Protein AF-0000000079300977 (afdb_homodimer)

Nearest PDB structures (foldseek):
  3b02-assembly1_A  TM=9.917E-01  e=8.531E-35  Thermus thermophilus HB8
  2zcw-assembly1_A-2  TM=9.098E-01  e=2.085E-18  Thermus thermophilus
  2oz6-assembly1_A-2  TM=8.602E-01  e=4.598E-15  Pseudomonas aeruginosa
  2xkp-assembly3_F  TM=7.901E-01  e=5.477E-15  Synechococcus elongatus PCC 7942 = FACHB-805
  3i59-assembly1_B  TM=7.762E-01  e=7.146E-12  Mycobacterium tuberculosis

Secondary structure (DSSP, 8-state):
-EEE-TT-EEE-TTSB---EEEEEES-EEEEEE-TTS-EEEEEEEPTT-EE-GGGGTT-B-SSEEEESS-EEEEEE-GGG--HHHHHHHHHHHHHHHHHHHHHHHHHTSS-HHHHHHHHHHHHHTSTTEEEETTEEEEE--HHHHHHHTTS-HHHHHHHHHHHHHTTSEEEETTEEEE--HHHHHHHHTS-----/-EEE-TT-EEE-TTSB---EEEEEES-EEEEEE-TTS-EEEEEEEPTT-EE-GGGGTT-B-SSEEEESS-EEEEEE-GGG--HHHHHHHHHHHHHHHHHHHHHHHHHTSS-HHHHHHHHHHHHTTSTTEEEETTEEEEE--HHHHHHHTTS-HHHHHHHHHHHHHTTSEEEETTEEEE--HHHHHHHHTS-----

Structure (mmCIF, N/CA/C/O backbone):
data_AF-0000000079300977-model_v1
#
loop_
_entity.id
_entity.type
_entity.pdbx_description
1 polymer 'Crp family transcriptional regulator'
#
loop_
_atom_site.group_PDB
_atom_site.id
_atom_site.type_symbol
_atom_site.label_atom_id
_atom_site.label_alt_id
_atom_site.label_comp_id
_atom_site.label_asym_id
_atom_site.label_entity_id
_atom_site.label_seq_id
_atom_site.pdbx_PDB_ins_code
_atom_site.Cartn_x
_atom_site.Cartn_y
_atom_site.Cartn_z
_atom_site.occupancy
_atom_site.B_iso_or_equiv
_atom_site.auth_seq_id
_atom_site.auth_comp_id
_atom_site.auth_asym_id
_atom_site.auth_atom_id
_atom_site.pdbx_PDB_model_num
ATOM 1 N N . MET A 1 1 ? -18.656 -15.984 -16.125 1 90.5 1 MET A N 1
ATOM 2 C CA . MET A 1 1 ? -17.266 -16.312 -15.836 1 90.5 1 MET A CA 1
ATOM 3 C C . MET A 1 1 ? -16.406 -16.203 -17.078 1 90.5 1 MET A C 1
ATOM 5 O O . MET A 1 1 ? -16.828 -16.578 -18.172 1 90.5 1 MET A O 1
ATOM 9 N N . LYS A 1 2 ? -15.273 -15.555 -16.891 1 94 2 LYS A N 1
ATOM 10 C CA . LYS A 1 2 ? -14.344 -15.344 -17.984 1 94 2 LYS A CA 1
ATOM 11 C C . LYS A 1 2 ? -12.969 -15.938 -17.672 1 94 2 LYS A C 1
ATOM 13 O O . LYS A 1 2 ? -12.477 -15.82 -16.562 1 94 2 LYS A O 1
ATOM 18 N N . ARG A 1 3 ? -12.461 -16.609 -18.688 1 97 3 ARG A N 1
ATOM 19 C CA . ARG A 1 3 ? -11.102 -17.141 -18.594 1 97 3 ARG A CA 1
ATOM 20 C C . ARG A 1 3 ? -10.094 -16.156 -19.188 1 97 3 ARG A C 1
ATOM 22 O O . ARG A 1 3 ? -10.344 -15.57 -20.234 1 97 3 ARG A O 1
ATOM 29 N N . ILE A 1 4 ? -9.031 -16.016 -18.484 1 97.5 4 ILE A N 1
ATOM 30 C CA . ILE A 1 4 ? -7.98 -15.086 -18.891 1 97.5 4 ILE A CA 1
ATOM 31 C C . ILE A 1 4 ? -6.633 -15.805 -18.891 1 97.5 4 ILE A C 1
ATOM 33 O O . ILE A 1 4 ? -6.277 -16.469 -17.922 1 97.5 4 ILE A O 1
ATOM 37 N N . GLY A 1 5 ? -5.855 -15.648 -19.984 1 97.31 5 GLY A N 1
ATOM 38 C CA . GLY A 1 5 ? -4.539 -16.266 -20.047 1 97.31 5 GLY A CA 1
ATOM 39 C C . GLY A 1 5 ? -3.473 -15.477 -19.312 1 97.31 5 GLY A C 1
ATOM 40 O O . GLY A 1 5 ? -3.666 -14.297 -19 1 97.31 5 GLY A O 1
ATOM 41 N N . ARG A 1 6 ? -2.402 -16.172 -19.016 1 95.94 6 ARG A N 1
ATOM 42 C CA . ARG A 1 6 ? -1.262 -15.508 -18.406 1 95.94 6 ARG A CA 1
ATOM 43 C C . ARG A 1 6 ? -0.844 -14.281 -19.219 1 95.94 6 ARG A C 1
ATOM 45 O O . ARG A 1 6 ? -0.793 -14.336 -20.453 1 95.94 6 ARG A O 1
ATOM 52 N N . LYS A 1 7 ? -0.657 -13.203 -18.516 1 95.75 7 LYS A N 1
ATOM 53 C CA . LYS A 1 7 ? -0.15 -11.945 -19.062 1 95.75 7 LYS A CA 1
ATOM 54 C C . LYS A 1 7 ? -1.25 -11.172 -19.781 1 95.75 7 LYS A C 1
ATOM 56 O O . LYS A 1 7 ? -1.036 -10.039 -20.234 1 95.75 7 LYS A O 1
ATOM 61 N N . GLN A 1 8 ? -2.381 -11.773 -19.828 1 97.75 8 GLN A N 1
ATOM 62 C CA . GLN A 1 8 ? -3.49 -11.016 -20.391 1 97.75 8 GLN A CA 1
ATOM 63 C C . GLN A 1 8 ? -4.047 -10.023 -19.375 1 97.75 8 GLN A C 1
ATOM 65 O O . GLN A 1 8 ? -4.098 -10.312 -18.188 1 97.75 8 GLN A O 1
ATOM 70 N N . VAL A 1 9 ? -4.539 -8.883 -19.906 1 97.56 9 VAL A N 1
ATOM 71 C CA . VAL A 1 9 ? -5.082 -7.824 -19.062 1 97.56 9 VAL A CA 1
ATOM 72 C C . VAL A 1 9 ? -6.586 -8.031 -18.875 1 97.56 9 VAL A C 1
ATOM 74 O O . VAL A 1 9 ? -7.285 -8.391 -19.828 1 97.56 9 VAL A O 1
ATOM 77 N N . ILE A 1 10 ? -6.988 -7.922 -17.734 1 98 10 ILE A N 1
ATOM 78 C CA . ILE A 1 10 ? -8.414 -7.996 -17.438 1 98 10 ILE A CA 1
ATOM 79 C C . ILE A 1 10 ? -9.062 -6.633 -17.672 1 98 10 ILE A C 1
ATOM 81 O O . ILE A 1 10 ? -10.133 -6.543 -18.266 1 98 10 ILE A O 1
ATOM 85 N N . TYR A 1 11 ? -8.469 -5.586 -17.234 1 97.94 11 TYR A N 1
ATOM 86 C CA . TYR A 1 11 ? -8.82 -4.207 -17.562 1 97.94 11 TYR A CA 1
ATOM 87 C C . TYR A 1 11 ? -7.586 -3.309 -17.5 1 97.94 11 TYR A C 1
ATOM 89 O O . TYR A 1 11 ? -6.578 -3.668 -16.891 1 97.94 11 TYR A O 1
ATOM 97 N N . LEU A 1 12 ? -7.688 -2.148 -18.141 1 97.81 12 LEU A N 1
ATOM 98 C CA . LEU A 1 12 ? -6.598 -1.179 -18.188 1 97.81 12 LEU A CA 1
ATOM 99 C C . LEU A 1 12 ? -6.938 0.061 -17.375 1 97.81 12 LEU A C 1
ATOM 101 O O . LEU A 1 12 ? -8.117 0.358 -17.141 1 97.81 12 LEU A O 1
ATOM 105 N N . ALA A 1 13 ? -5.871 0.675 -16.922 1 97.06 13 ALA A N 1
ATOM 106 C CA . ALA A 1 13 ? -6.082 1.988 -16.312 1 97.06 13 ALA A CA 1
ATOM 107 C C . ALA A 1 13 ? -6.844 2.91 -17.266 1 97.06 13 ALA A C 1
ATOM 109 O O . ALA A 1 13 ? -6.562 2.943 -18.469 1 97.06 13 ALA A O 1
ATOM 110 N N . GLY A 1 14 ? -7.848 3.582 -16.672 1 96.94 14 GLY A N 1
ATOM 111 C CA . GLY A 1 14 ? -8.625 4.512 -17.469 1 96.94 14 GLY A CA 1
ATOM 112 C C . GLY A 1 14 ? -9.906 3.906 -18.016 1 96.94 14 GLY A C 1
ATOM 113 O O . GLY A 1 14 ? -10.836 4.629 -18.391 1 96.94 14 GLY A O 1
ATOM 114 N N . ASP A 1 15 ? -9.992 2.6 -18.109 1 96.69 15 ASP A N 1
ATOM 115 C CA . ASP A 1 15 ? -11.219 1.936 -18.547 1 96.69 15 ASP A CA 1
ATOM 116 C C . ASP A 1 15 ? -12.375 2.236 -17.594 1 96.69 15 ASP A C 1
ATOM 118 O O . ASP A 1 15 ? -12.164 2.469 -16.406 1 96.69 15 ASP A O 1
ATOM 122 N N . PRO A 1 16 ? -13.609 2.24 -18.141 1 95.62 16 PRO A N 1
ATOM 123 C CA . PRO A 1 16 ? -14.75 2.342 -17.234 1 95.62 16 PRO A CA 1
ATOM 124 C C . PRO A 1 16 ? -14.852 1.158 -16.266 1 95.62 16 PRO A C 1
ATOM 126 O O . PRO A 1 16 ? -14.609 0.016 -16.672 1 95.62 16 PRO A O 1
ATOM 129 N N . ALA A 1 17 ? -15.078 1.453 -15.047 1 95.75 17 ALA A N 1
ATOM 130 C CA . ALA A 1 17 ? -15.203 0.413 -14.023 1 95.75 17 ALA A CA 1
ATOM 131 C C . ALA A 1 17 ? -16.656 0.145 -13.68 1 95.75 17 ALA A C 1
ATOM 133 O O . ALA A 1 17 ? -17.172 0.62 -12.656 1 95.75 17 ALA A O 1
ATOM 134 N N . HIS A 1 18 ? -17.328 -0.728 -14.391 1 95.06 18 HIS A N 1
ATOM 135 C CA . HIS A 1 18 ? -18.75 -1.019 -14.164 1 95.06 18 HIS A CA 1
ATOM 136 C C . HIS A 1 18 ? -18.922 -2.367 -13.477 1 95.06 18 HIS A C 1
ATOM 138 O O . HIS A 1 18 ? -20.016 -2.664 -12.969 1 95.06 18 HIS A O 1
ATOM 144 N N . THR A 1 19 ? -17.891 -3.09 -13.539 1 96.38 19 THR A N 1
ATOM 145 C CA . THR A 1 19 ? -17.969 -4.465 -13.062 1 96.38 19 THR A CA 1
ATOM 146 C C . THR A 1 19 ? -17 -4.688 -11.898 1 96.38 19 THR A C 1
ATOM 148 O O . THR A 1 19 ? -15.836 -4.285 -11.969 1 96.38 19 THR A O 1
ATOM 151 N N . LEU A 1 20 ? -17.531 -5.188 -10.797 1 98 20 LEU A N 1
ATOM 152 C CA . LEU A 1 20 ? -16.688 -5.758 -9.75 1 98 20 LEU A CA 1
ATOM 153 C C . LEU A 1 20 ? -16.375 -7.219 -10.039 1 98 20 LEU A C 1
ATOM 155 O O . LEU A 1 20 ? -17.266 -8 -10.359 1 98 20 LEU A O 1
ATOM 159 N N . TYR A 1 21 ? -15.117 -7.586 -9.961 1 98.5 21 TYR A N 1
ATOM 160 C CA . TYR A 1 21 ? -14.719 -8.953 -10.273 1 98.5 21 TYR A CA 1
ATOM 161 C C . TYR A 1 21 ? -14.391 -9.727 -9.008 1 98.5 21 TYR A C 1
ATOM 163 O O . TYR A 1 21 ? -13.984 -9.141 -8 1 98.5 21 TYR A O 1
ATOM 171 N N . ARG A 1 22 ? -14.586 -10.977 -9.008 1 98.69 22 ARG A N 1
ATOM 172 C CA . ARG A 1 22 ? -14.023 -11.914 -8.039 1 98.69 22 ARG A CA 1
ATOM 173 C C . ARG A 1 22 ? -13.109 -12.93 -8.719 1 98.69 22 ARG A C 1
ATOM 175 O O . ARG A 1 22 ? -13.477 -13.5 -9.75 1 98.69 22 ARG A O 1
ATOM 182 N N . LEU A 1 23 ? -11.984 -13.086 -8.211 1 98.81 23 LEU A N 1
ATOM 183 C CA . LEU A 1 23 ? -11.078 -14.094 -8.758 1 98.81 23 LEU A CA 1
ATOM 184 C C . LEU A 1 23 ? -11.484 -15.492 -8.297 1 98.81 23 LEU A C 1
ATOM 186 O O . LEU A 1 23 ? -11.484 -15.781 -7.098 1 98.81 23 LEU A O 1
ATOM 190 N N . GLU A 1 24 ? -11.805 -16.312 -9.227 1 98.62 24 GLU A N 1
ATOM 191 C CA . GLU A 1 24 ? -12.227 -17.672 -8.891 1 98.62 24 GLU A CA 1
ATOM 192 C C . GLU A 1 24 ? -11.031 -18.609 -8.812 1 98.62 24 GLU A C 1
ATOM 194 O O . GLU A 1 24 ? -10.992 -19.5 -7.953 1 98.62 24 GLU A O 1
ATOM 199 N N . SER A 1 25 ? -10.164 -18.516 -9.711 1 98.5 25 SER A N 1
ATOM 200 C CA . SER A 1 25 ? -8.93 -19.281 -9.711 1 98.5 25 SER A CA 1
ATOM 201 C C . SER A 1 25 ? -7.797 -18.531 -10.398 1 98.5 25 SER A C 1
ATOM 203 O O . SER A 1 25 ? -8.047 -17.656 -11.227 1 98.5 25 SER A O 1
ATOM 205 N N . GLY A 1 26 ? -6.547 -18.859 -9.992 1 98.38 26 GLY A N 1
ATOM 206 C CA . GLY A 1 26 ? -5.363 -18.234 -10.539 1 98.38 26 GLY A CA 1
ATOM 207 C C . GLY A 1 26 ? -4.801 -17.141 -9.648 1 98.38 26 GLY A C 1
ATOM 208 O O . GLY A 1 26 ? -5 -17.156 -8.43 1 98.38 26 GLY A O 1
ATOM 209 N N . LEU A 1 27 ? -3.996 -16.344 -10.258 1 98.62 27 LEU A N 1
ATOM 210 C CA . LEU A 1 27 ? -3.348 -15.219 -9.594 1 98.62 27 LEU A CA 1
ATOM 211 C C . LEU A 1 27 ? -3.352 -13.984 -10.484 1 98.62 27 LEU A C 1
ATOM 213 O O . LEU A 1 27 ? -3.014 -14.07 -11.672 1 98.62 27 LEU A O 1
ATOM 217 N N . VAL A 1 28 ? -3.822 -12.906 -9.922 1 98.69 28 VAL A N 1
ATOM 218 C CA . VAL A 1 28 ? -3.879 -11.641 -10.648 1 98.69 28 VAL A CA 1
ATOM 219 C C . VAL A 1 28 ? -3.055 -10.586 -9.914 1 98.69 28 VAL A C 1
ATOM 221 O O . VAL A 1 28 ? -2.93 -10.633 -8.688 1 98.69 28 VAL A O 1
ATOM 224 N N . ARG A 1 29 ? -2.428 -9.734 -10.633 1 98.56 29 ARG A N 1
ATOM 225 C CA . ARG A 1 29 ? -1.759 -8.602 -10.008 1 98.56 29 ARG A CA 1
ATOM 226 C C . ARG A 1 29 ? -2.328 -7.281 -10.516 1 98.56 29 ARG A C 1
ATOM 228 O O . ARG A 1 29 ? -2.695 -7.164 -11.688 1 98.56 29 ARG A O 1
ATOM 235 N N . ILE A 1 30 ? -2.471 -6.34 -9.656 1 98.75 30 ILE A N 1
ATOM 236 C CA . ILE A 1 30 ? -2.77 -4.949 -9.977 1 98.75 30 ILE A CA 1
ATOM 237 C C . ILE A 1 30 ? -1.467 -4.176 -10.18 1 98.75 30 ILE A C 1
ATOM 239 O O . ILE A 1 30 ? -0.572 -4.223 -9.328 1 98.75 30 ILE A O 1
ATOM 243 N N . VAL A 1 31 ? -1.328 -3.469 -11.336 1 98.5 31 VAL A N 1
ATOM 244 C CA . VAL A 1 31 ? -0.031 -2.898 -11.688 1 98.5 31 VAL A CA 1
ATOM 245 C C . VAL A 1 31 ? -0.208 -1.458 -12.156 1 98.5 31 VAL A C 1
ATOM 247 O O . VAL A 1 31 ? -1.305 -1.061 -12.562 1 98.5 31 VAL A O 1
ATOM 250 N N . GLU A 1 32 ? 0.782 -0.754 -12.039 1 97.81 32 GLU A N 1
ATOM 251 C CA . GLU A 1 32 ? 0.875 0.593 -12.594 1 97.81 32 GLU A CA 1
ATOM 252 C C . GLU A 1 32 ? 2.084 0.727 -13.523 1 97.81 32 GLU A C 1
ATOM 254 O O . GLU A 1 32 ? 3.205 0.396 -13.133 1 97.81 32 GLU A O 1
ATOM 259 N N . LEU A 1 33 ? 1.863 1.167 -14.703 1 95.25 33 LEU A N 1
ATOM 260 C CA . LEU A 1 33 ? 2.936 1.505 -15.633 1 95.25 33 LEU A CA 1
ATOM 261 C C . LEU A 1 33 ? 3.42 2.934 -15.414 1 95.25 33 LEU A C 1
ATOM 263 O O . LEU A 1 33 ? 2.637 3.881 -15.508 1 95.25 33 LEU A O 1
ATOM 267 N N . LEU A 1 34 ? 4.664 3.049 -15.133 1 94.06 34 LEU A N 1
ATOM 268 C CA . LEU A 1 34 ? 5.234 4.359 -14.852 1 94.06 34 LEU A CA 1
ATOM 269 C C . LEU A 1 34 ? 5.699 5.043 -16.125 1 94.06 34 LEU A C 1
ATOM 271 O O . LEU A 1 34 ? 5.902 4.379 -17.156 1 94.06 34 LEU A O 1
ATOM 275 N N . PRO A 1 35 ? 5.91 6.363 -16.062 1 90.25 35 PRO A N 1
ATOM 276 C CA . PRO A 1 35 ? 6.344 7.102 -17.25 1 90.25 35 PRO A CA 1
ATOM 277 C C . PRO A 1 35 ? 7.711 6.652 -17.766 1 90.25 35 PRO A C 1
ATOM 279 O O . PRO A 1 35 ? 7.996 6.762 -18.953 1 90.25 35 PRO A O 1
ATOM 282 N N . ASP A 1 36 ? 8.516 6.172 -16.906 1 87.94 36 ASP A N 1
ATOM 283 C CA . ASP A 1 36 ? 9.859 5.762 -17.312 1 87.94 36 ASP A CA 1
ATOM 284 C C . ASP A 1 36 ? 9.852 4.352 -17.906 1 87.94 36 ASP A C 1
ATOM 286 O O . ASP A 1 36 ? 10.906 3.799 -18.219 1 87.94 36 ASP A O 1
ATOM 290 N N . GLY A 1 37 ? 8.68 3.787 -17.984 1 89.94 37 GLY A N 1
ATOM 291 C CA . GLY A 1 37 ? 8.547 2.486 -18.625 1 89.94 37 GLY A CA 1
ATOM 292 C C . GLY A 1 37 ? 8.516 1.338 -17.625 1 89.94 37 GLY A C 1
ATOM 293 O O . GLY A 1 37 ? 8.148 0.216 -17.984 1 89.94 37 GLY A O 1
ATOM 294 N N . ARG A 1 38 ? 8.828 1.582 -16.406 1 91.88 38 ARG A N 1
ATOM 295 C CA . ARG A 1 38 ? 8.781 0.538 -15.391 1 91.88 38 ARG A CA 1
ATOM 296 C C . ARG A 1 38 ? 7.34 0.222 -14.992 1 91.88 38 ARG A C 1
ATOM 298 O O . ARG A 1 38 ? 6.465 1.088 -15.07 1 91.88 38 ARG A O 1
ATOM 305 N N . THR A 1 39 ? 7.195 -1.045 -14.625 1 95.75 39 THR A N 1
ATOM 306 C CA . THR A 1 39 ? 5.926 -1.485 -14.062 1 95.75 39 THR A CA 1
ATOM 307 C C . THR A 1 39 ? 6.078 -1.819 -12.578 1 95.75 39 THR A C 1
ATOM 309 O O . THR A 1 39 ? 7.07 -2.426 -12.172 1 95.75 39 THR A O 1
ATOM 312 N N . LEU A 1 40 ? 5.137 -1.372 -11.82 1 97.94 40 LEU A N 1
ATOM 313 C CA . LEU A 1 40 ? 5.105 -1.7 -10.398 1 97.94 40 LEU A CA 1
ATOM 314 C C . LEU A 1 40 ? 3.957 -2.65 -10.086 1 97.94 40 LEU A C 1
ATOM 316 O O . LEU A 1 40 ? 2.818 -2.41 -10.5 1 97.94 40 LEU A O 1
ATOM 320 N N . THR A 1 41 ? 4.254 -3.766 -9.453 1 98.56 41 THR A N 1
ATOM 321 C CA . THR A 1 41 ? 3.186 -4.539 -8.828 1 98.56 41 THR A CA 1
ATOM 322 C C . THR A 1 41 ? 2.723 -3.881 -7.535 1 98.56 41 THR A C 1
ATOM 324 O O . THR A 1 41 ? 3.523 -3.658 -6.625 1 98.56 41 THR A O 1
ATOM 327 N N . LEU A 1 42 ? 1.423 -3.59 -7.449 1 98.38 42 LEU A N 1
ATOM 328 C CA . LEU A 1 42 ? 0.907 -2.84 -6.309 1 98.38 42 LEU A CA 1
ATOM 329 C C . LEU A 1 42 ? 0.162 -3.758 -5.344 1 98.38 42 LEU A C 1
ATOM 331 O O . LEU A 1 42 ? 0.047 -3.455 -4.156 1 98.38 42 LEU A O 1
ATOM 335 N N . ARG A 1 43 ? -0.385 -4.785 -5.848 1 98 43 ARG A N 1
ATOM 336 C CA . ARG A 1 43 ? -1.174 -5.711 -5.043 1 98 43 ARG A CA 1
ATOM 337 C C . ARG A 1 43 ? -1.394 -7.027 -5.781 1 98 43 ARG A C 1
ATOM 339 O O . ARG A 1 43 ? -1.416 -7.059 -7.012 1 98 43 ARG A O 1
ATOM 346 N N . HIS A 1 44 ? -1.459 -8.156 -5.055 1 98.62 44 HIS A N 1
ATOM 347 C CA . HIS A 1 44 ? -1.859 -9.453 -5.59 1 98.62 44 HIS A CA 1
ATOM 348 C C . HIS A 1 44 ? -3.301 -9.781 -5.219 1 98.62 44 HIS A C 1
ATOM 350 O O . HIS A 1 44 ? -3.73 -9.531 -4.09 1 98.62 44 HIS A O 1
ATOM 356 N N . VAL A 1 45 ? -3.998 -10.227 -6.152 1 98.75 45 VAL A N 1
ATOM 357 C CA . VAL A 1 45 ? -5.367 -10.695 -5.977 1 98.75 45 VAL A CA 1
ATOM 358 C C . VAL A 1 45 ? -5.391 -12.227 -5.977 1 98.75 45 VAL A C 1
ATOM 360 O O . VAL A 1 45 ? -4.984 -12.859 -6.949 1 98.75 45 VAL A O 1
ATOM 363 N N . LEU A 1 46 ? -5.812 -12.781 -4.863 1 98.69 46 LEU A N 1
ATOM 364 C CA . LEU A 1 46 ? -5.824 -14.227 -4.66 1 98.69 46 LEU A CA 1
ATOM 365 C C . LEU A 1 46 ? -7.227 -14.797 -4.871 1 98.69 46 LEU A C 1
ATOM 367 O O . LEU A 1 46 ? -8.203 -14.047 -4.906 1 98.69 46 LEU A O 1
ATOM 371 N N . PRO A 1 47 ? -7.32 -16.141 -5.086 1 98.5 47 PRO A N 1
ATOM 372 C CA . PRO A 1 47 ? -8.648 -16.734 -5.238 1 98.5 47 PRO A CA 1
ATOM 373 C C . PRO A 1 47 ? -9.602 -16.359 -4.102 1 98.5 47 PRO A C 1
ATOM 375 O O . PRO A 1 47 ? -9.227 -16.438 -2.93 1 98.5 47 PRO A O 1
ATOM 378 N N . GLY A 1 48 ? -10.781 -15.875 -4.484 1 98.19 48 GLY A N 1
ATOM 379 C CA . GLY A 1 48 ? -11.75 -15.422 -3.504 1 98.19 48 GLY A CA 1
ATOM 380 C C . GLY A 1 48 ? -11.766 -13.914 -3.322 1 98.19 48 GLY A C 1
ATOM 381 O O . GLY A 1 48 ? -12.734 -13.352 -2.814 1 98.19 48 GLY A O 1
ATOM 382 N N . ASP A 1 49 ? -10.758 -13.266 -3.781 1 98.56 49 ASP A N 1
ATOM 383 C CA . ASP A 1 49 ? -10.641 -11.82 -3.627 1 98.56 49 ASP A CA 1
ATOM 384 C C . ASP A 1 49 ? -11.477 -11.086 -4.672 1 98.56 49 ASP A C 1
ATOM 386 O O . ASP A 1 49 ? -11.539 -11.508 -5.828 1 98.56 49 ASP A O 1
ATOM 390 N N . TYR A 1 50 ? -12.008 -9.992 -4.254 1 98.62 50 TYR A N 1
ATOM 391 C CA . TYR A 1 50 ? -12.656 -9.062 -5.172 1 98.62 50 TYR A CA 1
ATOM 392 C C . TYR A 1 50 ? -11.672 -8.016 -5.672 1 98.62 50 TYR A C 1
ATOM 394 O O . TYR A 1 50 ? -10.75 -7.625 -4.953 1 98.62 50 TYR A O 1
ATOM 402 N N . PHE A 1 51 ? -11.844 -7.551 -6.918 1 98.56 51 PHE A N 1
ATOM 403 C CA . PHE A 1 51 ? -11.023 -6.477 -7.465 1 98.56 51 PHE A CA 1
ATOM 404 C C . PHE A 1 51 ? -11.789 -5.711 -8.539 1 98.56 51 PHE A C 1
ATOM 406 O O . PHE A 1 51 ? -12.867 -6.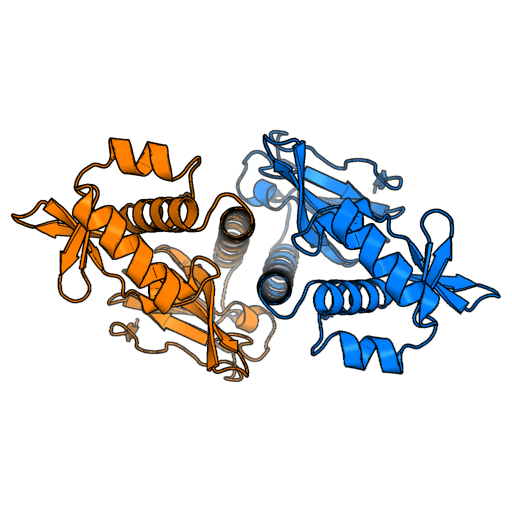129 -8.961 1 98.56 51 PHE A O 1
ATOM 413 N N . GLY A 1 52 ? -11.242 -4.555 -8.984 1 98.06 52 GLY A N 1
ATOM 414 C CA . GLY A 1 52 ? -12.039 -3.627 -9.766 1 98.06 52 GLY A CA 1
ATOM 415 C C . GLY A 1 52 ? -13.031 -2.848 -8.922 1 98.06 52 GLY A C 1
ATOM 416 O O . GLY A 1 52 ? -14.133 -2.541 -9.383 1 98.06 52 GLY A O 1
ATOM 417 N N . GLU A 1 53 ? -12.617 -2.605 -7.711 1 97.06 53 GLU A N 1
ATOM 418 C CA . GLU A 1 53 ? -13.523 -2.074 -6.699 1 97.06 53 GLU A CA 1
ATOM 419 C C . GLU A 1 53 ? -13.875 -0.615 -6.98 1 97.06 53 GLU A C 1
ATOM 421 O O . GLU A 1 53 ? -14.789 -0.062 -6.375 1 97.06 53 GLU A O 1
ATOM 426 N N . GLU A 1 54 ? -13.195 -0.003 -7.961 1 96.81 54 GLU A N 1
ATOM 427 C CA . GLU A 1 54 ? -13.625 1.318 -8.414 1 96.81 54 GLU A CA 1
ATOM 428 C C . GLU A 1 54 ? -15.07 1.296 -8.891 1 96.81 54 GLU A C 1
ATOM 430 O O . GLU A 1 54 ? -15.75 2.326 -8.891 1 96.81 54 GLU A O 1
ATOM 435 N N . ALA A 1 55 ? -15.508 0.142 -9.25 1 96.62 55 ALA A N 1
ATOM 436 C CA . ALA A 1 55 ? -16.875 -0.032 -9.711 1 96.62 55 ALA A CA 1
ATOM 437 C C . ALA A 1 55 ? -17.875 0.311 -8.609 1 96.62 55 ALA A C 1
ATOM 439 O O . ALA A 1 55 ? -19.031 0.669 -8.898 1 96.62 55 ALA A O 1
ATOM 440 N N . LEU A 1 56 ? -17.453 0.14 -7.387 1 96.06 56 LEU A N 1
ATOM 441 C CA . LEU A 1 56 ? -18.312 0.488 -6.262 1 96.06 56 LEU A CA 1
ATOM 442 C C . LEU A 1 56 ? -18.547 1.993 -6.207 1 96.06 56 LEU A C 1
ATOM 444 O O . LEU A 1 56 ? -19.516 2.449 -5.598 1 96.06 56 LEU A O 1
ATOM 448 N N . GLU A 1 57 ? -17.641 2.752 -6.793 1 90.31 57 GLU A N 1
ATOM 449 C CA . GLU A 1 57 ? -17.703 4.211 -6.762 1 90.31 57 GLU A CA 1
ATOM 450 C C . GLU A 1 57 ? -18.219 4.77 -8.078 1 90.31 57 GLU A C 1
ATOM 452 O O . GLU A 1 57 ? -18.547 5.953 -8.172 1 90.31 57 GLU A O 1
ATOM 457 N N . GLY A 1 58 ? -18.391 3.943 -9.07 1 85.81 58 GLY A N 1
ATOM 458 C CA . GLY A 1 58 ? -18.766 4.422 -10.391 1 85.81 58 GLY A CA 1
ATOM 459 C C . GLY A 1 58 ? -17.672 5.238 -11.062 1 85.81 58 GLY A C 1
ATOM 460 O O . GLY A 1 58 ? -17.969 6.246 -11.711 1 85.81 58 GLY A O 1
ATOM 461 N N . LYS A 1 59 ? -16.453 4.871 -10.852 1 88.75 59 LYS A N 1
ATOM 462 C CA . LYS A 1 59 ? -15.297 5.566 -11.414 1 88.75 59 LYS A CA 1
ATOM 463 C C . LYS A 1 59 ? -14.594 4.707 -12.461 1 88.75 59 LYS A C 1
ATOM 465 O O . LYS A 1 59 ? -15.102 3.662 -12.859 1 88.75 59 LYS A O 1
ATOM 470 N N . ARG A 1 60 ? -13.531 5.312 -13.078 1 96.38 60 ARG A N 1
ATOM 471 C CA . ARG A 1 60 ? -12.656 4.57 -13.977 1 96.38 60 ARG A CA 1
ATOM 472 C C . ARG A 1 60 ? -11.586 3.811 -13.203 1 96.38 60 ARG A C 1
ATOM 474 O O . ARG A 1 60 ? -11.242 4.184 -12.078 1 96.38 60 ARG A O 1
ATOM 481 N N . HIS A 1 61 ? -11.203 2.688 -13.797 1 97.38 61 HIS A N 1
ATOM 482 C CA . HIS A 1 61 ? -10.086 1.987 -13.18 1 97.38 61 HIS A CA 1
ATOM 483 C C . HIS A 1 61 ? -8.852 2.883 -13.094 1 97.38 61 HIS A C 1
ATOM 485 O O . HIS A 1 61 ? -8.477 3.523 -14.078 1 97.38 61 HIS A O 1
ATOM 491 N N . ARG A 1 62 ? -8.273 2.943 -11.977 1 95.31 62 ARG A N 1
ATOM 492 C CA . ARG A 1 62 ? -7.07 3.746 -11.797 1 95.31 62 ARG A CA 1
ATOM 493 C C . ARG A 1 62 ? -5.824 2.959 -12.195 1 95.31 62 ARG A C 1
ATOM 495 O O . ARG A 1 62 ? -4.84 3.537 -12.656 1 95.31 62 ARG A O 1
ATOM 502 N N . TYR A 1 63 ? -5.887 1.698 -11.984 1 97.44 63 TYR A N 1
ATOM 503 C CA . TYR A 1 63 ? -4.77 0.793 -12.242 1 97.44 63 TYR A CA 1
ATOM 504 C C . TYR A 1 63 ? -5.172 -0.307 -13.219 1 97.44 63 TYR A C 1
ATOM 506 O O . TYR A 1 63 ? -6.348 -0.45 -13.547 1 97.44 63 TYR A O 1
ATOM 514 N N . ALA A 1 64 ? -4.191 -1.034 -13.688 1 98.25 64 ALA A N 1
ATOM 515 C CA . ALA A 1 64 ? -4.469 -2.172 -14.562 1 98.25 64 ALA A CA 1
ATOM 516 C C . ALA A 1 64 ? -4.438 -3.482 -13.781 1 98.25 64 ALA A C 1
ATOM 518 O O . ALA A 1 64 ? -3.766 -3.586 -12.75 1 98.25 64 ALA A O 1
ATOM 519 N N . ALA A 1 65 ? -5.199 -4.406 -14.227 1 98.62 65 ALA A N 1
ATOM 520 C CA . ALA A 1 65 ? -5.199 -5.762 -13.68 1 98.62 65 ALA A CA 1
ATOM 521 C C . ALA A 1 65 ? -4.715 -6.77 -14.727 1 98.62 65 ALA A C 1
ATOM 523 O O . ALA A 1 65 ? -5.254 -6.836 -15.828 1 98.62 65 ALA A O 1
ATOM 524 N N . GLU A 1 66 ? -3.734 -7.512 -14.305 1 98.44 66 GLU A N 1
ATOM 525 C CA . GLU A 1 66 ? -3.121 -8.469 -15.227 1 98.44 66 GLU A CA 1
ATOM 526 C C . GLU A 1 66 ? -3.041 -9.859 -14.602 1 98.44 66 GLU A C 1
ATOM 528 O O . GLU A 1 66 ? -2.73 -9.992 -13.414 1 98.44 66 GLU A O 1
ATOM 533 N N . AL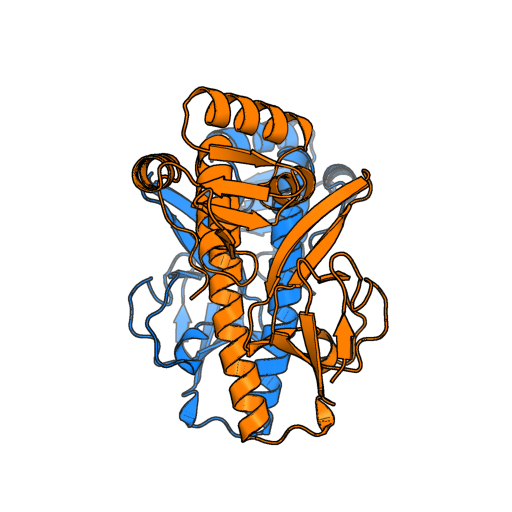A A 1 67 ? -3.34 -10.883 -15.414 1 98.5 67 ALA A N 1
ATOM 534 C CA . ALA A 1 67 ? -3.234 -12.258 -14.922 1 98.5 67 ALA A CA 1
ATOM 535 C C . ALA A 1 67 ? -1.778 -12.703 -14.859 1 98.5 67 ALA A C 1
ATOM 537 O O . ALA A 1 67 ? -1.04 -12.586 -15.836 1 98.5 67 ALA A O 1
ATOM 538 N N . MET A 1 68 ? -1.366 -13.219 -13.711 1 97.44 68 MET A N 1
ATOM 539 C CA . MET A 1 68 ? -0.031 -13.789 -13.57 1 97.44 68 MET A CA 1
ATOM 540 C C . MET A 1 68 ? -0.028 -15.266 -13.953 1 97.44 68 MET A C 1
ATOM 542 O O . MET A 1 68 ? 1.026 -15.828 -14.25 1 97.44 68 MET A O 1
ATOM 546 N N . THR A 1 69 ? -1.122 -15.875 -13.805 1 97.75 69 THR A N 1
ATOM 547 C CA . THR A 1 69 ? -1.392 -17.234 -14.25 1 97.75 69 THR A CA 1
ATOM 548 C C . THR A 1 69 ? -2.668 -17.281 -15.086 1 97.75 69 THR A C 1
ATOM 550 O O . THR A 1 69 ? -3.363 -16.281 -15.227 1 97.75 69 THR A O 1
ATOM 553 N N . GLU A 1 70 ? -2.914 -18.484 -15.656 1 97.69 70 GLU A N 1
ATOM 554 C CA . GLU A 1 70 ? -4.301 -18.641 -16.078 1 97.69 70 GLU A CA 1
ATOM 555 C C . GLU A 1 70 ? -5.266 -18.359 -14.93 1 97.69 70 GLU A C 1
ATOM 557 O O . GLU A 1 70 ? -5.012 -18.734 -13.789 1 97.69 70 GLU A O 1
ATOM 562 N N . ALA A 1 71 ? -6.266 -17.594 -15.297 1 98.44 71 ALA A N 1
ATOM 563 C CA . ALA A 1 71 ? -7.184 -17.172 -14.25 1 98.44 71 ALA A CA 1
ATOM 564 C C . ALA A 1 71 ? -8.633 -17.234 -14.727 1 98.44 71 ALA A C 1
ATOM 566 O O . ALA A 1 71 ? -8.898 -17.188 -15.93 1 98.44 71 ALA A O 1
ATOM 567 N N . VAL A 1 72 ? -9.5 -17.453 -13.789 1 98.75 72 VAL A N 1
ATOM 568 C CA . VAL A 1 72 ? -10.938 -17.375 -14.023 1 98.75 72 VAL A CA 1
ATOM 569 C C . VAL A 1 72 ? -11.555 -16.312 -13.133 1 98.75 72 VAL A C 1
ATOM 571 O O . VAL A 1 72 ? -11.328 -16.297 -11.922 1 98.75 72 VAL A O 1
ATOM 574 N N . VAL A 1 73 ? -12.305 -15.406 -13.727 1 98.56 73 VAL A N 1
ATOM 575 C CA . VAL A 1 73 ? -12.914 -14.328 -12.961 1 98.56 73 VAL A CA 1
ATOM 576 C C . VAL A 1 73 ? -14.422 -14.32 -13.18 1 98.56 73 VAL A C 1
ATOM 578 O O . VAL A 1 73 ? -14.906 -14.734 -14.234 1 98.56 73 VAL A O 1
ATOM 581 N N . GLN A 1 74 ? -15.133 -13.922 -12.164 1 98.38 74 GLN A N 1
ATOM 582 C CA . GLN A 1 74 ? -16.578 -13.711 -12.227 1 98.38 74 GLN A CA 1
ATOM 583 C C . GLN A 1 74 ? -16.922 -12.234 -12.023 1 98.38 74 GLN A C 1
ATOM 585 O O . GLN A 1 74 ? -16.375 -11.578 -11.133 1 98.38 74 GLN A O 1
ATOM 590 N N . GLY A 1 75 ? -17.781 -11.695 -12.859 1 97.56 75 GLY A N 1
ATOM 591 C CA . GLY A 1 75 ? -18.172 -10.297 -12.766 1 97.56 75 GLY A CA 1
ATOM 592 C C . GLY A 1 75 ? -19.5 -10.109 -12.055 1 97.56 75 GLY A C 1
ATOM 593 O O . GLY A 1 75 ? -20.406 -10.945 -12.164 1 97.56 75 GLY A O 1
ATOM 594 N N . PHE A 1 76 ? -19.562 -9.031 -11.359 1 97 76 PHE A N 1
ATOM 595 C CA . PHE A 1 76 ? -20.781 -8.664 -10.641 1 97 76 PHE A CA 1
ATOM 596 C C . PHE A 1 76 ? -21.125 -7.199 -10.883 1 97 76 PHE A C 1
ATOM 598 O O . PHE A 1 76 ? -20.234 -6.352 -10.984 1 97 76 PHE A O 1
ATOM 605 N N . ASP A 1 77 ? -22.406 -6.898 -10.953 1 95.69 77 ASP A N 1
ATOM 606 C CA . ASP A 1 77 ? -22.891 -5.523 -10.875 1 95.69 77 ASP A CA 1
ATOM 607 C C . ASP A 1 77 ? -23.016 -5.07 -9.422 1 95.69 77 ASP A C 1
ATOM 609 O O . ASP A 1 77 ? -23.875 -5.559 -8.68 1 95.69 77 ASP A O 1
ATOM 613 N N . PRO A 1 78 ? -22.141 -4.129 -9.055 1 94.88 78 PRO A N 1
ATOM 614 C CA . PRO A 1 78 ? -22.188 -3.705 -7.652 1 94.88 78 PRO A CA 1
ATOM 615 C C . PRO A 1 78 ? -23.578 -3.25 -7.219 1 94.88 78 PRO A C 1
ATOM 617 O O . PRO A 1 78 ? -23.953 -3.424 -6.059 1 94.88 78 PRO A O 1
ATOM 620 N N . LYS A 1 79 ? -24.391 -2.678 -8.062 1 92.88 79 LYS A N 1
ATOM 621 C CA . LYS A 1 79 ? -25.703 -2.141 -7.746 1 92.88 79 LYS A CA 1
ATOM 622 C C . LYS A 1 79 ? -26.688 -3.26 -7.426 1 92.88 79 LYS A C 1
ATOM 624 O O . LYS A 1 79 ? -27.734 -3.018 -6.828 1 92.88 79 LYS A O 1
ATOM 629 N N . ALA A 1 80 ? -26.391 -4.406 -7.863 1 94.94 80 ALA A N 1
ATOM 630 C CA . ALA A 1 80 ? -27.312 -5.527 -7.703 1 94.94 80 ALA A CA 1
ATOM 631 C C . ALA A 1 80 ? -26.953 -6.355 -6.473 1 94.94 80 ALA A C 1
ATOM 633 O O . ALA A 1 80 ? -27.641 -7.332 -6.152 1 94.94 80 ALA A O 1
ATOM 634 N N . MET A 1 81 ? -25.922 -5.973 -5.77 1 95.06 81 MET A N 1
ATOM 635 C CA . MET A 1 81 ? -25.484 -6.77 -4.633 1 95.06 81 MET A CA 1
ATOM 636 C C . MET A 1 81 ? -26.391 -6.562 -3.43 1 95.06 81 MET A C 1
ATOM 638 O O . MET A 1 81 ? -26.734 -5.426 -3.094 1 95.06 81 MET A O 1
ATOM 642 N N . ASP A 1 82 ? -26.766 -7.664 -2.799 1 95.75 82 ASP A N 1
ATOM 643 C CA . ASP A 1 82 ? -27.594 -7.57 -1.597 1 95.75 82 ASP A CA 1
ATOM 644 C C . ASP A 1 82 ? -26.734 -7.363 -0.355 1 95.75 82 ASP A C 1
ATOM 646 O O . ASP A 1 82 ? -25.516 -7.164 -0.462 1 95.75 82 ASP A O 1
ATOM 650 N N . HIS A 1 83 ? -27.406 -7.332 0.774 1 95.44 83 HIS A N 1
ATOM 651 C CA . HIS A 1 83 ? -26.734 -7.035 2.035 1 95.44 83 HIS A CA 1
ATOM 652 C C . HIS A 1 83 ? -25.625 -8.039 2.316 1 95.44 83 HIS A C 1
ATOM 654 O O . HIS A 1 83 ? -24.5 -7.648 2.666 1 95.44 83 HIS A O 1
ATOM 660 N N . GLN A 1 84 ? -25.875 -9.289 2.137 1 95.69 84 GLN A N 1
ATOM 661 C CA . GLN A 1 84 ? -24.906 -10.336 2.42 1 95.69 84 GLN A CA 1
ATOM 662 C C . GLN A 1 84 ? -23.703 -10.234 1.484 1 95.69 84 GLN A C 1
ATOM 664 O O . GLN A 1 84 ? -22.562 -10.375 1.919 1 95.69 84 GLN A O 1
ATOM 669 N N . ALA A 1 85 ? -23.969 -9.969 0.25 1 95.88 85 ALA A N 1
ATOM 670 C CA . ALA A 1 85 ? -22.891 -9.82 -0.731 1 95.88 85 ALA A CA 1
ATOM 671 C C . ALA A 1 85 ? -22.016 -8.617 -0.41 1 95.88 85 ALA A C 1
ATOM 673 O O . ALA A 1 85 ? -20.781 -8.703 -0.484 1 95.88 85 ALA A O 1
ATOM 674 N N . LEU A 1 86 ? -22.625 -7.562 -0.02 1 95.75 86 LEU A N 1
ATOM 675 C CA . LEU A 1 86 ? -21.891 -6.355 0.31 1 95.75 86 LEU A CA 1
ATOM 676 C C . LEU A 1 86 ? -21.031 -6.562 1.56 1 95.75 86 LEU A C 1
ATOM 678 O O . LEU A 1 86 ? -19.922 -6.039 1.653 1 95.75 86 LEU A O 1
ATOM 682 N N . HIS A 1 87 ? -21.625 -7.273 2.438 1 95.81 87 HIS A N 1
ATOM 683 C CA . HIS A 1 87 ? -20.859 -7.605 3.635 1 95.81 87 HIS A CA 1
ATOM 684 C C . HIS A 1 87 ? -19.625 -8.422 3.287 1 95.81 87 HIS A C 1
ATOM 686 O O . HIS A 1 87 ? -18.547 -8.164 3.812 1 95.81 87 HIS A O 1
ATOM 692 N N . GLN A 1 88 ? -19.75 -9.344 2.414 1 96.69 88 GLN A N 1
ATOM 693 C CA . GLN A 1 88 ? -18.625 -10.156 1.964 1 96.69 88 GLN A CA 1
ATOM 694 C C . GLN A 1 88 ? -17.578 -9.305 1.253 1 96.69 88 GLN A C 1
ATOM 696 O O . GLN A 1 88 ? -16.375 -9.508 1.438 1 96.69 88 GLN A O 1
ATOM 701 N N . VAL A 1 89 ? -18.031 -8.383 0.48 1 97.5 89 VAL A N 1
ATOM 702 C CA . VAL A 1 89 ? -17.125 -7.492 -0.243 1 97.5 89 VAL A CA 1
ATOM 703 C C . VAL A 1 89 ? -16.344 -6.633 0.748 1 97.5 89 VAL A C 1
ATOM 705 O O . VAL A 1 89 ? -15.125 -6.531 0.662 1 97.5 89 VAL A O 1
ATOM 708 N N . ALA A 1 90 ? -17.047 -6.055 1.715 1 97.38 90 ALA A N 1
ATOM 709 C CA . ALA A 1 90 ? -16.406 -5.207 2.713 1 97.38 90 ALA A CA 1
ATOM 710 C C . ALA A 1 90 ? -15.367 -5.984 3.504 1 97.38 90 ALA A C 1
ATOM 712 O O . ALA A 1 90 ? -14.242 -5.508 3.705 1 97.38 90 ALA A O 1
ATOM 713 N N . ARG A 1 91 ? -15.719 -7.176 3.881 1 97.38 91 ARG A N 1
ATOM 714 C CA . ARG A 1 91 ? -14.797 -8.039 4.625 1 97.38 91 ARG A CA 1
ATOM 715 C C . ARG A 1 91 ? -13.586 -8.398 3.781 1 97.38 91 ARG A C 1
ATOM 717 O O . ARG A 1 91 ? -12.453 -8.398 4.277 1 97.38 91 ARG A O 1
ATOM 724 N N . ASN A 1 92 ? -13.875 -8.719 2.607 1 97.81 92 ASN A N 1
ATOM 725 C CA . ASN A 1 92 ? -12.781 -9.094 1.711 1 97.81 92 ASN A CA 1
ATOM 726 C C . ASN A 1 92 ? -11.844 -7.922 1.448 1 97.81 92 ASN A C 1
ATOM 728 O O . ASN A 1 92 ? -10.625 -8.094 1.44 1 97.81 92 ASN A O 1
ATOM 732 N N . LEU A 1 93 ? -12.383 -6.715 1.188 1 97.75 93 LEU A N 1
ATOM 733 C CA . LEU A 1 93 ? -11.555 -5.535 0.986 1 97.75 93 LEU A CA 1
ATOM 734 C C . LEU A 1 93 ? -10.727 -5.238 2.23 1 97.75 93 LEU A C 1
ATOM 736 O O . LEU A 1 93 ? -9.562 -4.832 2.125 1 97.75 93 LEU A O 1
ATOM 740 N N . ALA A 1 94 ? -11.32 -5.438 3.371 1 97.31 94 ALA A N 1
ATOM 741 C CA . ALA A 1 94 ? -10.57 -5.273 4.617 1 97.31 94 ALA A CA 1
ATOM 742 C C . ALA A 1 94 ? -9.383 -6.23 4.676 1 97.31 94 ALA A C 1
ATOM 744 O O . ALA A 1 94 ? -8.273 -5.828 5.035 1 97.31 94 ALA A O 1
ATOM 745 N N . ARG A 1 95 ? -9.609 -7.477 4.348 1 96.88 95 ARG A N 1
ATOM 746 C CA . ARG A 1 95 ? -8.555 -8.477 4.324 1 96.88 95 ARG A CA 1
ATOM 747 C C . ARG A 1 95 ? -7.469 -8.109 3.316 1 96.88 95 ARG A C 1
ATOM 749 O O . ARG A 1 95 ? -6.277 -8.25 3.6 1 96.88 95 ARG A O 1
ATOM 756 N N . GLN A 1 96 ? -7.879 -7.68 2.201 1 97.75 96 GLN A N 1
ATOM 757 C CA . GLN A 1 96 ? -6.914 -7.281 1.179 1 97.75 96 GLN A CA 1
ATOM 758 C C . GLN A 1 96 ? -6.133 -6.047 1.61 1 97.75 96 GLN A C 1
ATOM 760 O O . GLN A 1 96 ? -4.945 -5.918 1.301 1 97.75 96 GLN A O 1
ATOM 765 N N . MET A 1 97 ? -6.797 -5.109 2.24 1 97.31 97 MET A N 1
ATOM 766 C CA . MET A 1 97 ? -6.094 -3.945 2.771 1 97.31 97 MET A CA 1
ATOM 767 C C . MET A 1 97 ? -4.945 -4.367 3.68 1 97.31 97 MET A C 1
ATOM 769 O O . MET A 1 97 ? -3.822 -3.883 3.533 1 97.31 97 MET A O 1
ATOM 773 N N . ARG A 1 98 ? -5.242 -5.293 4.555 1 96.25 98 ARG A N 1
ATOM 774 C CA . ARG A 1 98 ? -4.215 -5.82 5.441 1 96.25 98 ARG A CA 1
ATOM 775 C C . ARG A 1 98 ? -3.045 -6.395 4.648 1 96.25 98 ARG A C 1
ATOM 777 O O . ARG A 1 98 ? -1.884 -6.164 4.992 1 96.25 98 ARG A O 1
ATOM 784 N N . ARG A 1 99 ? -3.326 -7.086 3.625 1 96.94 99 ARG A N 1
ATOM 785 C CA . ARG A 1 99 ? -2.285 -7.703 2.809 1 96.94 99 ARG A CA 1
ATOM 786 C C . ARG A 1 99 ? -1.494 -6.648 2.041 1 96.94 99 ARG A C 1
ATOM 788 O O . ARG A 1 99 ? -0.275 -6.762 1.894 1 96.94 99 ARG A O 1
ATOM 795 N N . VAL A 1 100 ? -2.18 -5.637 1.523 1 97.75 100 VAL A N 1
ATOM 796 C CA . VAL A 1 100 ? -1.515 -4.578 0.77 1 97.75 100 VAL A CA 1
ATOM 797 C C . VAL A 1 100 ? -0.564 -3.812 1.687 1 97.75 100 VAL A C 1
ATOM 799 O O . VAL A 1 100 ? 0.541 -3.445 1.278 1 97.75 100 VAL A O 1
ATOM 802 N N . LEU A 1 101 ? -0.989 -3.559 2.922 1 97.56 101 LEU A N 1
ATOM 803 C CA . LEU A 1 101 ? -0.126 -2.883 3.885 1 97.56 101 LEU A CA 1
ATOM 804 C C . LEU A 1 101 ? 1.083 -3.744 4.23 1 97.56 101 LEU A C 1
ATOM 806 O O . LEU A 1 101 ? 2.199 -3.234 4.359 1 97.56 101 LEU A O 1
ATOM 810 N N . ALA A 1 102 ? 0.889 -5.039 4.328 1 96.88 102 ALA A N 1
ATOM 811 C CA . ALA A 1 102 ? 2.01 -5.949 4.547 1 96.88 102 ALA A CA 1
ATOM 812 C C . ALA A 1 102 ? 2.98 -5.918 3.371 1 96.88 102 ALA A C 1
ATOM 814 O O . ALA A 1 102 ? 4.195 -5.996 3.559 1 96.88 102 ALA A O 1
ATOM 815 N N . TYR A 1 103 ? 2.428 -5.867 2.205 1 97.62 103 TYR A N 1
ATOM 816 C CA . TYR A 1 103 ? 3.242 -5.777 0.997 1 97.62 103 TYR A CA 1
ATOM 817 C C . TYR A 1 103 ? 4.066 -4.496 0.99 1 97.62 103 TYR A C 1
ATOM 819 O O . TYR A 1 103 ? 5.227 -4.5 0.567 1 97.62 103 TYR A O 1
ATOM 827 N N . GLU A 1 104 ? 3.488 -3.395 1.419 1 96.75 104 GLU A N 1
ATOM 828 C CA . GLU A 1 104 ? 4.227 -2.145 1.564 1 96.75 104 GLU A CA 1
ATOM 829 C C . GLU A 1 104 ? 5.414 -2.312 2.506 1 96.75 104 GLU A C 1
ATOM 831 O O . GLU A 1 104 ? 6.512 -1.827 2.219 1 96.75 104 GLU A O 1
ATOM 836 N N . THR A 1 105 ? 5.191 -2.951 3.611 1 96.56 105 THR A N 1
ATOM 837 C CA . THR A 1 105 ? 6.262 -3.234 4.559 1 96.56 105 THR A CA 1
ATOM 838 C C . THR A 1 105 ? 7.352 -4.082 3.904 1 96.56 105 THR A C 1
ATOM 840 O O . THR A 1 105 ? 8.539 -3.793 4.051 1 96.56 105 THR A O 1
ATOM 843 N N . HIS A 1 106 ? 6.922 -5.039 3.111 1 96.56 106 HIS A N 1
ATOM 844 C CA . HIS A 1 106 ? 7.836 -5.898 2.365 1 96.56 106 HIS A CA 1
ATOM 845 C C . HIS A 1 106 ? 8.773 -5.074 1.488 1 96.56 106 HIS A C 1
ATOM 847 O O . HIS A 1 106 ? 9.984 -5.305 1.477 1 96.56 106 HIS A O 1
ATOM 853 N N . LEU A 1 107 ? 8.258 -4.094 0.823 1 97.06 107 LEU A N 1
ATOM 854 C CA . LEU A 1 107 ? 9.023 -3.297 -0.132 1 97.06 107 LEU A CA 1
ATOM 855 C C . LEU A 1 107 ? 10.016 -2.389 0.587 1 97.06 107 LEU A C 1
ATOM 857 O O . LEU A 1 107 ? 10.953 -1.874 -0.028 1 97.06 107 LEU A O 1
ATOM 861 N N . GLN A 1 108 ? 9.805 -2.223 1.9 1 95.88 108 GLN A N 1
ATOM 862 C CA . GLN A 1 108 ? 10.602 -1.234 2.623 1 95.88 108 GLN A CA 1
ATOM 863 C C . GLN A 1 108 ? 11.539 -1.906 3.621 1 95.88 108 GLN A C 1
ATOM 865 O O . GLN A 1 108 ? 12.188 -1.23 4.418 1 95.88 108 GLN A O 1
ATOM 870 N N . THR A 1 109 ? 11.578 -3.229 3.623 1 95.38 109 THR A N 1
ATOM 871 C CA . THR A 1 109 ? 12.375 -3.91 4.637 1 95.38 109 THR A CA 1
ATOM 872 C C . THR A 1 109 ? 13.32 -4.926 3.996 1 95.38 109 THR A C 1
ATOM 874 O O . THR A 1 109 ? 12.953 -5.594 3.027 1 95.38 109 THR A O 1
ATOM 877 N N . GLY A 1 110 ? 14.523 -4.918 4.527 1 94.88 110 GLY A N 1
ATOM 878 C CA . GLY A 1 110 ? 15.516 -5.875 4.062 1 94.88 110 GLY A CA 1
ATOM 879 C C . GLY A 1 110 ? 16.188 -5.457 2.768 1 94.88 110 GLY A C 1
ATOM 880 O O . GLY A 1 110 ? 15.695 -4.578 2.061 1 94.88 110 GLY A O 1
ATOM 881 N N . GLU A 1 111 ? 17.312 -6.129 2.461 1 96.94 111 GLU A N 1
ATOM 882 C CA . GLU A 1 111 ? 17.984 -5.949 1.179 1 96.94 111 GLU A CA 1
ATOM 883 C C . GLU A 1 111 ? 17.219 -6.633 0.052 1 96.94 111 GLU A C 1
ATOM 885 O O . GLU A 1 111 ? 16.312 -7.43 0.306 1 96.94 111 GLU A O 1
ATOM 890 N N . LEU A 1 112 ? 17.625 -6.277 -1.138 1 98.06 112 LEU A N 1
ATOM 891 C CA . LEU A 1 112 ? 16.906 -6.785 -2.303 1 98.06 112 LEU A CA 1
ATOM 892 C C . LEU A 1 112 ? 16.875 -8.312 -2.295 1 98.06 112 LEU A C 1
ATOM 894 O O . LEU A 1 112 ? 15.859 -8.914 -2.635 1 98.06 112 LEU A O 1
ATOM 898 N N . ARG A 1 113 ? 17.969 -8.922 -1.893 1 98.19 113 ARG A N 1
ATOM 899 C CA . ARG A 1 113 ? 18.031 -10.383 -1.846 1 98.19 113 ARG A CA 1
ATOM 900 C C . ARG A 1 113 ? 16.969 -10.945 -0.903 1 98.19 113 ARG A C 1
ATOM 902 O O . ARG A 1 113 ? 16.328 -11.945 -1.217 1 98.19 113 ARG A O 1
ATOM 909 N N . ALA A 1 114 ? 16.844 -10.328 0.222 1 98.12 114 ALA A N 1
ATOM 910 C CA . ALA A 1 114 ? 15.82 -10.742 1.182 1 98.12 114 ALA A CA 1
ATOM 911 C C . ALA A 1 114 ? 14.422 -10.555 0.61 1 98.12 114 ALA A C 1
ATOM 913 O O . ALA A 1 114 ? 13.547 -11.406 0.792 1 98.12 114 ALA A O 1
ATOM 914 N N . ARG A 1 115 ? 14.195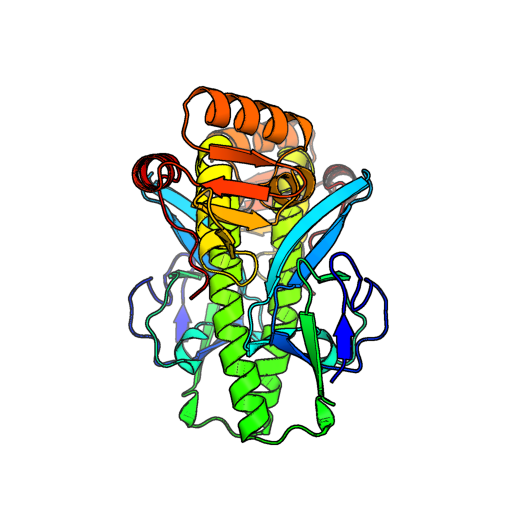 -9.453 -0.048 1 98.38 115 ARG A N 1
ATOM 915 C CA . ARG A 1 115 ? 12.891 -9.18 -0.646 1 98.38 115 ARG A CA 1
ATOM 916 C C . ARG A 1 115 ? 12.562 -10.195 -1.73 1 98.38 115 ARG A C 1
ATOM 918 O O . ARG A 1 115 ? 11.414 -10.641 -1.848 1 98.38 115 ARG A O 1
ATOM 925 N N . ILE A 1 116 ? 13.547 -10.594 -2.512 1 98.69 116 ILE A N 1
ATOM 926 C CA . ILE A 1 116 ? 13.359 -11.594 -3.551 1 98.69 116 ILE A CA 1
ATOM 927 C C . ILE A 1 116 ? 12.984 -12.93 -2.914 1 98.69 116 ILE A C 1
ATOM 929 O O . ILE A 1 116 ? 12.023 -13.578 -3.33 1 98.69 116 ILE A O 1
ATOM 933 N N . ALA A 1 117 ? 13.727 -13.289 -1.863 1 98.62 117 ALA A N 1
ATOM 934 C CA . ALA A 1 117 ? 13.445 -14.539 -1.172 1 98.62 117 ALA A CA 1
ATOM 935 C C . ALA A 1 117 ? 12.031 -14.547 -0.591 1 98.62 117 ALA A C 1
ATOM 937 O O . ALA A 1 117 ? 11.289 -15.516 -0.748 1 98.62 117 ALA A O 1
ATOM 938 N N . ARG A 1 118 ? 11.672 -13.469 0.04 1 98.19 118 ARG A N 1
ATOM 939 C CA . ARG A 1 118 ? 10.344 -13.352 0.646 1 98.19 118 ARG A CA 1
ATOM 940 C C . ARG A 1 118 ? 9.25 -13.445 -0.41 1 98.19 118 ARG A C 1
ATOM 942 O O . ARG A 1 118 ? 8.219 -14.07 -0.182 1 98.19 118 ARG A O 1
ATOM 949 N N . TYR A 1 119 ? 9.531 -12.836 -1.53 1 98.56 119 TYR A N 1
ATOM 950 C CA . TYR A 1 119 ? 8.539 -12.836 -2.6 1 98.56 119 TYR A CA 1
ATOM 951 C C . TYR A 1 119 ? 8.391 -14.227 -3.205 1 98.56 119 TYR A C 1
ATOM 953 O O . TYR A 1 119 ? 7.277 -14.672 -3.486 1 98.56 119 TYR A O 1
ATOM 961 N N . LEU A 1 120 ? 9.484 -14.875 -3.424 1 98.44 120 LEU A N 1
ATOM 962 C CA . LEU A 1 120 ? 9.43 -16.234 -3.957 1 98.44 120 LEU A CA 1
ATOM 963 C C . LEU A 1 120 ? 8.68 -17.156 -3.01 1 98.44 120 LEU A C 1
ATOM 965 O O . LEU A 1 120 ? 7.871 -17.984 -3.449 1 98.44 120 LEU A O 1
ATOM 969 N N . LEU A 1 121 ? 8.93 -17.016 -1.76 1 98.19 121 LEU A N 1
ATOM 970 C CA . LEU A 1 121 ? 8.234 -17.828 -0.763 1 98.19 121 LEU A CA 1
ATOM 971 C C . LEU A 1 121 ? 6.746 -17.5 -0.743 1 98.19 121 LEU A C 1
ATOM 973 O O . LEU A 1 121 ? 5.91 -18.391 -0.592 1 98.19 121 LEU A O 1
ATOM 977 N N . PHE A 1 122 ? 6.422 -16.266 -0.876 1 98.44 122 PHE A N 1
ATOM 978 C CA . PHE A 1 122 ? 5.031 -15.852 -0.994 1 98.44 122 PHE A CA 1
ATOM 979 C C . PHE A 1 122 ? 4.359 -16.531 -2.18 1 98.44 122 PHE A C 1
ATOM 981 O O . PHE A 1 122 ? 3.279 -17.109 -2.043 1 98.44 122 PHE A O 1
ATOM 988 N N . LEU A 1 123 ? 5.023 -16.484 -3.355 1 98.12 123 LEU A N 1
ATOM 989 C CA . LEU A 1 123 ? 4.457 -17.078 -4.562 1 98.12 123 LEU A CA 1
ATOM 990 C C . LEU A 1 123 ? 4.238 -18.578 -4.379 1 98.12 123 LEU A C 1
ATOM 992 O O . LEU A 1 123 ? 3.293 -19.141 -4.934 1 98.12 123 LEU A O 1
ATOM 996 N N . ALA A 1 124 ? 5.074 -19.156 -3.562 1 97.56 124 ALA A N 1
ATOM 997 C CA . ALA A 1 124 ? 4.965 -20.594 -3.311 1 97.56 124 ALA A CA 1
ATOM 998 C C . ALA A 1 124 ? 3.645 -20.938 -2.627 1 97.56 124 ALA A C 1
ATOM 1000 O O . ALA A 1 124 ? 3.195 -22.078 -2.662 1 97.56 124 ALA A O 1
ATOM 1001 N N . ASP A 1 125 ? 3.018 -19.953 -2.02 1 96.81 125 ASP A N 1
ATOM 1002 C CA . ASP A 1 125 ? 1.753 -20.156 -1.318 1 96.81 125 ASP A CA 1
ATOM 1003 C C . ASP A 1 125 ? 0.578 -19.641 -2.145 1 96.81 125 ASP A C 1
ATOM 1005 O O . ASP A 1 125 ? -0.508 -19.406 -1.61 1 96.81 125 ASP A O 1
ATOM 1009 N N . THR A 1 126 ? 0.767 -19.422 -3.406 1 98 126 THR A N 1
ATOM 1010 C CA . THR A 1 126 ? -0.265 -18.922 -4.312 1 98 126 THR A CA 1
ATOM 1011 C C . THR A 1 126 ? -0.461 -19.891 -5.48 1 98 126 THR A C 1
ATOM 1013 O O . THR A 1 126 ? 0.28 -20.875 -5.617 1 98 126 THR A O 1
ATOM 1016 N N . PRO A 1 127 ? -1.382 -19.625 -6.363 1 97.69 127 PRO A N 1
ATOM 1017 C CA . PRO A 1 127 ? -1.615 -20.5 -7.52 1 97.69 127 PRO A CA 1
ATOM 1018 C C . PRO A 1 127 ? -0.5 -20.406 -8.555 1 97.69 127 PRO A C 1
ATOM 1020 O O . PRO A 1 127 ? -0.583 -21.031 -9.617 1 97.69 127 PRO A O 1
ATOM 1023 N N . ALA A 1 128 ? 0.503 -19.672 -8.297 1 97.69 128 ALA A N 1
ATOM 1024 C CA . ALA A 1 128 ? 1.663 -19.609 -9.18 1 97.69 128 ALA A CA 1
ATOM 1025 C C . ALA A 1 128 ? 2.676 -20.703 -8.836 1 97.69 128 ALA A C 1
ATOM 1027 O O . ALA A 1 128 ? 3.742 -20.781 -9.453 1 97.69 128 ALA A O 1
ATOM 1028 N N . SER A 1 129 ? 2.355 -21.484 -7.855 1 97.75 129 SER A N 1
ATOM 1029 C CA . SER A 1 129 ? 3.234 -22.547 -7.359 1 97.75 129 SER A CA 1
ATOM 1030 C C . SER A 1 129 ? 2.855 -23.891 -7.945 1 97.75 129 SER A C 1
ATOM 1032 O O . SER A 1 129 ? 1.671 -24.219 -8.055 1 97.75 129 SER A O 1
ATOM 1034 N N . PHE A 1 130 ? 3.863 -24.656 -8.312 1 97.62 130 PHE A N 1
ATOM 1035 C CA . PHE A 1 130 ? 3.689 -25.984 -8.891 1 97.62 130 PHE A CA 1
ATOM 1036 C C . PHE A 1 130 ? 4.781 -26.938 -8.414 1 97.62 130 PHE A C 1
ATOM 1038 O O . PHE A 1 130 ? 5.711 -26.516 -7.715 1 97.62 130 PHE A O 1
ATOM 1045 N N . ARG A 1 131 ? 4.539 -28.203 -8.695 1 97.38 131 ARG A N 1
ATOM 1046 C CA . ARG A 1 131 ? 5.547 -29.219 -8.438 1 97.38 131 ARG A CA 1
ATOM 1047 C C . ARG A 1 131 ? 5.695 -30.156 -9.633 1 97.38 131 ARG A C 1
ATOM 1049 O O . ARG A 1 131 ? 4.707 -30.516 -10.273 1 97.38 131 ARG A O 1
ATOM 1056 N N . ASP A 1 132 ? 6.961 -30.453 -9.961 1 96.12 132 ASP A N 1
ATOM 1057 C CA . ASP A 1 132 ? 7.258 -31.469 -10.953 1 96.12 132 ASP A CA 1
ATOM 1058 C C . ASP A 1 132 ? 8.367 -32.406 -10.477 1 96.12 132 ASP A C 1
ATOM 1060 O O . ASP A 1 132 ? 8.602 -32.531 -9.273 1 96.12 132 ASP A O 1
ATOM 1064 N N . GLU A 1 133 ? 8.969 -33.188 -11.328 1 95.5 133 GLU A N 1
ATOM 1065 C CA . GLU A 1 133 ? 9.977 -34.188 -10.961 1 95.5 133 GLU A CA 1
ATOM 1066 C C . GLU A 1 133 ? 11.195 -33.531 -10.32 1 95.5 133 GLU A C 1
ATOM 1068 O O . GLU A 1 133 ? 11.883 -34.125 -9.5 1 95.5 133 GLU A O 1
ATOM 1073 N N . GLU A 1 134 ? 11.383 -32.25 -10.672 1 94.56 134 GLU A N 1
ATOM 1074 C CA . GLU A 1 134 ? 12.547 -31.516 -10.172 1 94.56 134 GLU A CA 1
ATOM 1075 C C . GLU A 1 134 ? 12.25 -30.875 -8.82 1 94.56 134 GLU A C 1
ATOM 1077 O O . GLU A 1 134 ? 13.172 -30.516 -8.078 1 94.56 134 GLU A O 1
ATOM 1082 N N . GLY A 1 135 ? 10.961 -30.703 -8.547 1 96.81 135 GLY A N 1
ATOM 1083 C CA . GLY A 1 135 ? 10.609 -30.188 -7.238 1 96.81 135 GLY A CA 1
ATOM 1084 C C . GLY A 1 135 ? 9.594 -29.062 -7.305 1 96.81 135 GLY A C 1
ATOM 1085 O O . GLY A 1 135 ? 8.812 -28.969 -8.25 1 96.81 135 GLY A O 1
ATOM 1086 N N . LEU A 1 136 ? 9.586 -28.281 -6.207 1 98.31 136 LEU A N 1
ATOM 1087 C CA . LEU A 1 136 ? 8.688 -27.141 -6.078 1 98.31 136 LEU A CA 1
ATOM 1088 C C . LEU A 1 136 ? 9.195 -25.938 -6.883 1 98.31 136 LEU A C 1
ATOM 1090 O O . LEU A 1 136 ? 10.375 -25.594 -6.797 1 98.31 136 LEU A O 1
ATOM 1094 N N . TYR A 1 137 ? 8.32 -25.406 -7.742 1 98.5 137 TYR A N 1
ATOM 1095 C CA . TYR A 1 137 ? 8.711 -24.203 -8.453 1 98.5 137 TYR A CA 1
ATOM 1096 C C . TYR A 1 137 ? 7.551 -23.203 -8.531 1 98.5 137 TYR A C 1
ATOM 1098 O O . TYR A 1 137 ? 6.395 -23.578 -8.328 1 98.5 137 TYR A O 1
ATOM 1106 N N . VAL A 1 138 ? 7.895 -21.938 -8.75 1 98.5 138 VAL A N 1
ATOM 1107 C CA . VAL A 1 138 ? 6.898 -20.906 -9.008 1 98.5 138 VAL A CA 1
ATOM 1108 C C . VAL A 1 138 ? 7.062 -20.359 -10.43 1 98.5 138 VAL A C 1
ATOM 1110 O O . VAL A 1 138 ? 8.172 -20.328 -10.961 1 98.5 138 VAL A O 1
ATOM 1113 N N . THR A 1 139 ? 5.949 -20.016 -11.039 1 97.69 139 THR A N 1
ATOM 1114 C CA . THR A 1 139 ? 5.98 -19.391 -12.359 1 97.69 139 THR A CA 1
ATOM 1115 C C . THR A 1 139 ? 6.027 -17.875 -12.25 1 97.69 139 THR A C 1
ATOM 1117 O O . THR A 1 139 ? 5.047 -17.25 -11.859 1 97.69 139 THR A O 1
ATOM 1120 N N . VAL A 1 140 ? 7.133 -17.312 -12.602 1 97.69 140 VAL A N 1
ATOM 1121 C CA . VAL A 1 140 ? 7.359 -15.875 -12.477 1 97.69 140 VAL A CA 1
ATOM 1122 C C . VAL A 1 140 ? 8.57 -15.469 -13.312 1 97.69 140 VAL A C 1
ATOM 1124 O O . VAL A 1 140 ? 9.562 -16.203 -13.383 1 97.69 140 VAL A O 1
ATOM 1127 N N . SER A 1 141 ? 8.484 -14.359 -13.984 1 96.25 141 SER A N 1
ATOM 1128 C CA . SER A 1 141 ? 9.625 -13.844 -14.742 1 96.25 141 SER A CA 1
ATOM 1129 C C . SER A 1 141 ? 10.508 -12.953 -13.875 1 96.25 141 SER A C 1
ATOM 1131 O O . SER A 1 141 ? 10.086 -12.5 -12.805 1 96.25 141 SER A O 1
ATOM 1133 N N . HIS A 1 142 ? 11.727 -12.789 -14.344 1 97.19 142 HIS A N 1
ATOM 1134 C CA . HIS A 1 142 ? 12.609 -11.859 -13.656 1 97.19 142 HIS A CA 1
ATOM 1135 C C . HIS A 1 142 ? 12 -10.469 -13.578 1 97.19 142 HIS A C 1
ATOM 1137 O O . HIS A 1 142 ? 12.156 -9.766 -12.578 1 97.19 142 HIS A O 1
ATOM 1143 N N . GLU A 1 143 ? 11.273 -10.078 -14.609 1 96.19 143 GLU A N 1
ATOM 1144 C CA . GLU A 1 143 ? 10.617 -8.773 -14.648 1 96.19 143 GLU A CA 1
ATOM 1145 C C . GLU A 1 143 ? 9.523 -8.688 -13.578 1 96.19 143 GLU A C 1
ATOM 1147 O O . GLU A 1 143 ? 9.414 -7.676 -12.875 1 96.19 143 GLU A O 1
ATOM 1152 N N . GLU A 1 144 ? 8.742 -9.727 -13.461 1 97.12 144 GLU A N 1
ATOM 1153 C CA . GLU A 1 144 ? 7.676 -9.758 -12.461 1 97.12 144 GLU A CA 1
ATOM 1154 C C . GLU A 1 144 ? 8.25 -9.711 -11.047 1 97.12 144 GLU A C 1
ATOM 1156 O O . GLU A 1 144 ? 7.668 -9.094 -10.156 1 97.12 144 GLU A O 1
ATOM 1161 N N . ILE A 1 145 ? 9.367 -10.414 -10.875 1 98.12 145 ILE A N 1
ATOM 1162 C CA . ILE A 1 145 ? 10.039 -10.352 -9.586 1 98.12 145 ILE A CA 1
ATOM 1163 C C . ILE A 1 145 ? 10.516 -8.922 -9.32 1 98.12 145 ILE A C 1
ATOM 1165 O O . ILE A 1 145 ? 10.336 -8.391 -8.227 1 98.12 145 ILE A O 1
ATOM 1169 N N . ALA A 1 146 ? 11.125 -8.281 -10.328 1 98.19 146 ALA A N 1
ATOM 1170 C CA . ALA A 1 146 ? 11.602 -6.906 -10.195 1 98.19 146 ALA A CA 1
ATOM 1171 C C . ALA A 1 146 ? 10.461 -5.957 -9.844 1 98.19 146 ALA A C 1
ATOM 1173 O O . ALA A 1 146 ? 10.578 -5.156 -8.914 1 98.19 146 ALA A O 1
ATOM 1174 N N . ASP A 1 147 ? 9.305 -6.129 -10.523 1 97.81 147 ASP A N 1
ATOM 1175 C CA . ASP A 1 147 ? 8.117 -5.312 -10.289 1 97.81 147 ASP A CA 1
ATOM 1176 C C . ASP A 1 147 ? 7.648 -5.43 -8.836 1 97.81 147 ASP A C 1
ATOM 1178 O O . ASP A 1 147 ? 7.074 -4.488 -8.289 1 97.81 147 ASP A O 1
ATOM 1182 N N . ALA A 1 148 ? 7.914 -6.578 -8.266 1 98.25 148 ALA A N 1
ATOM 1183 C CA . ALA A 1 148 ? 7.32 -6.906 -6.973 1 98.25 148 ALA A CA 1
ATOM 1184 C C . ALA A 1 148 ? 8.312 -6.668 -5.84 1 98.25 148 ALA A C 1
ATOM 1186 O O . ALA A 1 148 ? 7.98 -6.852 -4.668 1 98.25 148 ALA A O 1
ATOM 1187 N N . THR A 1 149 ? 9.523 -6.281 -6.109 1 98.06 149 THR A N 1
ATOM 1188 C CA . THR A 1 149 ? 10.539 -6.184 -5.062 1 98.06 149 THR A CA 1
ATOM 1189 C C . THR A 1 149 ? 11.219 -4.82 -5.098 1 98.06 149 THR A C 1
ATOM 1191 O O . THR A 1 149 ? 12.328 -4.66 -4.578 1 98.06 149 THR A O 1
ATOM 1194 N N . ALA A 1 150 ? 10.516 -3.867 -5.766 1 95.75 150 ALA A N 1
ATOM 1195 C CA . ALA A 1 150 ? 11.008 -2.494 -5.84 1 95.75 150 ALA A CA 1
ATOM 1196 C C . ALA A 1 150 ? 12.438 -2.451 -6.371 1 95.75 150 ALA A C 1
ATOM 1198 O O . ALA A 1 150 ? 13.32 -1.863 -5.75 1 95.75 150 ALA A O 1
ATOM 1199 N N . SER A 1 151 ? 12.625 -3.029 -7.539 1 96.69 151 SER A N 1
ATOM 1200 C CA . SER A 1 151 ? 13.969 -3.125 -8.109 1 96.69 151 SER A CA 1
ATOM 1201 C C . SER A 1 151 ? 13.922 -3.199 -9.633 1 96.69 151 SER A C 1
ATOM 1203 O O . SER A 1 151 ? 12.883 -2.924 -10.234 1 96.69 151 SER A O 1
ATOM 1205 N N . THR A 1 152 ? 15.086 -3.326 -10.227 1 95.94 152 THR A N 1
ATOM 1206 C CA . THR A 1 152 ? 15.18 -3.467 -11.672 1 95.94 152 THR A CA 1
ATOM 1207 C C . THR A 1 152 ? 15.391 -4.926 -12.062 1 95.94 152 THR A C 1
ATOM 1209 O O . THR A 1 152 ? 15.875 -5.727 -11.258 1 95.94 152 THR A O 1
ATOM 1212 N N . ARG A 1 153 ? 15.023 -5.164 -13.297 1 96.5 153 ARG A N 1
ATOM 1213 C CA . ARG A 1 153 ? 15.211 -6.516 -13.82 1 96.5 153 ARG A CA 1
ATOM 1214 C C . ARG A 1 153 ? 16.688 -6.914 -13.789 1 96.5 153 ARG A C 1
ATOM 1216 O O . ARG A 1 153 ? 17.016 -8.062 -13.508 1 96.5 153 ARG A O 1
ATOM 1223 N N . GLU A 1 154 ? 17.547 -5.965 -14.039 1 97.56 154 GLU A N 1
ATOM 1224 C CA . GLU A 1 154 ? 18.984 -6.227 -14.062 1 97.56 154 GLU A CA 1
ATOM 1225 C C . GLU A 1 154 ? 19.469 -6.684 -12.688 1 97.56 154 GLU A C 1
ATOM 1227 O O . GLU A 1 154 ? 20.203 -7.668 -12.586 1 97.56 154 GLU A O 1
ATOM 1232 N N . SER A 1 155 ? 19.094 -5.996 -11.641 1 98 155 SER A N 1
ATOM 1233 C CA . SER A 1 155 ? 19.484 -6.324 -10.281 1 98 155 SER A CA 1
ATOM 1234 C C . SER A 1 155 ? 18.922 -7.672 -9.844 1 98 155 SER A C 1
ATOM 1236 O O . SER A 1 155 ? 19.625 -8.477 -9.227 1 98 155 SER A O 1
ATOM 1238 N N . VAL A 1 156 ? 17.734 -7.914 -10.211 1 98.12 156 VAL A N 1
ATOM 1239 C CA . VAL A 1 156 ? 17.078 -9.172 -9.867 1 98.12 156 VAL A CA 1
ATOM 1240 C C . VAL A 1 156 ? 17.781 -10.328 -10.562 1 98.12 156 VAL A C 1
ATOM 1242 O O . VAL A 1 156 ? 18.062 -11.359 -9.938 1 98.12 156 VAL A O 1
ATOM 1245 N N . SER A 1 157 ? 18.031 -10.18 -11.828 1 98.12 157 SER A N 1
ATOM 1246 C CA . SER A 1 157 ? 18.688 -11.227 -12.602 1 98.12 157 SER A CA 1
ATOM 1247 C C . SER A 1 157 ? 20.031 -11.602 -11.984 1 98.12 157 SER A C 1
ATOM 1249 O O . SER A 1 157 ? 20.375 -12.781 -11.883 1 98.12 157 SER A O 1
ATOM 1251 N N . LYS A 1 158 ? 20.766 -10.578 -11.578 1 98.5 158 LYS A N 1
ATOM 1252 C CA . LYS A 1 158 ? 22.062 -10.812 -10.953 1 98.5 158 LYS A CA 1
ATOM 1253 C C . LYS A 1 158 ? 21.906 -11.586 -9.648 1 98.5 158 LYS A C 1
ATOM 1255 O O . LYS A 1 158 ? 22.641 -12.555 -9.406 1 98.5 158 LYS A O 1
ATOM 1260 N N . LEU A 1 159 ? 21.031 -11.227 -8.859 1 98.5 159 LEU A N 1
ATOM 1261 C CA . LEU A 1 159 ? 20.844 -11.852 -7.559 1 98.5 159 LEU A CA 1
ATOM 1262 C C . LEU A 1 159 ? 20.297 -13.266 -7.711 1 98.5 159 LEU A C 1
ATOM 1264 O O . LEU A 1 159 ? 20.656 -14.164 -6.945 1 98.5 159 LEU A O 1
ATOM 1268 N N . LEU A 1 160 ? 19.422 -13.438 -8.688 1 98.19 160 LEU A N 1
ATOM 1269 C CA . LEU A 1 160 ? 18.938 -14.781 -8.953 1 98.19 160 LEU A CA 1
ATOM 1270 C C . LEU A 1 160 ? 20.062 -15.695 -9.414 1 98.19 160 LEU A C 1
ATOM 1272 O O . LEU A 1 160 ? 20.109 -16.875 -9.062 1 98.19 160 LEU A O 1
ATOM 1276 N N . SER A 1 161 ? 20.953 -15.18 -10.219 1 98.44 161 SER A N 1
ATOM 1277 C CA . SER A 1 161 ? 22.125 -15.938 -10.641 1 98.44 161 SER A CA 1
ATOM 1278 C C . SER A 1 161 ? 22.984 -16.344 -9.445 1 98.44 161 SER A C 1
ATOM 1280 O O . SER A 1 161 ? 23.422 -17.5 -9.359 1 98.44 161 SER A O 1
ATOM 1282 N N . ASP A 1 162 ? 23.188 -15.406 -8.547 1 98.44 162 ASP A N 1
ATOM 1283 C CA . ASP A 1 162 ? 23.953 -15.688 -7.336 1 98.44 162 ASP A CA 1
ATOM 1284 C C . ASP A 1 162 ? 23.281 -16.781 -6.504 1 98.44 162 ASP A C 1
ATOM 1286 O O . ASP A 1 162 ? 23.938 -17.703 -6.035 1 98.44 162 ASP A O 1
ATOM 1290 N N . MET A 1 163 ? 22.016 -16.672 -6.355 1 98.44 163 MET A N 1
ATOM 1291 C CA . MET A 1 163 ? 21.25 -17.625 -5.555 1 98.44 163 MET A CA 1
ATOM 1292 C C . MET A 1 163 ? 21.266 -19.016 -6.195 1 98.44 163 MET A C 1
ATOM 1294 O O . MET A 1 163 ? 21.266 -20.031 -5.496 1 98.44 163 MET A O 1
ATOM 1298 N N . ARG A 1 164 ? 21.234 -19.016 -7.465 1 98.06 164 ARG A N 1
ATOM 1299 C CA . ARG A 1 164 ? 21.328 -20.266 -8.203 1 98.06 164 ARG A CA 1
ATOM 1300 C C . ARG A 1 164 ? 22.688 -20.922 -7.98 1 98.06 164 ARG A C 1
ATOM 1302 O O . ARG A 1 164 ? 22.766 -22.125 -7.711 1 98.06 164 ARG A O 1
ATOM 1309 N N . ARG A 1 165 ? 23.734 -20.141 -8.039 1 98.25 165 ARG A N 1
ATOM 1310 C CA . ARG A 1 165 ? 25.094 -20.656 -7.832 1 98.25 165 ARG A CA 1
ATOM 1311 C C . ARG A 1 165 ? 25.25 -21.219 -6.422 1 98.25 165 ARG A C 1
ATOM 1313 O O . ARG A 1 165 ? 26 -22.172 -6.207 1 98.25 165 ARG A O 1
ATOM 1320 N N . GLU A 1 166 ? 24.516 -20.672 -5.516 1 98.12 166 GLU A N 1
ATOM 1321 C CA . GLU A 1 166 ? 24.594 -21.078 -4.113 1 98.12 166 GLU A CA 1
ATOM 1322 C C . GLU A 1 166 ? 23.688 -22.266 -3.824 1 98.12 166 GLU A C 1
ATOM 1324 O O . GLU A 1 166 ? 23.641 -22.766 -2.699 1 98.12 166 GLU A O 1
ATOM 1329 N N . GLY A 1 167 ? 22.922 -22.656 -4.82 1 97.81 167 GLY A N 1
ATOM 1330 C CA . GLY A 1 167 ? 22.078 -23.828 -4.699 1 97.81 167 GLY A CA 1
ATOM 1331 C C . GLY A 1 167 ? 20.766 -23.562 -4 1 97.81 167 GLY A C 1
ATOM 1332 O O . GLY A 1 167 ? 20.094 -24.484 -3.543 1 97.81 167 GLY A O 1
ATOM 1333 N N . LEU A 1 168 ? 20.391 -22.344 -3.879 1 98.31 168 LEU A N 1
ATOM 1334 C CA . LEU A 1 168 ? 19.141 -21.984 -3.213 1 98.31 168 LEU A CA 1
ATOM 1335 C C . LEU A 1 168 ? 17.953 -22.156 -4.156 1 98.31 168 LEU A C 1
ATOM 1337 O O . LEU A 1 168 ? 16.844 -22.516 -3.719 1 98.31 168 LEU A O 1
ATOM 1341 N N . ILE A 1 169 ? 18.219 -21.844 -5.387 1 98.69 169 ILE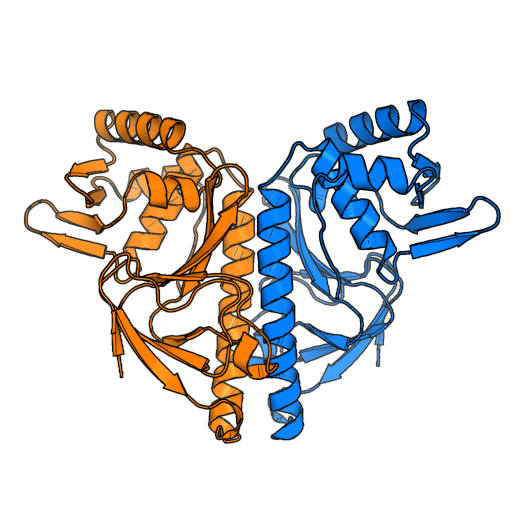 A N 1
ATOM 1342 C CA . ILE A 1 169 ? 17.172 -21.922 -6.402 1 98.69 169 ILE A CA 1
ATOM 1343 C C . ILE A 1 169 ? 17.75 -22.484 -7.699 1 98.69 169 ILE A C 1
ATOM 1345 O O . ILE A 1 169 ? 18.953 -22.641 -7.824 1 98.69 169 ILE A O 1
ATOM 1349 N N . ALA A 1 170 ? 16.906 -22.859 -8.57 1 98.19 170 ALA A N 1
ATOM 1350 C CA . ALA A 1 170 ? 17.203 -23.125 -9.977 1 98.19 170 ALA A CA 1
ATOM 1351 C C . ALA A 1 170 ? 16.203 -22.422 -10.891 1 98.19 170 ALA A C 1
ATOM 1353 O O . ALA A 1 170 ? 15.086 -22.125 -10.484 1 98.19 170 ALA A O 1
ATOM 1354 N N . THR A 1 171 ? 16.672 -22.141 -12.055 1 95.56 171 THR A N 1
ATOM 1355 C CA . THR A 1 171 ? 15.781 -21.391 -12.938 1 95.56 171 THR A CA 1
ATOM 1356 C C . THR A 1 171 ? 15.641 -22.109 -14.281 1 95.56 171 THR A C 1
ATOM 1358 O O . THR A 1 171 ? 16.578 -22.766 -14.742 1 95.56 171 THR A O 1
ATOM 1361 N N . ALA A 1 172 ? 14.484 -22.109 -14.742 1 91.62 172 ALA A N 1
ATOM 1362 C CA . ALA A 1 172 ? 14.109 -22.5 -16.094 1 91.62 172 ALA A CA 1
ATOM 1363 C C . ALA A 1 172 ? 13.148 -21.484 -16.719 1 91.62 172 ALA A C 1
ATOM 1365 O O . ALA A 1 172 ? 12.852 -20.453 -16.109 1 91.62 172 ALA A O 1
ATOM 1366 N N . TYR A 1 173 ? 12.781 -21.719 -18 1 86.06 173 TYR A N 1
ATOM 1367 C CA . TYR A 1 173 ? 11.93 -20.734 -18.656 1 86.06 173 TYR A CA 1
ATOM 1368 C C . TYR A 1 173 ? 10.664 -20.484 -17.844 1 86.06 173 TYR A C 1
ATOM 1370 O O . TYR A 1 173 ? 9.797 -21.344 -17.734 1 86.06 173 TYR A O 1
ATOM 1378 N N . ARG A 1 174 ? 10.539 -19.359 -17.234 1 86.25 174 ARG A N 1
ATOM 1379 C CA . ARG A 1 174 ? 9.43 -18.812 -16.453 1 86.25 174 ARG A CA 1
ATOM 1380 C C . ARG A 1 174 ? 9.234 -19.609 -15.164 1 86.25 174 ARG A C 1
ATOM 1382 O O . ARG A 1 174 ? 8.141 -19.609 -14.586 1 86.25 174 ARG A O 1
ATOM 1389 N N . LYS A 1 175 ? 10.203 -20.359 -14.812 1 95.81 175 LYS A N 1
ATOM 1390 C CA . LYS A 1 175 ? 10.148 -21.156 -13.594 1 95.81 175 LYS A CA 1
ATOM 1391 C C . LYS A 1 175 ? 11.312 -20.828 -12.656 1 95.81 175 LYS A C 1
ATOM 1393 O O . LYS A 1 175 ? 12.438 -20.625 -13.109 1 95.81 175 LYS A O 1
ATOM 1398 N N . VAL A 1 176 ? 11.008 -20.656 -11.445 1 98.5 176 VAL A N 1
ATOM 1399 C CA . VAL A 1 176 ? 12.023 -20.578 -10.391 1 98.5 176 VAL A CA 1
ATOM 1400 C C . VAL A 1 176 ? 11.797 -21.703 -9.383 1 98.5 176 VAL A C 1
ATOM 1402 O O . VAL A 1 176 ? 10.82 -21.703 -8.633 1 98.5 176 VAL A O 1
ATOM 1405 N N . TYR A 1 177 ? 12.711 -22.719 -9.43 1 98.69 177 TYR A N 1
ATOM 1406 C CA . TYR A 1 177 ? 12.648 -23.812 -8.469 1 98.69 177 TYR A CA 1
ATOM 1407 C C . TYR A 1 177 ? 13.195 -23.391 -7.113 1 98.69 177 TYR A C 1
ATOM 1409 O O . TYR A 1 177 ? 14.25 -22.766 -7.027 1 98.69 177 TYR A O 1
ATOM 1417 N N . LEU A 1 178 ? 12.469 -23.625 -6.051 1 98.69 178 LEU A N 1
ATOM 1418 C CA . LEU A 1 178 ? 12.906 -23.375 -4.684 1 98.69 178 LEU A CA 1
ATOM 1419 C C . LEU A 1 178 ? 13.562 -24.609 -4.082 1 98.69 178 LEU A C 1
ATOM 1421 O O . LEU A 1 178 ? 12.883 -25.453 -3.508 1 98.69 178 LEU A O 1
ATOM 1425 N N . LEU A 1 179 ? 14.875 -24.672 -4.098 1 98.5 179 LEU A N 1
ATOM 1426 C CA . LEU A 1 179 ? 15.617 -25.891 -3.82 1 98.5 179 LEU A CA 1
ATOM 1427 C C . LEU A 1 179 ? 15.875 -26.047 -2.324 1 98.5 179 LEU A C 1
ATOM 1429 O O . LEU A 1 179 ? 15.953 -27.156 -1.812 1 98.5 179 LEU A O 1
ATOM 1433 N N . ASP A 1 180 ? 16.094 -25.031 -1.63 1 98 180 ASP A N 1
ATOM 1434 C CA . ASP A 1 180 ? 16.375 -25.031 -0.196 1 98 180 ASP A CA 1
ATOM 1435 C C . ASP A 1 180 ? 15.445 -24.062 0.544 1 98 180 ASP A C 1
ATOM 1437 O O . ASP A 1 180 ? 15.828 -22.938 0.824 1 98 180 ASP A O 1
ATOM 1441 N N . LEU A 1 181 ? 14.297 -24.562 0.931 1 97.19 181 LEU A N 1
ATOM 1442 C CA . LEU A 1 181 ? 13.266 -23.734 1.55 1 97.19 181 LEU A CA 1
ATOM 1443 C C . LEU A 1 181 ? 13.766 -23.156 2.869 1 97.19 181 LEU A C 1
ATOM 1445 O O . LEU A 1 181 ? 13.469 -22 3.191 1 97.19 181 LEU A O 1
ATOM 1449 N N . GLY A 1 182 ? 14.477 -23.953 3.582 1 97.44 182 GLY A N 1
ATOM 1450 C CA . GLY A 1 182 ? 15.023 -23.469 4.84 1 97.44 182 GLY A CA 1
ATOM 1451 C C . GLY A 1 182 ? 15.953 -22.281 4.672 1 97.44 182 GLY A C 1
ATOM 1452 O O . GLY A 1 182 ? 15.828 -21.281 5.387 1 97.44 182 GLY A O 1
ATOM 1453 N N . ALA A 1 183 ? 16.859 -22.422 3.744 1 97.94 183 ALA A N 1
ATOM 1454 C CA . ALA A 1 183 ? 17.797 -21.328 3.473 1 97.94 183 ALA A CA 1
ATOM 1455 C C . ALA A 1 183 ? 17.078 -20.094 2.939 1 97.94 183 ALA A C 1
ATOM 1457 O O . ALA A 1 183 ? 17.453 -18.969 3.262 1 97.94 183 ALA A O 1
ATOM 1458 N N . LEU A 1 184 ? 16.047 -20.328 2.135 1 98.06 184 LEU A N 1
ATOM 1459 C CA . LEU A 1 184 ? 15.281 -19.219 1.598 1 98.06 184 LEU A CA 1
ATOM 1460 C C . LEU A 1 184 ? 14.531 -18.484 2.707 1 98.06 184 LEU A C 1
ATOM 1462 O O . LEU A 1 184 ? 14.453 -17.25 2.705 1 98.06 184 LEU A O 1
ATOM 1466 N N . GLU A 1 185 ? 13.984 -19.219 3.605 1 97.62 185 GLU A N 1
ATOM 1467 C CA . GLU A 1 185 ? 13.289 -18.625 4.746 1 97.62 185 GLU A CA 1
ATOM 1468 C C . GLU A 1 185 ? 14.25 -17.781 5.594 1 97.62 185 GLU A C 1
ATOM 1470 O O . GLU A 1 185 ? 13.891 -16.703 6.07 1 97.62 185 GLU A O 1
ATOM 1475 N N . ALA A 1 186 ? 15.453 -18.328 5.777 1 97.06 186 ALA A N 1
ATOM 1476 C CA . ALA A 1 186 ? 16.469 -17.594 6.516 1 97.06 186 ALA A CA 1
ATOM 1477 C C . ALA A 1 186 ? 16.844 -16.297 5.793 1 97.06 186 ALA A C 1
ATOM 1479 O O . ALA A 1 186 ? 17.016 -15.25 6.422 1 97.06 186 ALA A O 1
ATOM 1480 N N . GLU A 1 187 ? 16.922 -16.375 4.453 1 96.12 187 GLU A N 1
ATOM 1481 C CA . GLU A 1 187 ? 17.25 -15.219 3.619 1 96.12 187 GLU A CA 1
ATOM 1482 C C . GLU A 1 187 ? 16.156 -14.164 3.668 1 96.12 187 GLU A C 1
ATOM 1484 O O . GLU A 1 187 ? 16.438 -12.961 3.6 1 96.12 187 GLU A O 1
ATOM 1489 N N . ALA A 1 188 ? 14.953 -14.492 3.762 1 96.06 188 ALA A N 1
ATOM 1490 C CA . ALA A 1 188 ? 13.781 -13.625 3.65 1 96.06 188 ALA A CA 1
ATOM 1491 C C . ALA A 1 188 ? 13.695 -12.664 4.832 1 96.06 188 ALA A C 1
ATOM 1493 O O . ALA A 1 188 ? 13.141 -11.57 4.707 1 96.06 188 ALA A O 1
ATOM 1494 N N . GLN A 1 189 ? 14.25 -13 6.031 1 91 189 GLN A N 1
ATOM 1495 C CA . GLN A 1 189 ? 14.258 -12.188 7.246 1 91 189 GLN A CA 1
ATOM 1496 C C . GLN A 1 189 ? 12.844 -11.766 7.637 1 91 189 GLN A C 1
ATOM 1498 O O . GLN A 1 189 ? 12.633 -10.641 8.078 1 91 189 GLN A O 1
ATOM 1503 N N . GLY A 1 190 ? 11.859 -12.539 7.355 1 90 190 GLY A N 1
ATOM 1504 C CA . GLY A 1 190 ? 10.453 -12.281 7.617 1 90 190 GLY A CA 1
ATOM 1505 C C . GLY A 1 190 ? 9.523 -12.938 6.613 1 90 190 GLY A C 1
ATOM 1506 O O . GLY A 1 190 ? 9.977 -13.688 5.746 1 90 190 GLY A O 1
ATOM 1507 N N . ALA A 1 191 ? 8.258 -12.695 6.773 1 88.75 191 ALA A N 1
ATOM 1508 C CA . ALA A 1 191 ? 7.309 -13.375 5.898 1 88.75 191 ALA A CA 1
ATOM 1509 C C . ALA A 1 191 ? 6.336 -12.383 5.27 1 88.75 191 ALA A C 1
ATOM 1511 O O . ALA A 1 191 ? 5.977 -11.375 5.887 1 88.75 191 ALA A O 1
ATOM 1512 N N . LEU A 1 192 ? 6.102 -12.602 3.992 1 91.38 192 LEU A N 1
ATOM 1513 C CA . LEU A 1 192 ? 4.977 -12.023 3.27 1 91.38 192 LEU A CA 1
ATOM 1514 C C . LEU A 1 192 ? 3.875 -13.055 3.057 1 91.38 192 LEU A C 1
ATOM 1516 O O . LEU A 1 192 ? 4.035 -13.984 2.262 1 91.38 192 LEU A O 1
ATOM 1520 N N . GLU A 1 193 ? 2.75 -12.938 3.83 1 83.31 193 GLU A N 1
ATOM 1521 C CA . GLU A 1 193 ? 1.794 -14.039 3.84 1 83.31 193 GLU A CA 1
ATOM 1522 C C . GLU A 1 193 ? 0.608 -13.75 2.924 1 83.31 193 GLU A C 1
ATOM 1524 O O . GLU A 1 193 ? 0.145 -12.609 2.84 1 83.31 193 GLU A O 1
ATOM 1529 N N . ALA A 1 194 ? 0.159 -14.75 2.109 1 80 194 ALA A N 1
ATOM 1530 C CA . ALA A 1 194 ? -1.017 -14.695 1.243 1 80 194 ALA A CA 1
ATOM 1531 C C . ALA A 1 194 ? -2.301 -14.875 2.051 1 80 194 ALA A C 1
ATOM 1533 O O . ALA A 1 194 ? -3.383 -14.484 1.601 1 80 194 ALA A O 1
ATOM 1534 N N . ALA A 1 195 ? -2.236 -15.531 3.113 1 67 195 ALA A N 1
ATOM 1535 C CA . ALA A 1 195 ? -3.393 -15.82 3.959 1 67 195 ALA A CA 1
ATOM 1536 C C . ALA A 1 195 ? -3.135 -15.398 5.402 1 67 195 ALA A C 1
ATOM 1538 O O . ALA A 1 195 ? -1.988 -15.391 5.859 1 67 195 ALA A O 1
ATOM 1539 N N . MET B 1 1 ? -18.422 9.391 20.281 1 90.62 1 MET B N 1
ATOM 1540 C CA . MET B 1 1 ? -17.297 10.094 19.672 1 90.62 1 MET B CA 1
ATOM 1541 C C . MET B 1 1 ? -16.172 10.289 20.688 1 90.62 1 MET B C 1
ATOM 1543 O O . MET B 1 1 ? -16.422 10.562 21.859 1 90.62 1 MET B O 1
ATOM 1547 N N . LYS B 1 2 ? -14.984 9.984 20.203 1 93.88 2 LYS B N 1
ATOM 1548 C CA . LYS B 1 2 ? -13.797 10.109 21.047 1 93.88 2 LYS B CA 1
ATOM 1549 C C . LYS B 1 2 ? -12.797 11.086 20.453 1 93.88 2 LYS B C 1
ATOM 1551 O O . LYS B 1 2 ? -12.562 11.094 19.25 1 93.88 2 LYS B O 1
ATOM 1556 N N . ARG B 1 3 ? -12.297 11.914 21.359 1 96.94 3 ARG B N 1
ATOM 1557 C CA . ARG B 1 3 ? -11.234 12.828 20.969 1 96.94 3 ARG B CA 1
ATOM 1558 C C . ARG B 1 3 ? -9.859 12.242 21.281 1 96.94 3 ARG B C 1
ATOM 1560 O O . ARG B 1 3 ? -9.664 11.633 22.344 1 96.94 3 ARG B O 1
ATOM 1567 N N . ILE B 1 4 ? -8.992 12.414 20.344 1 97.44 4 ILE B N 1
ATOM 1568 C CA . ILE B 1 4 ? -7.641 11.883 20.469 1 97.44 4 ILE B CA 1
ATOM 1569 C C . ILE B 1 4 ? -6.625 12.984 20.188 1 97.44 4 ILE B C 1
ATOM 1571 O O . ILE B 1 4 ? -6.73 13.695 19.172 1 97.44 4 ILE B O 1
ATOM 1575 N N . GLY B 1 5 ? -5.609 13.117 21.062 1 97.25 5 GLY B N 1
ATOM 1576 C CA . GLY B 1 5 ? -4.574 14.117 20.844 1 97.25 5 GLY B CA 1
ATOM 1577 C C . GLY B 1 5 ? -3.516 13.672 19.859 1 97.25 5 GLY B C 1
ATOM 1578 O O . GLY B 1 5 ? -3.396 12.484 19.562 1 97.25 5 GLY B O 1
ATOM 1579 N N . ARG B 1 6 ? -2.812 14.664 19.359 1 95.94 6 ARG B N 1
ATOM 1580 C CA . ARG B 1 6 ? -1.694 14.359 18.469 1 95.94 6 ARG B CA 1
ATOM 1581 C C . ARG B 1 6 ? -0.74 13.359 19.109 1 95.94 6 ARG B C 1
ATOM 1583 O O . ARG B 1 6 ? -0.426 13.469 20.297 1 95.94 6 ARG B O 1
ATOM 1590 N N . LYS B 1 7 ? -0.397 12.359 18.359 1 95.69 7 LYS B N 1
ATOM 1591 C CA . LYS B 1 7 ? 0.588 11.344 18.719 1 95.69 7 LYS B CA 1
ATOM 1592 C C . LYS B 1 7 ? -0.02 10.297 19.641 1 95.69 7 LYS B C 1
ATOM 1594 O O . LYS B 1 7 ? 0.632 9.305 19.984 1 95.69 7 LYS B O 1
ATOM 1599 N N . GLN B 1 8 ? -1.236 10.508 19.969 1 97.75 8 GLN B N 1
ATOM 1600 C CA . GLN B 1 8 ? -1.893 9.461 20.734 1 97.75 8 GLN B CA 1
ATOM 1601 C C . GLN B 1 8 ? -2.33 8.305 19.844 1 97.75 8 GLN B C 1
ATOM 1603 O O . GLN B 1 8 ? -2.734 8.523 18.688 1 97.75 8 GLN B O 1
ATOM 1608 N N . VAL B 1 9 ? -2.311 7.094 20.422 1 97.56 9 VAL B N 1
ATOM 1609 C CA . VAL B 1 9 ? -2.674 5.887 19.688 1 97.56 9 VAL B CA 1
ATOM 1610 C C . VAL B 1 9 ? -4.164 5.602 19.859 1 97.56 9 VAL B C 1
ATOM 1612 O O . VAL B 1 9 ? -4.703 5.754 20.969 1 97.56 9 VAL B O 1
ATOM 1615 N N . ILE B 1 10 ? -4.77 5.348 18.828 1 98 10 ILE B N 1
ATOM 1616 C CA . ILE B 1 10 ? -6.172 4.957 18.875 1 98 10 ILE B CA 1
ATOM 1617 C C . ILE B 1 10 ? -6.289 3.471 19.188 1 98 10 ILE B C 1
ATOM 1619 O O . ILE B 1 10 ? -7.113 3.072 20.016 1 98 10 ILE B O 1
ATOM 1623 N N . TYR B 1 11 ? -5.516 2.648 18.609 1 97.94 11 TYR B N 1
ATOM 1624 C CA . TYR B 1 11 ? -5.324 1.242 18.953 1 97.94 11 TYR B CA 1
ATOM 1625 C C . TYR B 1 11 ? -3.926 0.772 18.578 1 97.94 11 TYR B C 1
ATOM 1627 O O . TYR B 1 11 ? -3.246 1.411 17.766 1 97.94 11 TYR B O 1
ATOM 1635 N N . LEU B 1 12 ? -3.52 -0.336 19.172 1 97.81 12 LEU B N 1
ATOM 1636 C CA . LEU B 1 12 ? -2.201 -0.914 18.938 1 97.81 12 LEU B CA 1
ATOM 1637 C C . LEU B 1 12 ? -2.318 -2.227 18.156 1 97.81 12 LEU B C 1
ATOM 1639 O O . LEU B 1 12 ? -3.361 -2.881 18.203 1 97.81 12 LEU B O 1
ATOM 1643 N N . ALA B 1 13 ? -1.239 -2.488 17.453 1 97 13 ALA B N 1
ATOM 1644 C CA . ALA B 1 13 ? -1.164 -3.824 16.859 1 97 13 ALA B CA 1
ATOM 1645 C C . ALA B 1 13 ? -1.362 -4.902 17.922 1 97 13 ALA B C 1
ATOM 1647 O O . ALA B 1 13 ? -0.821 -4.801 19.031 1 97 13 ALA B O 1
ATOM 1648 N N . GLY B 1 14 ? -2.219 -5.879 17.547 1 96.88 14 GLY B N 1
ATOM 1649 C CA . GLY B 1 14 ? -2.461 -6.973 18.484 1 96.88 14 GLY B CA 1
ATOM 1650 C C . GLY B 1 14 ? -3.711 -6.773 19.312 1 96.88 14 GLY B C 1
ATOM 1651 O O . GLY B 1 14 ? -4.25 -7.734 19.875 1 96.88 14 GLY B O 1
ATOM 1652 N N . ASP B 1 15 ? -4.172 -5.559 19.484 1 96.69 15 ASP B N 1
ATOM 1653 C CA . ASP B 1 15 ? -5.406 -5.293 20.219 1 96.69 15 ASP B CA 1
ATOM 1654 C C . ASP B 1 15 ? -6.598 -5.977 19.547 1 96.69 15 ASP B C 1
ATOM 1656 O O . ASP B 1 15 ? -6.605 -6.172 18.328 1 96.69 15 ASP B O 1
ATOM 1660 N N . PRO B 1 16 ? -7.609 -6.352 20.359 1 95.56 16 PRO B N 1
ATOM 1661 C CA . PRO B 1 16 ? -8.844 -6.84 19.734 1 95.56 16 PRO B CA 1
ATOM 1662 C C . PRO B 1 16 ? -9.523 -5.781 18.859 1 95.56 16 PRO B C 1
ATOM 1664 O O . PRO B 1 16 ? -9.562 -4.605 19.234 1 95.56 16 PRO B O 1
ATOM 1667 N N . ALA B 1 17 ? -9.914 -6.176 17.719 1 95.62 17 ALA B N 1
ATOM 1668 C CA . ALA B 1 17 ? -10.586 -5.262 16.781 1 95.62 17 ALA B CA 1
ATOM 1669 C C . ALA B 1 17 ? -12.094 -5.477 16.797 1 95.62 17 ALA B C 1
ATOM 1671 O O . ALA B 1 17 ? -12.648 -6.113 15.906 1 95.62 17 ALA B O 1
ATOM 1672 N N . HIS B 1 18 ? -12.812 -4.828 17.688 1 94.94 18 HIS B N 1
ATOM 1673 C CA . HIS B 1 18 ? -14.258 -4.996 17.812 1 94.94 18 HIS B CA 1
ATOM 1674 C C . HIS B 1 18 ? -15.008 -3.799 17.234 1 94.94 18 HIS B C 1
ATOM 1676 O O . HIS B 1 18 ? -16.219 -3.871 17 1 94.94 18 HIS B O 1
ATOM 1682 N N . THR B 1 19 ? -14.258 -2.793 17.094 1 96.31 19 THR B N 1
ATOM 1683 C CA . THR B 1 19 ? -14.867 -1.528 16.688 1 96.31 19 THR B CA 1
ATOM 1684 C C . THR B 1 19 ? -14.32 -1.06 15.344 1 96.31 19 THR B C 1
ATOM 1686 O O . THR B 1 19 ? -13.109 -1.073 15.125 1 96.31 19 THR B O 1
ATOM 1689 N N . LEU B 1 20 ? -15.211 -0.785 14.414 1 98 20 LEU B N 1
ATOM 1690 C CA . LEU B 1 20 ? -14.867 -0.021 13.219 1 98 20 LEU B CA 1
ATOM 1691 C C . LEU B 1 20 ? -14.961 1.478 13.492 1 98 20 LEU B C 1
ATOM 1693 O O . LEU B 1 20 ? -15.953 1.95 14.047 1 98 20 LEU B O 1
ATOM 1697 N N . TYR B 1 21 ? -13.945 2.213 13.133 1 98.44 21 TYR B N 1
ATOM 1698 C CA . TYR B 1 21 ? -13.93 3.646 13.406 1 98.44 21 TYR B CA 1
ATOM 1699 C C . TYR B 1 21 ? -14.156 4.441 12.125 1 98.44 21 TYR B C 1
ATOM 1701 O O . TYR B 1 21 ? -13.828 3.977 11.031 1 98.44 21 TYR B O 1
ATOM 1709 N N . ARG B 1 22 ? -14.727 5.562 12.211 1 98.69 22 ARG B N 1
ATOM 1710 C CA . ARG B 1 22 ? -14.719 6.586 11.172 1 98.69 22 ARG B CA 1
ATOM 1711 C C . ARG B 1 22 ? -14.047 7.863 11.664 1 98.69 22 ARG B C 1
ATOM 1713 O O . ARG B 1 22 ? -14.328 8.328 12.773 1 98.69 22 ARG B O 1
ATOM 1720 N N . LEU B 1 23 ? -13.172 8.352 10.922 1 98.81 23 LEU B N 1
ATOM 1721 C CA . LEU B 1 23 ? -12.531 9.609 11.281 1 98.81 23 LEU B CA 1
ATOM 1722 C C . LEU B 1 23 ? -13.445 10.789 10.977 1 98.81 23 LEU B C 1
ATOM 1724 O O . LEU B 1 23 ? -13.812 11.016 9.82 1 98.81 23 LEU B O 1
ATOM 1728 N N . GLU B 1 24 ? -13.781 11.508 11.984 1 98.62 24 GLU B N 1
ATOM 1729 C CA . GLU B 1 24 ? -14.664 12.656 11.805 1 98.62 24 GLU B CA 1
ATOM 1730 C C . GLU B 1 24 ? -13.875 13.922 11.492 1 98.62 24 GLU B C 1
ATOM 1732 O O . GLU B 1 24 ? -14.312 14.742 10.68 1 98.62 24 GLU B O 1
ATOM 1737 N N . SER B 1 25 ? -12.836 14.117 12.172 1 98.5 25 SER B N 1
ATOM 1738 C CA . SER B 1 25 ? -11.938 15.242 11.922 1 98.5 25 SER B CA 1
ATOM 1739 C C . SER B 1 25 ? -10.5 14.898 12.297 1 98.5 25 SER B C 1
ATOM 1741 O O . SER B 1 25 ? -10.266 14.016 13.125 1 98.5 25 SER B O 1
ATOM 1743 N N . GLY B 1 26 ? -9.547 15.586 11.625 1 98.38 26 GLY B N 1
ATOM 1744 C CA . GLY B 1 26 ? -8.133 15.367 11.867 1 98.38 26 GLY B CA 1
ATOM 1745 C C . GLY B 1 26 ? -7.48 14.477 10.82 1 98.38 26 GLY B C 1
ATOM 1746 O O . GLY B 1 26 ? -7.957 14.391 9.688 1 98.38 26 GLY B O 1
ATOM 1747 N N . LEU B 1 27 ? -6.348 14.008 11.211 1 98.62 27 LEU B N 1
ATOM 1748 C CA . LEU B 1 27 ? -5.551 13.117 10.367 1 98.62 27 LEU B CA 1
ATOM 1749 C C . LEU B 1 27 ? -4.965 11.977 11.188 1 98.62 27 LEU B C 1
ATOM 1751 O O . LEU B 1 27 ? -4.406 12.203 12.266 1 98.62 27 LEU B O 1
ATOM 1755 N N . VAL B 1 28 ? -5.191 10.781 10.703 1 98.69 28 VAL B N 1
ATOM 1756 C CA . VAL B 1 28 ? -4.68 9.594 11.375 1 98.69 28 VAL B CA 1
ATOM 1757 C C . VAL B 1 28 ? -3.762 8.82 10.43 1 98.69 28 VAL B C 1
ATOM 1759 O O . VAL B 1 28 ? -3.941 8.859 9.211 1 98.69 28 VAL B O 1
ATOM 1762 N N . ARG B 1 29 ? -2.754 8.234 10.953 1 98.56 29 ARG B N 1
ATOM 1763 C CA . ARG B 1 29 ? -1.928 7.34 10.148 1 98.56 29 ARG B CA 1
ATOM 1764 C C . ARG B 1 29 ? -1.925 5.926 10.719 1 98.56 29 ARG B C 1
ATOM 1766 O O . ARG B 1 29 ? -1.962 5.746 11.938 1 98.56 29 ARG B O 1
ATOM 1773 N N . ILE B 1 30 ? -1.962 4.965 9.883 1 98.75 30 ILE B N 1
ATOM 1774 C CA . ILE B 1 30 ? -1.728 3.564 10.211 1 98.75 30 ILE B CA 1
ATOM 1775 C C . ILE B 1 30 ? -0.241 3.244 10.078 1 98.75 30 ILE B C 1
ATOM 1777 O O . ILE B 1 30 ? 0.373 3.533 9.047 1 98.75 30 ILE B O 1
ATOM 1781 N N . VAL B 1 31 ? 0.373 2.658 11.164 1 98.44 31 VAL B N 1
ATOM 1782 C CA . VAL B 1 31 ? 1.826 2.535 11.18 1 98.44 31 VAL B CA 1
ATOM 1783 C C . VAL B 1 31 ? 2.219 1.128 11.625 1 98.44 31 VAL B C 1
ATOM 1785 O O . VAL B 1 31 ? 1.424 0.423 12.25 1 98.44 31 VAL B O 1
ATOM 1788 N N . GLU B 1 32 ? 3.328 0.771 11.25 1 97.75 32 GLU B N 1
ATOM 1789 C CA . GLU B 1 32 ? 3.961 -0.458 11.727 1 97.75 32 GLU B CA 1
ATOM 1790 C C . GLU B 1 32 ? 5.328 -0.174 12.336 1 97.75 32 GLU B C 1
ATOM 1792 O O . GLU B 1 32 ? 6.176 0.467 11.703 1 97.75 32 GLU B O 1
ATOM 1797 N N . LEU B 1 33 ? 5.539 -0.613 13.523 1 95.19 33 LEU B N 1
ATOM 1798 C CA . LEU B 1 33 ? 6.848 -0.563 14.164 1 95.19 33 LEU B CA 1
ATOM 1799 C C . LEU B 1 33 ? 7.688 -1.777 13.789 1 95.19 33 LEU B C 1
ATOM 1801 O O . LEU B 1 33 ? 7.285 -2.918 14.031 1 95.19 33 LEU B O 1
ATOM 1805 N N . LEU B 1 34 ? 8.805 -1.507 13.227 1 93.94 34 LEU B N 1
ATOM 1806 C CA . LEU B 1 34 ? 9.672 -2.588 12.773 1 93.94 34 LEU B CA 1
ATOM 1807 C C . LEU B 1 34 ? 10.609 -3.039 13.883 1 93.94 34 LEU B C 1
ATOM 1809 O O . LEU B 1 34 ? 10.828 -2.307 14.852 1 93.94 34 LEU B O 1
ATOM 1813 N N . PRO B 1 35 ? 11.203 -4.227 13.719 1 90.12 35 PRO B N 1
ATOM 1814 C CA . PRO B 1 35 ? 12.102 -4.75 14.75 1 90.12 35 PRO B CA 1
ATOM 1815 C C . PRO B 1 35 ? 13.336 -3.877 14.945 1 90.12 35 PRO B C 1
ATOM 1817 O O . PRO B 1 35 ? 13.914 -3.848 16.047 1 90.12 35 PRO B O 1
ATOM 1820 N N . ASP B 1 36 ? 13.734 -3.203 13.961 1 87.81 36 ASP B N 1
ATOM 1821 C CA . ASP B 1 36 ? 14.938 -2.381 14.055 1 87.81 36 ASP B CA 1
ATOM 1822 C C . ASP B 1 36 ? 14.625 -1.021 14.672 1 87.81 36 ASP B C 1
ATOM 1824 O O . ASP B 1 36 ? 15.5 -0.157 14.758 1 87.81 36 ASP B O 1
ATOM 1828 N N . GLY B 1 37 ? 13.398 -0.849 15.039 1 89.81 37 GLY B N 1
ATOM 1829 C CA . GLY B 1 37 ? 13.016 0.369 15.734 1 89.81 37 GLY B CA 1
ATOM 1830 C C . GLY B 1 37 ? 12.406 1.413 14.82 1 89.81 37 GLY B C 1
ATOM 1831 O O . GLY B 1 37 ? 11.797 2.379 15.289 1 89.81 37 GLY B O 1
ATOM 1832 N N . ARG B 1 38 ? 12.484 1.227 13.547 1 91.75 38 ARG B N 1
ATOM 1833 C CA . ARG B 1 38 ? 11.883 2.162 12.602 1 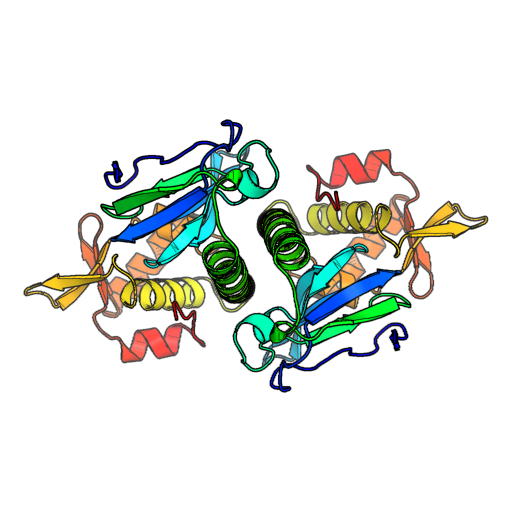91.75 38 ARG B CA 1
ATOM 1834 C C . ARG B 1 38 ? 10.367 1.995 12.562 1 91.75 38 ARG B C 1
ATOM 1836 O O . ARG B 1 38 ? 9.852 0.903 12.812 1 91.75 38 ARG B O 1
ATOM 1843 N N . THR B 1 39 ? 9.742 3.137 12.281 1 95.62 39 THR B N 1
ATOM 1844 C CA . THR B 1 39 ? 8.305 3.135 12.047 1 95.62 39 THR B CA 1
ATOM 1845 C C . THR B 1 39 ? 7.996 3.443 10.578 1 95.62 39 THR B C 1
ATOM 1847 O O . THR B 1 39 ? 8.625 4.312 9.977 1 95.62 39 THR B O 1
ATOM 1850 N N . LEU B 1 40 ? 7.098 2.703 10.047 1 97.88 40 LEU B N 1
ATOM 1851 C CA . LEU B 1 40 ? 6.637 2.949 8.688 1 97.88 40 LEU B CA 1
ATOM 1852 C C . LEU B 1 40 ? 5.207 3.48 8.68 1 97.88 40 LEU B C 1
ATOM 1854 O O . LEU B 1 4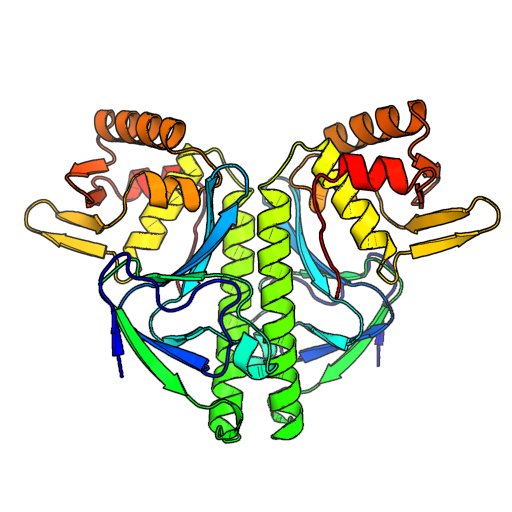0 ? 4.328 2.912 9.336 1 97.88 40 LEU B O 1
ATOM 1858 N N . THR B 1 41 ? 4.988 4.613 8.039 1 98.56 41 THR B N 1
ATOM 1859 C CA . THR B 1 41 ? 3.617 4.992 7.715 1 98.56 41 THR B CA 1
ATOM 1860 C C . THR B 1 41 ? 3.098 4.176 6.535 1 98.56 41 THR B C 1
ATOM 1862 O O . THR B 1 41 ? 3.689 4.195 5.453 1 98.56 41 THR B O 1
ATOM 1865 N N . LEU B 1 42 ? 1.98 3.482 6.738 1 98.38 42 LEU B N 1
ATOM 1866 C CA . LEU B 1 42 ? 1.479 2.568 5.719 1 98.38 42 LEU B CA 1
ATOM 1867 C C . LEU B 1 42 ? 0.286 3.176 4.984 1 98.38 42 LEU B C 1
ATOM 1869 O O . LEU B 1 42 ? 0.002 2.807 3.842 1 98.38 42 LEU B O 1
ATOM 1873 N N . ARG B 1 43 ? -0.427 3.998 5.641 1 97.94 43 ARG B N 1
ATOM 1874 C CA . ARG B 1 43 ? -1.63 4.602 5.078 1 97.94 43 ARG B CA 1
ATOM 1875 C C . ARG B 1 43 ? -2.072 5.809 5.895 1 97.94 43 ARG B C 1
ATOM 1877 O O . ARG B 1 43 ? -1.817 5.875 7.102 1 97.94 43 ARG B O 1
ATOM 1884 N N . HIS B 1 44 ? -2.648 6.836 5.242 1 98.62 44 HIS B N 1
ATOM 1885 C CA . HIS B 1 44 ? -3.297 7.957 5.91 1 98.62 44 HIS B CA 1
ATOM 1886 C C . HIS B 1 44 ? -4.812 7.805 5.895 1 98.62 44 HIS B C 1
ATOM 1888 O O . HIS B 1 44 ? -5.391 7.387 4.887 1 98.62 44 HIS B O 1
ATOM 1894 N N . VAL B 1 45 ? -5.379 8.039 6.984 1 98.75 45 VAL B N 1
ATOM 1895 C CA . VAL B 1 45 ? -6.828 8.055 7.141 1 98.75 45 VAL B CA 1
ATOM 1896 C C . VAL B 1 45 ? -7.328 9.5 7.203 1 98.75 45 VAL B C 1
ATOM 1898 O O . VAL B 1 45 ? -6.926 10.266 8.086 1 98.75 45 VAL B O 1
ATOM 1901 N N . LEU B 1 46 ? -8.148 9.852 6.234 1 98.69 46 LEU B N 1
ATOM 1902 C CA . LEU B 1 46 ? -8.656 11.211 6.098 1 98.69 46 LEU B CA 1
ATOM 1903 C C . LEU B 1 46 ? -10.078 11.32 6.645 1 98.69 46 LEU B C 1
ATOM 1905 O O . LEU B 1 46 ? -10.734 10.305 6.879 1 98.69 46 LEU B O 1
ATOM 1909 N N . PRO B 1 47 ? -10.539 12.586 6.926 1 98.5 47 PRO B N 1
ATOM 1910 C CA . PRO B 1 47 ? -11.922 12.734 7.402 1 98.5 47 PRO B CA 1
ATOM 1911 C C . PRO B 1 47 ? -12.93 12.031 6.504 1 98.5 47 PRO B C 1
ATOM 1913 O O . PRO B 1 47 ? -12.891 12.188 5.281 1 98.5 47 PRO B O 1
ATOM 1916 N N . GLY B 1 48 ? -13.781 11.227 7.121 1 98.19 48 GLY B N 1
ATOM 1917 C CA . GLY B 1 48 ? -14.766 10.453 6.375 1 98.19 48 GLY B CA 1
ATOM 1918 C C . GLY B 1 48 ? -14.344 9.016 6.145 1 98.19 48 GLY B C 1
ATOM 1919 O O . GLY B 1 48 ? -15.18 8.156 5.852 1 98.19 48 GLY B O 1
ATOM 1920 N N . ASP B 1 49 ? -13.117 8.734 6.336 1 98.56 49 ASP B N 1
ATOM 1921 C CA . ASP B 1 49 ? -12.586 7.391 6.102 1 98.56 49 ASP B CA 1
ATOM 1922 C C . ASP B 1 49 ? -12.891 6.473 7.285 1 98.56 49 ASP B C 1
ATOM 1924 O O . ASP B 1 49 ? -12.828 6.895 8.438 1 98.56 49 ASP B O 1
ATOM 1928 N N . TYR B 1 50 ? -13.141 5.25 6.961 1 98.56 50 TYR B N 1
ATOM 1929 C CA . TYR B 1 50 ? -13.234 4.199 7.969 1 98.56 50 TYR B CA 1
ATOM 1930 C C . TYR B 1 50 ? -11.883 3.531 8.188 1 98.56 50 TYR B C 1
ATOM 1932 O O . TYR B 1 50 ? -11.078 3.42 7.262 1 98.56 50 TYR B O 1
ATOM 1940 N N . PHE B 1 51 ? -11.609 3.086 9.422 1 98.56 51 PHE B N 1
ATOM 1941 C CA . PHE B 1 51 ? -10.391 2.342 9.727 1 98.56 51 PHE B CA 1
ATOM 1942 C C . PHE B 1 51 ? -10.609 1.416 10.914 1 98.56 51 PHE B C 1
ATOM 1944 O O . PHE B 1 51 ? -11.641 1.492 11.586 1 98.56 51 PHE B O 1
ATOM 1951 N N . GLY B 1 52 ? -9.648 0.508 11.172 1 98 52 GLY B N 1
ATOM 1952 C CA . GLY B 1 52 ? -9.914 -0.597 12.078 1 98 52 GLY B CA 1
ATOM 1953 C C . GLY B 1 52 ? -10.781 -1.678 11.461 1 98 52 GLY B C 1
ATOM 1954 O O . GLY B 1 52 ? -11.594 -2.299 12.148 1 98 52 GLY B O 1
ATOM 1955 N N . GLU B 1 53 ? -10.609 -1.818 10.18 1 96.94 53 GLU B N 1
ATOM 1956 C CA . GLU B 1 53 ? -11.508 -2.646 9.383 1 96.94 53 GLU B CA 1
ATOM 1957 C C . GLU B 1 53 ? -11.305 -4.129 9.68 1 96.94 53 GLU B C 1
ATOM 1959 O O . GLU B 1 53 ? -12.117 -4.965 9.281 1 96.94 53 GLU B O 1
ATOM 1964 N N . GLU B 1 54 ? -10.258 -4.457 10.445 1 96.75 54 GLU B N 1
ATOM 1965 C CA . GLU B 1 54 ? -10.133 -5.824 10.938 1 96.75 54 GLU B CA 1
ATOM 1966 C C . GLU B 1 54 ? -11.359 -6.242 11.742 1 96.75 54 GLU B C 1
ATOM 1968 O O . GLU B 1 54 ? -11.664 -7.43 11.852 1 96.75 54 GLU B O 1
ATOM 1973 N N . ALA B 1 55 ? -12.039 -5.266 12.234 1 96.62 55 ALA B N 1
ATOM 1974 C CA . ALA B 1 55 ? -13.25 -5.516 13.008 1 96.62 55 ALA B CA 1
ATOM 1975 C C . ALA B 1 55 ? -14.32 -6.195 12.164 1 96.62 55 ALA B C 1
ATOM 1977 O O . ALA B 1 55 ? -15.195 -6.883 12.688 1 96.62 55 ALA B O 1
ATOM 1978 N N . LEU B 1 56 ? -14.258 -5.949 10.867 1 95.94 56 LEU B N 1
ATOM 1979 C CA . LEU B 1 56 ? -15.203 -6.594 9.961 1 95.94 56 LEU B CA 1
ATOM 1980 C C . LEU B 1 56 ? -14.969 -8.102 9.906 1 95.94 56 LEU B C 1
ATOM 1982 O O . LEU B 1 56 ? -15.852 -8.859 9.516 1 95.94 56 LEU B O 1
ATOM 1986 N N . GLU B 1 57 ? -13.742 -8.508 10.242 1 90.06 57 GLU B N 1
ATOM 1987 C CA . GLU B 1 57 ? -13.352 -9.914 10.164 1 90.06 57 GLU B CA 1
ATOM 1988 C C . GLU B 1 57 ? -13.352 -10.562 11.547 1 90.06 57 GLU B C 1
ATOM 1990 O O . GLU B 1 57 ? -13.258 -11.781 11.664 1 90.06 57 GLU B O 1
ATOM 1995 N N . GLY B 1 58 ? -13.562 -9.789 12.57 1 85.5 58 GLY B N 1
ATOM 1996 C CA . GLY B 1 58 ? -13.461 -10.312 13.922 1 85.5 58 GLY B CA 1
ATOM 1997 C C . GLY B 1 58 ? -12.047 -10.719 14.305 1 85.5 58 GLY B C 1
ATOM 1998 O O . GLY B 1 58 ? -11.852 -11.742 14.961 1 85.5 58 GLY B O 1
ATOM 1999 N N . LYS B 1 59 ? -11.078 -9.992 13.828 1 88.56 59 LYS B N 1
ATOM 2000 C CA . LYS B 1 59 ? -9.672 -10.281 14.094 1 88.56 59 LYS B CA 1
ATOM 2001 C C . LYS B 1 59 ? -9.047 -9.203 14.977 1 88.56 59 LYS B C 1
ATOM 2003 O O . LYS B 1 59 ? -9.758 -8.359 15.531 1 88.56 59 LYS B O 1
ATOM 2008 N N . ARG B 1 60 ? -7.734 -9.422 15.305 1 96.25 60 ARG B N 1
ATOM 2009 C CA . ARG B 1 60 ? -6.957 -8.406 16.016 1 96.25 60 ARG B CA 1
ATOM 2010 C C . ARG B 1 60 ? -6.379 -7.383 15.039 1 96.25 60 ARG B C 1
ATOM 2012 O O . ARG B 1 60 ? -6.203 -7.676 13.852 1 96.25 60 ARG B O 1
ATOM 2019 N N . HIS B 1 61 ? -6.25 -6.176 15.578 1 97.31 61 HIS B N 1
ATOM 2020 C CA . HIS B 1 61 ? -5.578 -5.191 14.742 1 97.31 61 HIS B CA 1
ATOM 2021 C C . HIS B 1 61 ? -4.184 -5.66 14.344 1 97.31 61 HIS B C 1
ATOM 2023 O O . HIS B 1 61 ? -3.41 -6.109 15.195 1 97.31 61 HIS B O 1
ATOM 2029 N N . ARG B 1 62 ? -3.893 -5.578 13.117 1 95.19 62 ARG B N 1
ATOM 2030 C CA . ARG B 1 62 ? -2.57 -5.973 12.641 1 95.19 62 ARG B CA 1
ATOM 2031 C C . ARG B 1 62 ? -1.579 -4.82 12.766 1 95.19 62 ARG B C 1
ATOM 2033 O O . ARG B 1 62 ? -0.384 -5.043 12.969 1 95.19 62 ARG B O 1
ATOM 2040 N N . TYR B 1 63 ? -2.074 -3.648 12.625 1 97.44 63 TYR B N 1
ATOM 2041 C CA . TYR B 1 63 ? -1.27 -2.432 12.648 1 97.44 63 TYR B CA 1
ATOM 2042 C C . TYR B 1 63 ? -1.76 -1.477 13.727 1 97.44 63 TYR B C 1
ATOM 2044 O O . TYR B 1 63 ? -2.816 -1.695 14.328 1 97.44 63 TYR B O 1
ATOM 2052 N N . ALA B 1 64 ? -0.971 -0.461 13.984 1 98.19 64 ALA B N 1
ATOM 2053 C CA . ALA B 1 64 ? -1.38 0.562 14.945 1 98.19 64 ALA B CA 1
ATOM 2054 C C . ALA B 1 64 ? -1.938 1.79 14.234 1 98.19 64 ALA B C 1
ATOM 2056 O O . ALA B 1 64 ? -1.587 2.062 13.078 1 98.19 64 ALA B O 1
ATOM 2057 N N . ALA B 1 65 ? -2.82 2.441 14.875 1 98.62 65 ALA B N 1
ATOM 2058 C CA . ALA B 1 65 ? -3.367 3.709 14.406 1 98.62 65 ALA B CA 1
ATOM 2059 C C . ALA B 1 65 ? -2.99 4.852 15.344 1 98.62 65 ALA B C 1
ATOM 2061 O O . ALA B 1 65 ? -3.252 4.789 16.547 1 98.62 65 ALA B O 1
ATOM 2062 N N . GLU B 1 66 ? -2.422 5.844 14.734 1 98.38 66 GLU B N 1
ATOM 2063 C CA . GLU B 1 66 ? -1.941 6.977 15.523 1 98.38 66 GLU B CA 1
ATOM 2064 C C . GLU B 1 66 ? -2.441 8.297 14.953 1 98.38 66 GLU B C 1
ATOM 2066 O O . GLU B 1 66 ? -2.467 8.484 13.734 1 98.38 66 GLU B O 1
ATOM 2071 N N . ALA B 1 67 ? -2.855 9.211 15.852 1 98.5 67 ALA B N 1
ATOM 2072 C CA . ALA B 1 67 ? -3.301 10.523 15.406 1 98.5 67 ALA B CA 1
ATOM 2073 C C . ALA B 1 67 ? -2.113 11.406 15.023 1 98.5 67 ALA B C 1
ATOM 2075 O O . ALA B 1 67 ? -1.167 11.555 15.805 1 98.5 67 ALA B O 1
ATOM 2076 N N . MET B 1 68 ? -2.156 11.977 13.844 1 97.38 68 MET B N 1
ATOM 2077 C CA . MET B 1 68 ? -1.136 12.93 13.422 1 97.38 68 MET B CA 1
ATOM 2078 C C . MET B 1 68 ? -1.505 14.344 13.852 1 97.38 68 MET B C 1
ATOM 2080 O O . MET B 1 68 ? -0.642 15.227 13.914 1 97.38 68 MET B O 1
ATOM 2084 N N . THR B 1 69 ? -2.74 14.578 13.969 1 97.75 69 THR B N 1
ATOM 2085 C CA . THR B 1 69 ? -3.312 15.805 14.516 1 97.75 69 THR B CA 1
ATOM 2086 C C . THR B 1 69 ? -4.312 15.484 15.625 1 97.75 69 THR B C 1
ATOM 2088 O O . THR B 1 69 ? -4.609 14.312 15.883 1 97.75 69 THR B O 1
ATOM 2091 N N . GLU B 1 70 ? -4.781 16.562 16.281 1 97.69 70 GLU B N 1
ATOM 2092 C CA . GLU B 1 70 ? -6.016 16.297 17.016 1 97.69 70 GLU B CA 1
ATOM 2093 C C . GLU B 1 70 ? -7.078 15.68 16.125 1 97.69 70 GLU B C 1
ATOM 2095 O O . GLU B 1 70 ? -7.227 16.078 14.961 1 97.69 70 GLU B O 1
ATOM 2100 N N . ALA B 1 71 ? -7.672 14.656 16.672 1 98.44 71 ALA B N 1
ATOM 2101 C CA . ALA B 1 71 ? -8.633 13.93 15.852 1 98.44 71 ALA B CA 1
ATOM 2102 C C . ALA B 1 71 ? -9.875 13.562 16.641 1 98.44 71 ALA B C 1
ATOM 2104 O O . ALA B 1 71 ? -9.836 13.484 17.875 1 98.44 71 ALA B O 1
ATOM 2105 N N . VAL B 1 72 ? -10.961 13.469 15.945 1 98.75 72 VAL B N 1
ATOM 2106 C CA . VAL B 1 72 ? -12.211 12.961 16.5 1 98.75 72 VAL B CA 1
ATOM 2107 C C . VAL B 1 72 ? -12.648 11.719 15.727 1 98.75 72 VAL B C 1
ATOM 2109 O O . VAL B 1 72 ? -12.711 11.734 14.5 1 98.75 72 VAL B O 1
ATOM 2112 N N . VAL B 1 73 ? -12.93 10.648 16.438 1 98.56 73 VAL B N 1
ATOM 2113 C CA . VAL B 1 73 ? -13.32 9.398 15.797 1 98.56 73 VAL B CA 1
ATOM 2114 C C . VAL B 1 73 ? -14.664 8.93 16.359 1 98.56 73 VAL B C 1
ATOM 2116 O O . VAL B 1 73 ? -15 9.211 17.516 1 98.56 73 VAL B O 1
ATOM 2119 N N . GLN B 1 74 ? -15.43 8.305 15.523 1 98.38 74 GLN B N 1
ATOM 2120 C CA . GLN B 1 74 ? -16.672 7.648 15.898 1 98.38 74 GLN B CA 1
ATOM 2121 C C . GLN B 1 74 ? -16.578 6.137 15.727 1 98.38 74 GLN B C 1
ATOM 2123 O O . GLN B 1 74 ? -16.078 5.652 14.711 1 98.38 74 GLN B O 1
ATOM 2128 N N . GLY B 1 75 ? -17 5.387 16.719 1 97.56 75 GLY B N 1
ATOM 2129 C CA . GLY B 1 75 ? -16.969 3.936 16.672 1 97.56 75 GLY B CA 1
ATOM 2130 C C . GLY B 1 75 ? -18.281 3.311 16.281 1 97.56 75 GLY B C 1
ATOM 2131 O O . GLY B 1 75 ? -19.344 3.836 16.609 1 97.56 75 GLY B O 1
ATOM 2132 N N . PHE B 1 76 ? -18.156 2.246 15.586 1 97 76 PHE B N 1
ATOM 2133 C CA . PHE B 1 76 ? -19.328 1.491 15.156 1 97 76 PHE B CA 1
ATOM 2134 C C . PHE B 1 76 ? -19.141 0.001 15.414 1 97 76 PHE B C 1
ATOM 2136 O O . PHE B 1 76 ? -18.031 -0.52 15.273 1 97 76 PHE B O 1
ATOM 2143 N N . ASP B 1 77 ? -20.203 -0.69 15.758 1 95.62 77 ASP B N 1
ATOM 2144 C CA . ASP B 1 77 ? -20.25 -2.148 15.734 1 95.62 77 ASP B CA 1
ATOM 2145 C C . ASP B 1 77 ? -20.547 -2.67 14.328 1 95.62 77 ASP B C 1
ATOM 2147 O O . ASP B 1 77 ? -2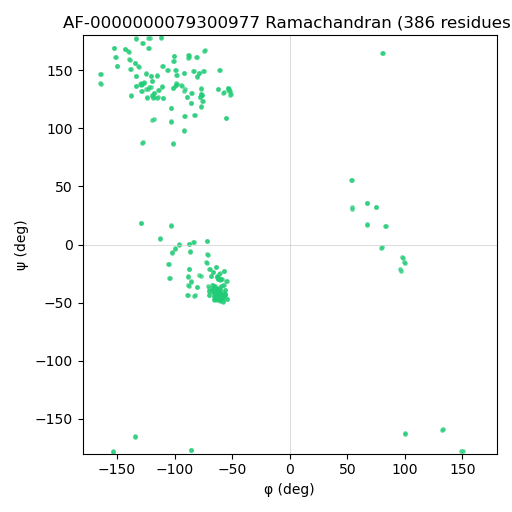1.656 -2.496 13.828 1 95.62 77 ASP B O 1
ATOM 2151 N N . PRO B 1 78 ? -19.531 -3.309 13.742 1 94.75 78 PRO B N 1
ATOM 2152 C CA . PRO B 1 78 ? -19.766 -3.771 12.375 1 94.75 78 PRO B CA 1
ATOM 2153 C C . PRO B 1 78 ? -21 -4.656 12.25 1 94.75 78 PRO B C 1
ATOM 2155 O O . PRO B 1 78 ? -21.672 -4.648 11.211 1 94.75 78 PRO B O 1
ATOM 2158 N N . LYS B 1 79 ? -21.375 -5.414 13.234 1 92.88 79 LYS B N 1
ATOM 2159 C CA . LYS B 1 79 ? -22.5 -6.348 13.203 1 92.88 79 LYS B CA 1
ATOM 2160 C C . LYS B 1 79 ? -23.828 -5.609 13.172 1 92.88 79 LYS B C 1
ATOM 2162 O O . LYS B 1 79 ? -24.859 -6.188 12.82 1 92.88 79 LYS B O 1
ATOM 2167 N N . ALA B 1 80 ? -23.812 -4.41 13.578 1 94.88 80 ALA B N 1
ATOM 2168 C CA . ALA B 1 80 ? -25.047 -3.645 13.68 1 94.88 80 ALA B CA 1
ATOM 2169 C C . ALA B 1 80 ? -25.266 -2.789 12.43 1 94.88 80 ALA B C 1
ATOM 2171 O O . ALA B 1 80 ? -26.266 -2.084 12.32 1 94.88 80 ALA B O 1
ATOM 2172 N N . MET B 1 81 ? -24.359 -2.863 11.492 1 95 81 MET B N 1
ATOM 2173 C CA . MET B 1 81 ? -24.469 -2.004 10.32 1 95 81 MET B CA 1
ATOM 2174 C C . MET B 1 81 ? -25.516 -2.531 9.352 1 95 81 MET B C 1
ATOM 2176 O O . MET B 1 81 ? -25.547 -3.727 9.055 1 95 81 MET B O 1
ATOM 2180 N N . ASP B 1 82 ? -26.359 -1.615 8.852 1 95.75 82 ASP B N 1
ATOM 2181 C CA . ASP B 1 82 ? -27.359 -2.004 7.871 1 95.75 82 ASP B CA 1
ATOM 2182 C C . ASP B 1 82 ? -26.781 -1.973 6.457 1 95.75 82 ASP B C 1
ATOM 2184 O O . ASP B 1 82 ? -25.578 -1.78 6.273 1 95.75 82 ASP B O 1
ATOM 2188 N N . HIS B 1 83 ? -27.656 -2.254 5.52 1 95.5 83 HIS B N 1
ATOM 2189 C CA . HIS B 1 83 ? -27.234 -2.371 4.129 1 95.5 83 HIS B CA 1
ATOM 2190 C C . HIS B 1 83 ? -26.578 -1.083 3.637 1 95.5 83 HIS B C 1
ATOM 2192 O O . HIS B 1 83 ? -25.516 -1.116 3.023 1 95.5 83 HIS B O 1
ATOM 2198 N N . GLN B 1 84 ? -27.172 0.024 3.91 1 95.69 84 GLN B N 1
ATOM 2199 C CA . GLN B 1 84 ? -26.672 1.312 3.451 1 95.69 84 GLN B CA 1
ATOM 2200 C C . GLN B 1 84 ? -25.312 1.627 4.082 1 95.69 84 GLN B C 1
ATOM 2202 O O . GLN B 1 84 ? -24.406 2.102 3.4 1 95.69 84 GLN B O 1
ATOM 2207 N N . ALA B 1 85 ? -25.188 1.337 5.336 1 95.88 85 ALA B N 1
ATOM 2208 C CA . ALA B 1 85 ? -23.922 1.566 6.039 1 95.88 85 ALA B CA 1
ATOM 2209 C C . ALA B 1 85 ? -22.812 0.684 5.473 1 95.88 85 ALA B C 1
ATOM 2211 O O . ALA B 1 85 ? -21.688 1.146 5.262 1 95.88 85 ALA B O 1
ATOM 2212 N N . LEU B 1 86 ? -23.141 -0.521 5.195 1 95.75 86 LEU B N 1
ATOM 2213 C CA . LEU B 1 86 ? -22.156 -1.45 4.66 1 95.75 86 LEU B CA 1
ATOM 2214 C C . LEU B 1 86 ? -21.734 -1.033 3.256 1 95.75 86 LEU B C 1
ATOM 2216 O O . LEU B 1 86 ? -20.562 -1.19 2.889 1 95.75 86 LEU B O 1
ATOM 2220 N N . HIS B 1 87 ? -22.688 -0.576 2.559 1 95.88 87 HIS B N 1
ATOM 2221 C CA . HIS B 1 87 ? -22.375 -0.065 1.232 1 95.88 87 HIS B CA 1
ATOM 2222 C C . HIS B 1 87 ? -21.406 1.109 1.316 1 95.88 87 HIS B C 1
ATOM 2224 O O . HIS B 1 87 ? -20.438 1.183 0.548 1 95.88 87 HIS B O 1
ATOM 2230 N N . GLN B 1 88 ? -21.594 1.985 2.23 1 96.75 88 GLN B N 1
ATOM 2231 C CA . GLN B 1 88 ? -20.703 3.125 2.439 1 96.75 88 GLN B CA 1
ATOM 2232 C C . GLN B 1 88 ? -19.312 2.668 2.859 1 96.75 88 GLN B C 1
ATOM 2234 O O . GLN B 1 88 ? -18.312 3.225 2.41 1 96.75 88 GLN B O 1
ATOM 2239 N N . VAL B 1 89 ? -19.266 1.668 3.68 1 97.5 89 VAL B N 1
ATOM 2240 C CA . VAL B 1 89 ? -18 1.133 4.141 1 97.5 89 VAL B CA 1
ATOM 2241 C C . VAL B 1 89 ? -17.234 0.521 2.965 1 97.5 89 VAL B C 1
ATOM 2243 O O . VAL B 1 89 ? -16.047 0.812 2.762 1 97.5 89 VAL B O 1
ATOM 2246 N N . ALA B 1 90 ? -17.938 -0.284 2.168 1 97.44 90 ALA B N 1
ATOM 2247 C CA . ALA B 1 90 ? -17.297 -0.927 1.018 1 97.44 90 ALA B CA 1
ATOM 2248 C C . ALA B 1 90 ? -16.766 0.11 0.035 1 97.44 90 ALA B C 1
ATOM 2250 O O . ALA B 1 90 ? -15.625 -0.001 -0.434 1 97.44 90 ALA B O 1
ATOM 2251 N N . ARG B 1 91 ? -17.547 1.124 -0.208 1 97.44 91 ARG B N 1
ATOM 2252 C CA . ARG B 1 91 ? -17.141 2.197 -1.109 1 97.44 91 ARG B CA 1
ATOM 2253 C C . ARG B 1 91 ? -15.93 2.951 -0.555 1 97.44 91 ARG B C 1
ATOM 2255 O O . ARG B 1 91 ? -15.008 3.287 -1.298 1 97.44 91 ARG B O 1
ATOM 2262 N N . ASN B 1 92 ? -16.031 3.209 0.668 1 97.88 92 ASN B N 1
ATOM 2263 C CA . ASN B 1 92 ? -14.938 3.939 1.306 1 97.88 92 ASN B CA 1
ATOM 2264 C C . ASN B 1 92 ? -13.641 3.129 1.3 1 97.88 92 ASN B C 1
ATOM 2266 O O . ASN B 1 92 ? -12.57 3.668 1.028 1 97.88 92 ASN B O 1
ATOM 2270 N N . LEU B 1 93 ? -13.711 1.817 1.624 1 97.75 93 LEU B N 1
ATOM 2271 C CA . LEU B 1 93 ? -12.531 0.963 1.584 1 97.75 93 LEU B CA 1
ATOM 2272 C C . LEU B 1 93 ? -11.961 0.893 0.172 1 97.75 93 LEU B C 1
ATOM 2274 O O . LEU B 1 93 ? -10.734 0.873 -0.008 1 97.75 93 LEU B O 1
ATOM 2278 N N . ALA B 1 94 ? -12.828 0.855 -0.791 1 97.31 94 ALA B N 1
ATOM 2279 C CA . ALA B 1 94 ? -12.383 0.883 -2.18 1 97.31 94 ALA B CA 1
ATOM 2280 C C . ALA B 1 94 ? -11.594 2.158 -2.477 1 97.31 94 ALA B C 1
ATOM 2282 O O . ALA B 1 94 ? -10.531 2.111 -3.094 1 97.31 94 ALA B O 1
ATOM 2283 N N . ARG B 1 95 ? -12.117 3.291 -2.061 1 96.94 95 ARG B N 1
ATOM 2284 C CA . ARG B 1 95 ? -11.445 4.574 -2.244 1 96.94 95 ARG B CA 1
ATOM 2285 C C . ARG B 1 95 ? -10.102 4.598 -1.527 1 96.94 95 ARG B C 1
ATOM 2287 O O . ARG B 1 95 ? -9.109 5.09 -2.07 1 96.94 95 ARG B O 1
ATOM 2294 N N . GLN B 1 96 ? -10.094 4.102 -0.358 1 97.75 96 GLN B N 1
ATOM 2295 C CA . GLN B 1 96 ? -8.844 4.062 0.399 1 97.75 96 GLN B CA 1
ATOM 2296 C C . GLN B 1 96 ? -7.836 3.117 -0.246 1 97.75 96 GLN B C 1
ATOM 2298 O O . GLN B 1 96 ? -6.629 3.375 -0.224 1 97.75 96 GLN B O 1
ATOM 2303 N N . MET B 1 97 ? -8.305 2.004 -0.749 1 97.31 97 MET B N 1
ATOM 2304 C CA . MET B 1 97 ? -7.418 1.094 -1.468 1 97.31 97 MET B CA 1
ATOM 2305 C C . MET B 1 97 ? -6.699 1.818 -2.6 1 97.31 97 MET B C 1
ATOM 2307 O O . MET B 1 97 ? -5.477 1.713 -2.732 1 97.31 97 MET B O 1
ATOM 2311 N N . ARG B 1 98 ? -7.453 2.568 -3.352 1 96.31 98 ARG B N 1
ATOM 2312 C CA . ARG B 1 98 ? -6.875 3.359 -4.434 1 96.31 98 ARG B CA 1
ATOM 2313 C C . ARG B 1 98 ? -5.793 4.297 -3.906 1 96.31 98 ARG B C 1
ATOM 2315 O O . ARG B 1 98 ? -4.73 4.43 -4.512 1 96.31 98 ARG B O 1
ATOM 2322 N N . ARG B 1 99 ? -6.035 4.906 -2.814 1 96.94 99 ARG B N 1
ATOM 2323 C CA . ARG B 1 99 ? -5.082 5.848 -2.236 1 96.94 99 ARG B CA 1
ATOM 2324 C C . ARG B 1 99 ? -3.85 5.121 -1.709 1 96.94 99 ARG B C 1
ATOM 2326 O O . ARG B 1 99 ? -2.729 5.617 -1.843 1 96.94 99 ARG B O 1
ATOM 2333 N N . VAL B 1 100 ? -4.043 3.967 -1.09 1 97.75 100 VAL B N 1
ATOM 2334 C CA . VAL B 1 100 ? -2.926 3.199 -0.548 1 97.75 100 VAL B CA 1
ATOM 2335 C C . VAL B 1 100 ? -2.023 2.729 -1.686 1 97.75 100 VAL B C 1
ATOM 2337 O O . VAL B 1 100 ? -0.796 2.736 -1.558 1 97.75 100 VAL B O 1
ATOM 2340 N N . LEU B 1 101 ? -2.619 2.312 -2.791 1 97.56 101 LEU B N 1
ATOM 2341 C CA . LEU B 1 101 ? -1.835 1.9 -3.949 1 97.56 101 LEU B CA 1
ATOM 2342 C C . LEU B 1 101 ? -1.065 3.082 -4.531 1 97.56 101 LEU B C 1
ATOM 2344 O O . LEU B 1 101 ? 0.094 2.938 -4.926 1 97.56 101 LEU B O 1
ATOM 2348 N N . ALA B 1 102 ? -1.669 4.246 -4.547 1 96.94 102 ALA B N 1
ATOM 2349 C CA . ALA B 1 102 ? -0.968 5.449 -4.984 1 96.94 102 ALA B CA 1
ATOM 2350 C C . ALA B 1 102 ? 0.206 5.77 -4.062 1 96.94 102 ALA B C 1
ATOM 2352 O O . ALA B 1 102 ? 1.261 6.215 -4.52 1 96.94 102 ALA B O 1
ATOM 2353 N N . TYR B 1 103 ? -0.026 5.586 -2.793 1 97.62 103 TYR B N 1
ATOM 2354 C CA . TYR B 1 103 ? 1.028 5.801 -1.808 1 97.62 103 TYR B CA 1
ATOM 2355 C C . TYR B 1 103 ? 2.193 4.844 -2.039 1 97.62 103 TYR B C 1
ATOM 2357 O O . TYR B 1 103 ? 3.355 5.227 -1.893 1 97.62 103 TYR B O 1
ATOM 2365 N N . GLU B 1 104 ? 1.908 3.605 -2.367 1 96.69 104 GLU B N 1
ATOM 2366 C CA . GLU B 1 104 ? 2.947 2.645 -2.727 1 96.69 104 GLU B CA 1
ATOM 2367 C C . GLU B 1 104 ? 3.773 3.141 -3.908 1 96.69 104 GLU B C 1
ATOM 2369 O O . GLU B 1 104 ? 5.004 3.033 -3.902 1 96.69 104 GLU B O 1
ATOM 2374 N N . THR B 1 105 ? 3.109 3.643 -4.906 1 96.56 105 THR B N 1
ATOM 2375 C CA . THR B 1 105 ? 3.793 4.211 -6.062 1 96.56 105 THR B CA 1
ATOM 2376 C C . THR B 1 105 ? 4.68 5.383 -5.648 1 96.56 105 THR B C 1
ATOM 2378 O O . THR B 1 105 ? 5.832 5.477 -6.074 1 96.56 105 THR B O 1
ATOM 2381 N N . HIS B 1 106 ? 4.164 6.184 -4.738 1 96.62 106 HIS B N 1
ATOM 2382 C CA . HIS B 1 106 ? 4.91 7.312 -4.191 1 96.62 106 HIS B CA 1
ATOM 2383 C C . HIS B 1 106 ? 6.234 6.855 -3.586 1 96.62 106 HIS B C 1
ATOM 2385 O O . HIS B 1 106 ? 7.277 7.461 -3.842 1 96.62 106 HIS B O 1
ATOM 2391 N N . LEU B 1 107 ? 6.227 5.785 -2.863 1 97.06 107 LEU B N 1
ATOM 2392 C CA . LEU B 1 107 ? 7.398 5.305 -2.141 1 97.06 107 LEU B CA 1
ATOM 2393 C C . LEU B 1 107 ? 8.422 4.715 -3.1 1 97.06 107 LEU B C 1
ATOM 2395 O O . LEU B 1 107 ? 9.586 4.535 -2.736 1 97.06 107 LEU B O 1
ATOM 2399 N N . GLN B 1 108 ? 7.984 4.441 -4.328 1 95.94 108 GLN B N 1
ATOM 2400 C CA . GLN B 1 108 ? 8.859 3.721 -5.25 1 95.94 108 GLN B CA 1
ATOM 2401 C C . GLN B 1 108 ? 9.281 4.613 -6.414 1 95.94 108 GLN B C 1
ATOM 2403 O O . GLN B 1 108 ? 9.906 4.141 -7.367 1 95.94 108 GLN B O 1
ATOM 2408 N N . THR B 1 109 ? 8.914 5.895 -6.375 1 95.44 109 THR B N 1
ATOM 2409 C CA . THR B 1 109 ? 9.195 6.758 -7.516 1 95.44 109 THR B CA 1
ATOM 2410 C C . THR B 1 109 ? 9.898 8.031 -7.066 1 95.44 109 THR B C 1
ATOM 2412 O O . THR B 1 109 ? 9.586 8.586 -6.012 1 95.44 109 THR B O 1
ATOM 2415 N N . GLY B 1 110 ? 10.883 8.391 -7.855 1 94.88 110 GLY B N 1
ATOM 2416 C CA . GLY B 1 110 ? 11.609 9.625 -7.59 1 94.88 110 GLY B CA 1
ATOM 2417 C C . GLY B 1 110 ? 12.656 9.477 -6.504 1 94.88 110 GLY B C 1
ATOM 2418 O O . GLY B 1 110 ? 12.641 8.508 -5.738 1 94.88 110 GLY B O 1
ATOM 2419 N N . GLU B 1 111 ? 13.547 10.477 -6.445 1 97 111 GLU B N 1
ATOM 2420 C CA . GLU B 1 111 ? 14.523 10.562 -5.359 1 97 111 GLU B CA 1
ATOM 2421 C C . GLU B 1 111 ? 13.859 11.008 -4.059 1 97 111 GLU B C 1
ATOM 2423 O O . GLU B 1 111 ? 12.719 11.477 -4.066 1 97 111 GLU B O 1
ATOM 2428 N N . LEU B 1 112 ? 14.625 10.844 -3.012 1 98.06 112 LEU B N 1
ATOM 2429 C CA . LEU B 1 112 ? 14.078 11.141 -1.694 1 98.06 112 LEU B CA 1
ATOM 2430 C C . LEU B 1 112 ? 13.562 12.578 -1.636 1 98.06 112 LEU B C 1
ATOM 2432 O O . LEU B 1 112 ? 12.516 12.844 -1.048 1 98.06 112 LEU B O 1
ATOM 2436 N N . ARG B 1 113 ? 14.281 13.484 -2.258 1 98.19 113 ARG B N 1
ATOM 2437 C CA . ARG B 1 113 ? 13.875 14.891 -2.26 1 98.19 113 ARG B CA 1
ATOM 2438 C C . ARG B 1 113 ? 12.508 15.062 -2.912 1 98.19 113 ARG B C 1
ATOM 2440 O O . ARG B 1 113 ? 11.672 15.812 -2.418 1 98.19 113 ARG B O 1
ATOM 2447 N N . ALA B 1 114 ? 12.32 14.391 -4.004 1 98.12 114 ALA B N 1
ATOM 2448 C CA . ALA B 1 114 ? 11.031 14.438 -4.684 1 98.12 114 ALA B CA 1
ATOM 2449 C C . ALA B 1 114 ? 9.93 13.836 -3.814 1 98.12 114 ALA B C 1
ATOM 2451 O O . ALA B 1 114 ? 8.812 14.367 -3.76 1 98.12 114 ALA B O 1
ATOM 2452 N N . ARG B 1 115 ? 10.219 12.75 -3.158 1 98.38 115 ARG B N 1
ATOM 2453 C CA . ARG B 1 115 ? 9.242 12.102 -2.287 1 98.38 115 ARG B CA 1
ATOM 2454 C C . ARG B 1 115 ? 8.867 13.008 -1.119 1 98.38 115 ARG B C 1
ATOM 2456 O O . ARG B 1 115 ? 7.703 13.07 -0.723 1 98.38 115 ARG B O 1
ATOM 2463 N N . ILE B 1 116 ? 9.836 13.719 -0.575 1 98.69 116 ILE B N 1
ATOM 2464 C CA . ILE B 1 116 ? 9.586 14.648 0.518 1 98.69 116 ILE B CA 1
ATOM 2465 C C . ILE B 1 116 ? 8.68 15.781 0.033 1 98.69 116 ILE B C 1
ATOM 2467 O O . ILE B 1 116 ? 7.688 16.109 0.684 1 98.69 116 ILE B O 1
ATOM 2471 N N . ALA B 1 117 ? 9.016 16.312 -1.141 1 98.62 117 ALA B N 1
ATOM 2472 C CA . ALA B 1 117 ? 8.203 17.391 -1.7 1 98.62 117 ALA B CA 1
ATOM 2473 C C . ALA B 1 117 ? 6.77 16.938 -1.94 1 98.62 117 ALA B C 1
ATOM 2475 O O . ALA B 1 117 ? 5.82 17.641 -1.581 1 98.62 117 ALA B O 1
ATOM 2476 N N . ARG B 1 118 ? 6.621 15.773 -2.51 1 98.19 118 ARG B N 1
ATOM 2477 C CA . ARG B 1 118 ? 5.301 15.227 -2.803 1 98.19 118 ARG B CA 1
ATOM 2478 C C . ARG B 1 118 ? 4.5 15.016 -1.521 1 98.19 118 ARG B C 1
ATOM 2480 O O . ARG B 1 118 ? 3.299 15.281 -1.479 1 98.19 118 ARG B O 1
ATOM 2487 N N . TYR B 1 119 ? 5.207 14.562 -0.517 1 98.56 119 TYR B N 1
ATOM 2488 C CA . TYR B 1 119 ? 4.539 14.297 0.75 1 98.56 119 TYR B CA 1
ATOM 2489 C C . TYR B 1 119 ? 4.109 15.594 1.425 1 98.56 119 TYR B C 1
ATOM 2491 O O . TYR B 1 119 ? 3.006 15.68 1.97 1 98.56 119 TYR B O 1
ATOM 2499 N N . LEU B 1 120 ? 4.961 16.562 1.411 1 98.44 120 LEU B N 1
ATOM 2500 C CA . LEU B 1 120 ? 4.613 17.844 1.993 1 98.44 120 LEU B CA 1
ATOM 2501 C C . LEU B 1 120 ? 3.41 18.453 1.279 1 98.44 120 LEU B C 1
ATOM 2503 O O . LEU B 1 120 ? 2.512 19 1.924 1 98.44 120 LEU B O 1
ATOM 2507 N N . LEU B 1 121 ? 3.402 18.359 -0 1 98.19 121 LEU B N 1
ATOM 2508 C CA . LEU B 1 121 ? 2.281 18.875 -0.78 1 98.19 121 LEU B CA 1
ATOM 2509 C C . LEU B 1 121 ? 1.005 18.109 -0.47 1 98.19 121 LEU B C 1
ATOM 2511 O O . LEU B 1 121 ? -0.078 18.688 -0.394 1 98.19 121 LEU B O 1
ATOM 2515 N N . PHE B 1 122 ? 1.12 16.844 -0.315 1 98.44 122 PHE B N 1
ATOM 2516 C CA . PHE B 1 122 ? -0.009 16.016 0.105 1 98.44 122 PHE B CA 1
ATOM 2517 C C . PHE B 1 122 ? -0.564 16.5 1.439 1 98.44 122 PHE B C 1
ATOM 2519 O O . PHE B 1 122 ? -1.772 16.703 1.577 1 98.44 122 PHE B O 1
ATOM 2526 N N . LEU B 1 123 ? 0.332 16.703 2.424 1 98.12 123 LEU B N 1
ATOM 2527 C CA . LEU B 1 123 ? -0.098 17.141 3.75 1 98.12 123 LEU B CA 1
ATOM 2528 C C . LEU B 1 123 ? -0.804 18.484 3.68 1 98.12 123 LEU B C 1
ATOM 2530 O O . LEU B 1 123 ? -1.724 18.75 4.457 1 98.12 123 LEU B O 1
ATOM 2534 N N . ALA B 1 124 ? -0.398 19.266 2.715 1 97.56 124 ALA B N 1
ATOM 2535 C CA . ALA B 1 124 ? -1.002 20.578 2.549 1 97.56 124 ALA B CA 1
ATOM 2536 C C . ALA B 1 124 ? -2.484 20.469 2.201 1 97.56 124 ALA B C 1
ATOM 2538 O O . ALA B 1 124 ? -3.244 21.422 2.379 1 97.56 124 ALA B O 1
ATOM 2539 N N . ASP B 1 125 ? -2.896 19.328 1.72 1 96.81 125 ASP B N 1
ATOM 2540 C CA . ASP B 1 125 ? -4.285 19.109 1.336 1 96.81 125 ASP B CA 1
ATOM 2541 C C . ASP B 1 125 ? -5.02 18.281 2.391 1 96.81 125 ASP B C 1
ATOM 2543 O O . ASP B 1 125 ? -6.074 17.703 2.113 1 96.81 125 ASP B O 1
ATOM 2547 N N . THR B 1 126 ? -4.484 18.156 3.561 1 98 126 THR B N 1
ATOM 2548 C CA . THR B 1 126 ? -5.074 17.406 4.664 1 98 126 THR B CA 1
ATOM 2549 C C . THR B 1 126 ? -5.289 18.312 5.875 1 98 126 THR B C 1
ATOM 2551 O O . THR B 1 126 ? -4.879 19.469 5.875 1 98 126 THR B O 1
ATOM 2554 N N . PRO B 1 127 ? -5.852 17.812 6.941 1 97.69 127 PRO B N 1
ATOM 2555 C CA . PRO B 1 127 ? -6.074 18.594 8.156 1 97.69 127 PRO B CA 1
ATOM 2556 C C . PRO B 1 127 ? -4.777 18.891 8.906 1 97.69 127 PRO B C 1
ATOM 2558 O O . PRO B 1 127 ? -4.812 19.5 9.984 1 97.69 127 PRO B O 1
ATOM 2561 N N . ALA B 1 128 ? -3.688 18.5 8.391 1 97.69 128 ALA B N 1
ATOM 2562 C CA . ALA B 1 128 ? -2.395 18.828 8.984 1 97.69 128 ALA B CA 1
ATOM 2563 C C . ALA B 1 128 ? -1.876 20.172 8.461 1 97.69 128 ALA B C 1
ATOM 2565 O O . ALA B 1 128 ? -0.78 20.609 8.82 1 97.69 128 ALA B O 1
ATOM 2566 N N . SER B 1 129 ? -2.641 20.797 7.602 1 97.81 129 SER B N 1
ATOM 2567 C CA . SER B 1 129 ? -2.268 22.047 6.965 1 97.81 129 SER B CA 1
ATOM 2568 C C . SER B 1 129 ? -2.906 23.234 7.672 1 97.81 129 SER B C 1
ATOM 2570 O O . SER B 1 129 ? -4.074 23.188 8.062 1 97.81 129 SER B O 1
ATOM 2572 N N . PHE B 1 130 ? -2.129 24.281 7.824 1 97.62 130 PHE B N 1
ATOM 2573 C CA . PHE B 1 130 ? -2.568 25.516 8.477 1 97.62 130 PHE B CA 1
ATOM 2574 C C . PHE B 1 130 ? -1.964 26.734 7.797 1 97.62 130 PHE B C 1
ATOM 2576 O O . PHE B 1 130 ? -1.144 26.609 6.887 1 97.62 130 PHE B O 1
ATOM 2583 N N . ARG B 1 131 ? -2.521 27.859 8.188 1 97.31 131 ARG B N 1
ATOM 2584 C CA . ARG B 1 131 ? -1.974 29.141 7.738 1 97.31 131 ARG B CA 1
ATOM 2585 C C . ARG B 1 131 ? -1.846 30.125 8.906 1 97.31 131 ARG B C 1
ATOM 2587 O O . ARG B 1 131 ? -2.721 30.188 9.773 1 97.31 131 ARG B O 1
ATOM 2594 N N . ASP B 1 132 ? -0.703 30.812 8.938 1 96.12 132 ASP B N 1
ATOM 2595 C CA . ASP B 1 132 ? -0.518 31.906 9.875 1 96.12 132 ASP B CA 1
ATOM 2596 C C . ASP B 1 132 ? 0.108 33.125 9.18 1 96.12 132 ASP B C 1
ATOM 2598 O O . ASP B 1 132 ? 0.012 33.25 7.961 1 96.12 132 ASP B O 1
ATOM 2602 N N . GLU B 1 133 ? 0.608 34.094 9.914 1 95.5 133 GLU B N 1
ATOM 2603 C CA . GLU B 1 133 ? 1.149 35.344 9.359 1 95.5 133 GLU B CA 1
ATOM 2604 C C . GLU B 1 133 ? 2.326 35.062 8.43 1 95.5 133 GLU B C 1
ATOM 2606 O O . GLU B 1 133 ? 2.578 35.812 7.488 1 95.5 133 GLU B O 1
ATOM 2611 N N . GLU B 1 134 ? 2.98 33.906 8.672 1 94.5 134 GLU B N 1
ATOM 2612 C CA . GLU B 1 134 ? 4.16 33.562 7.891 1 94.5 134 GLU B CA 1
ATOM 2613 C C . GLU B 1 134 ? 3.77 32.812 6.613 1 94.5 134 GLU B C 1
ATOM 2615 O O . GLU B 1 134 ? 4.559 32.75 5.668 1 94.5 134 GLU B O 1
ATOM 2620 N N . GLY B 1 135 ? 2.586 32.25 6.648 1 96.81 135 GLY B N 1
ATOM 2621 C CA . GLY B 1 135 ? 2.119 31.578 5.438 1 96.81 135 GLY B CA 1
ATOM 2622 C C . GLY B 1 135 ? 1.555 30.203 5.688 1 96.81 135 GLY B C 1
ATOM 2623 O O . GLY B 1 135 ? 1.082 29.906 6.789 1 96.81 135 GLY B O 1
ATOM 2624 N N . LEU B 1 136 ? 1.532 29.406 4.59 1 98.31 136 LEU B N 1
ATOM 2625 C CA . LEU B 1 136 ? 1.026 28.047 4.629 1 98.31 136 LEU B CA 1
ATOM 2626 C C . LEU B 1 136 ? 2.053 27.109 5.25 1 98.31 136 LEU B C 1
ATOM 2628 O O . LEU B 1 136 ? 3.23 27.125 4.887 1 98.31 136 LEU B O 1
ATOM 2632 N N . TYR B 1 137 ? 1.613 26.359 6.266 1 98.5 137 TYR B N 1
ATOM 2633 C CA . TYR B 1 137 ? 2.516 25.344 6.82 1 98.5 137 TYR B CA 1
ATOM 2634 C C . TYR B 1 137 ? 1.771 24.062 7.133 1 98.5 137 TYR B C 1
ATOM 2636 O O . TYR B 1 137 ? 0.54 24.047 7.207 1 98.5 137 TYR B O 1
ATOM 2644 N N . VAL B 1 138 ? 2.537 22.969 7.223 1 98.5 138 VAL B N 1
ATOM 2645 C CA . VAL B 1 138 ? 2.002 21.688 7.66 1 98.5 138 VAL B CA 1
ATOM 2646 C C . VAL B 1 138 ? 2.645 21.281 8.984 1 98.5 138 VAL B C 1
ATOM 2648 O O . VAL B 1 138 ? 3.799 21.625 9.258 1 98.5 138 VAL B O 1
ATOM 2651 N N . THR B 1 139 ? 1.866 20.625 9.82 1 97.62 139 THR B N 1
ATOM 2652 C CA . THR B 1 139 ? 2.389 20.094 11.07 1 97.62 139 THR B CA 1
ATOM 2653 C C . THR B 1 139 ? 2.881 18.656 10.898 1 97.62 139 THR B C 1
ATOM 2655 O O . THR B 1 139 ? 2.078 17.734 10.711 1 97.62 139 THR B O 1
ATOM 2658 N N . VAL B 1 140 ? 4.152 18.469 10.961 1 97.56 140 VAL B N 1
ATOM 2659 C CA . VAL B 1 140 ? 4.777 17.172 10.734 1 97.56 140 VAL B CA 1
ATOM 2660 C C . VAL B 1 140 ? 6.211 17.188 11.25 1 97.56 140 VAL B C 1
ATOM 2662 O O . VAL B 1 140 ? 6.914 18.203 11.117 1 97.56 140 VAL B O 1
ATOM 2665 N N . SER B 1 141 ? 6.633 16.141 11.891 1 96.12 141 SER B N 1
ATOM 2666 C CA . SER B 1 141 ? 8.016 16.031 12.344 1 96.12 141 SER B CA 1
ATOM 2667 C C . SER B 1 141 ? 8.906 15.438 11.266 1 96.12 141 SER B C 1
ATOM 2669 O O . SER B 1 141 ? 8.414 14.836 10.305 1 96.12 141 SER B O 1
ATOM 2671 N N . HIS B 1 142 ? 10.195 15.672 11.445 1 97.12 142 HIS B N 1
ATOM 2672 C CA . HIS B 1 142 ? 11.148 15.039 10.531 1 97.12 142 HIS B CA 1
ATOM 2673 C C . HIS B 1 142 ? 11 13.523 10.547 1 97.12 142 HIS B C 1
ATOM 2675 O O . HIS B 1 142 ? 11.133 12.875 9.508 1 97.12 142 HIS B O 1
ATOM 2681 N N . GLU B 1 143 ? 10.68 12.969 11.703 1 96.06 143 GLU B N 1
ATOM 2682 C CA . GLU B 1 143 ? 10.484 11.531 11.836 1 96.06 143 GLU B CA 1
ATOM 2683 C C . GLU B 1 143 ? 9.258 11.062 11.039 1 96.06 143 GLU B C 1
ATOM 2685 O O . GLU B 1 143 ? 9.32 10.055 10.344 1 96.06 143 GLU B O 1
ATOM 2690 N N . GLU B 1 144 ? 8.188 11.805 11.156 1 97 144 GLU B N 1
ATOM 2691 C CA . GLU B 1 144 ? 6.973 11.461 10.422 1 97 144 GLU B CA 1
ATOM 2692 C C . GLU B 1 144 ? 7.191 11.555 8.914 1 97 144 GLU B C 1
ATOM 2694 O O . GLU B 1 144 ? 6.641 10.758 8.156 1 97 144 GLU B O 1
ATOM 2699 N N . ILE B 1 145 ? 7.965 12.555 8.523 1 98.12 145 ILE B N 1
ATOM 2700 C CA . ILE B 1 145 ? 8.305 12.656 7.105 1 98.12 145 ILE B CA 1
ATOM 2701 C C . ILE B 1 145 ? 9.133 11.438 6.688 1 98.12 145 ILE B C 1
ATOM 2703 O O . ILE B 1 145 ? 8.875 10.836 5.645 1 98.12 145 ILE B O 1
ATOM 2707 N N . ALA B 1 146 ? 10.117 11.062 7.5 1 98.19 146 ALA B N 1
ATOM 2708 C CA . ALA B 1 146 ? 10.953 9.898 7.211 1 98.19 146 ALA B CA 1
ATOM 2709 C C . ALA B 1 146 ? 10.117 8.633 7.094 1 98.19 146 ALA B C 1
ATOM 2711 O O . ALA B 1 146 ? 10.25 7.875 6.133 1 98.19 146 ALA B O 1
ATOM 2712 N N . ASP B 1 147 ? 9.156 8.453 8.031 1 97.81 147 ASP B N 1
ATOM 2713 C CA . ASP B 1 147 ? 8.258 7.305 8.039 1 97.81 147 ASP B CA 1
ATOM 2714 C C . ASP B 1 147 ? 7.457 7.219 6.742 1 97.81 147 ASP B C 1
ATOM 2716 O O . ASP B 1 147 ? 7.09 6.129 6.309 1 97.81 147 ASP B O 1
ATOM 2720 N N . ALA B 1 148 ? 7.219 8.367 6.168 1 98.25 148 ALA B N 1
ATOM 2721 C CA . ALA B 1 148 ? 6.27 8.453 5.062 1 98.25 148 ALA B CA 1
ATOM 2722 C C . ALA B 1 148 ? 6.992 8.484 3.719 1 98.25 148 ALA B C 1
ATOM 2724 O O . ALA B 1 148 ? 6.355 8.516 2.662 1 98.25 148 ALA B O 1
ATOM 2725 N N . THR B 1 149 ? 8.289 8.508 3.689 1 98.06 149 THR B N 1
ATOM 2726 C CA . THR B 1 149 ? 9.008 8.688 2.434 1 98.06 149 THR B CA 1
ATOM 2727 C C . THR B 1 149 ? 10.07 7.605 2.258 1 98.06 149 THR B C 1
ATOM 2729 O O . THR B 1 149 ? 11.023 7.777 1.487 1 98.06 149 THR B O 1
ATOM 2732 N N . ALA B 1 150 ? 9.891 6.508 3.031 1 95.69 150 ALA B N 1
ATOM 2733 C CA . ALA B 1 150 ? 10.789 5.359 2.934 1 95.69 150 ALA B CA 1
ATOM 2734 C C . ALA B 1 150 ? 12.242 5.785 3.121 1 95.69 150 ALA B C 1
ATOM 2736 O O . ALA B 1 150 ? 13.094 5.48 2.287 1 95.69 150 ALA B O 1
ATOM 2737 N N . SER B 1 151 ? 12.5 6.434 4.23 1 96.62 151 SER B N 1
ATOM 2738 C CA . SER B 1 151 ? 13.844 6.961 4.477 1 96.62 151 SER B CA 1
ATOM 2739 C C . SER B 1 151 ? 14.125 7.07 5.969 1 96.62 151 SER B C 1
ATOM 2741 O O . SER B 1 151 ? 13.398 6.504 6.789 1 96.62 151 SER B O 1
ATOM 2743 N N . THR B 1 152 ? 15.297 7.59 6.289 1 95.88 152 THR B N 1
ATOM 2744 C CA . THR B 1 152 ? 15.68 7.801 7.68 1 95.88 152 THR B CA 1
ATOM 2745 C C . THR B 1 152 ? 15.508 9.266 8.07 1 95.88 152 THR B C 1
ATOM 2747 O O . THR B 1 152 ? 15.516 10.148 7.207 1 95.88 152 THR B O 1
ATOM 2750 N N . ARG B 1 153 ? 15.383 9.414 9.359 1 96.44 153 ARG B N 1
ATOM 2751 C CA . ARG B 1 153 ? 15.25 10.773 9.875 1 96.44 153 ARG B CA 1
ATOM 2752 C C . ARG B 1 153 ? 16.469 11.609 9.523 1 96.44 153 ARG B C 1
ATOM 2754 O O . ARG B 1 153 ? 16.359 12.797 9.219 1 96.44 153 ARG B O 1
ATOM 2761 N N . GLU B 1 154 ? 17.609 10.984 9.539 1 97.5 154 GLU B N 1
ATOM 2762 C CA . GLU B 1 154 ? 18.859 11.688 9.234 1 97.5 154 GLU B CA 1
ATOM 2763 C C . GLU B 1 154 ? 18.859 12.227 7.809 1 97.5 154 GLU B C 1
ATOM 2765 O O . GLU B 1 154 ? 19.203 13.383 7.574 1 97.5 154 GLU B O 1
ATOM 2770 N N . SER B 1 155 ? 18.469 11.414 6.863 1 98 155 SER B N 1
ATOM 2771 C CA . SER B 1 155 ? 18.422 11.805 5.457 1 98 155 SER B CA 1
ATOM 2772 C C . SER B 1 155 ? 17.391 12.891 5.219 1 98 155 SER B C 1
ATOM 2774 O O . SER B 1 155 ? 17.641 13.852 4.48 1 98 155 SER B O 1
ATOM 2776 N N . VAL B 1 156 ? 16.297 12.766 5.852 1 98.12 156 VAL B N 1
ATOM 2777 C CA . VAL B 1 156 ? 15.219 13.742 5.715 1 98.12 156 VAL B CA 1
ATOM 2778 C C . VAL B 1 156 ? 15.66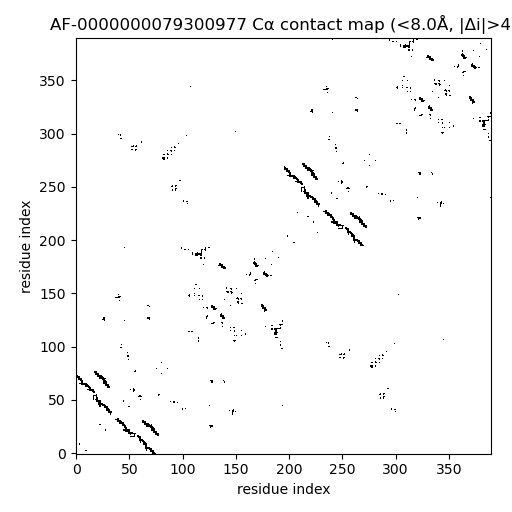4 15.094 6.277 1 98.12 156 VAL B C 1
ATOM 2780 O O . VAL B 1 156 ? 15.461 16.125 5.648 1 98.12 156 VAL B O 1
ATOM 2783 N N . SER B 1 157 ? 16.234 15.07 7.438 1 98.06 157 SER B N 1
ATOM 2784 C CA . SER B 1 157 ? 16.703 16.297 8.07 1 98.06 157 SER B CA 1
ATOM 2785 C C . SER B 1 157 ? 17.688 17.047 7.18 1 98.06 157 SER B C 1
ATOM 2787 O O . SER B 1 157 ? 17.609 18.266 7.051 1 98.06 157 SER B O 1
ATOM 2789 N N . LYS B 1 158 ? 18.578 16.297 6.578 1 98.5 158 LYS B N 1
ATOM 2790 C CA . LYS B 1 158 ? 19.562 16.891 5.676 1 98.5 158 LYS B CA 1
ATOM 2791 C C . LYS B 1 158 ? 18.875 17.531 4.473 1 98.5 158 LYS B C 1
ATOM 2793 O O . LYS B 1 158 ? 19.188 18.672 4.109 1 98.5 158 LYS B O 1
ATOM 2798 N N . LEU B 1 159 ? 18 16.891 3.898 1 98.5 159 LEU B N 1
ATOM 2799 C CA . LEU B 1 159 ? 17.344 17.375 2.697 1 98.5 159 LEU B CA 1
ATOM 2800 C C . LEU B 1 159 ? 16.422 18.547 3.023 1 98.5 159 LEU B C 1
ATOM 2802 O O . LEU B 1 159 ? 16.297 19.484 2.229 1 98.5 159 LEU B O 1
ATOM 2806 N N . LEU B 1 160 ? 15.797 18.469 4.188 1 98.19 160 LEU B N 1
ATOM 2807 C CA . LEU B 1 160 ? 14.984 19.609 4.605 1 98.19 160 LEU B CA 1
ATOM 2808 C C . LEU B 1 160 ? 15.852 20.844 4.828 1 98.19 160 LEU B C 1
ATOM 2810 O O . LEU B 1 160 ? 15.438 21.969 4.52 1 98.19 160 LEU B O 1
ATOM 2814 N N . SER B 1 161 ? 17.016 20.656 5.375 1 98.44 161 SER B N 1
ATOM 2815 C CA . SER B 1 161 ? 17.953 21.766 5.543 1 98.44 161 SER B CA 1
ATOM 2816 C C . SER B 1 161 ? 18.344 22.375 4.203 1 98.44 161 SER B C 1
ATOM 2818 O O . SER B 1 161 ? 18.375 23.609 4.059 1 98.44 161 SER B O 1
ATOM 2820 N N . ASP B 1 162 ? 18.625 21.516 3.246 1 98.44 162 ASP B N 1
ATOM 2821 C CA . ASP B 1 162 ? 18.953 21.969 1.903 1 98.44 162 ASP B CA 1
ATOM 2822 C C . ASP B 1 162 ? 17.797 22.766 1.29 1 98.44 162 ASP B C 1
ATOM 2824 O O . ASP B 1 162 ? 18.016 23.828 0.711 1 98.44 162 ASP B O 1
ATOM 2828 N N . MET B 1 163 ? 16.625 22.266 1.435 1 98.38 163 MET B N 1
ATOM 2829 C CA . MET B 1 163 ? 15.445 22.906 0.868 1 98.38 163 MET B CA 1
ATOM 2830 C C . MET B 1 163 ? 15.18 24.25 1.537 1 98.38 163 MET B C 1
ATOM 2832 O O . MET B 1 163 ? 14.703 25.188 0.893 1 98.38 163 MET B O 1
ATOM 2836 N N . ARG B 1 164 ? 15.438 24.281 2.775 1 98 164 ARG B N 1
ATOM 2837 C CA . ARG B 1 164 ? 15.312 25.531 3.518 1 98 164 ARG B CA 1
ATOM 2838 C C . ARG B 1 164 ? 16.312 26.578 3.012 1 98 164 ARG B C 1
ATOM 2840 O O . ARG B 1 164 ? 15.938 27.734 2.777 1 98 164 ARG B O 1
ATOM 2847 N N . ARG B 1 165 ? 17.531 26.172 2.805 1 98.19 165 ARG B N 1
ATOM 2848 C CA . ARG B 1 165 ? 18.562 27.062 2.307 1 98.19 165 ARG B CA 1
ATOM 2849 C C . ARG B 1 165 ? 18.219 27.594 0.919 1 98.19 165 ARG B C 1
ATOM 2851 O O . ARG B 1 165 ? 18.562 28.719 0.571 1 98.19 165 ARG B O 1
ATOM 2858 N N . GLU B 1 166 ? 17.5 26.812 0.193 1 98.06 166 GLU B N 1
ATOM 2859 C CA . GLU B 1 166 ? 17.125 27.156 -1.174 1 98.06 166 GLU B CA 1
ATOM 2860 C C . GLU B 1 166 ? 15.844 28 -1.198 1 98.06 166 GLU B C 1
ATOM 2862 O O . GLU B 1 166 ? 15.391 28.422 -2.266 1 98.06 166 GLU B O 1
ATOM 2867 N N . GLY B 1 167 ? 15.25 28.156 -0.045 1 97.81 167 GLY B N 1
ATOM 2868 C CA . GLY B 1 167 ? 14.078 29.016 0.076 1 97.81 167 GLY B CA 1
ATOM 2869 C C . GLY B 1 167 ? 12.789 28.328 -0.307 1 97.81 167 GLY B C 1
ATOM 2870 O O . GLY B 1 167 ? 11.773 28.984 -0.563 1 97.81 167 GLY B O 1
ATOM 2871 N N . LEU B 1 168 ? 12.789 27.047 -0.381 1 98.31 168 LEU B N 1
ATOM 2872 C CA . LEU B 1 168 ? 11.594 26.297 -0.753 1 98.31 168 LEU B CA 1
ATOM 2873 C C . LEU B 1 168 ? 10.664 26.141 0.443 1 98.31 168 LEU B C 1
ATOM 2875 O O . LEU B 1 168 ? 9.438 26.109 0.284 1 98.31 168 LEU B O 1
ATOM 2879 N N . ILE B 1 169 ? 11.281 25.969 1.568 1 98.69 169 ILE B N 1
ATOM 2880 C CA . ILE B 1 169 ? 10.531 25.75 2.801 1 98.69 169 ILE B CA 1
ATOM 2881 C C . ILE B 1 169 ? 11.188 26.516 3.947 1 98.69 169 ILE B C 1
ATOM 2883 O O . ILE B 1 169 ? 12.289 27.047 3.795 1 98.69 169 ILE B O 1
ATOM 2887 N N . ALA B 1 170 ? 10.508 26.641 4.988 1 98.12 170 ALA B N 1
ATOM 2888 C CA . ALA B 1 170 ? 11.031 27.031 6.293 1 98.12 170 ALA B CA 1
ATOM 2889 C C . ALA B 1 170 ? 10.531 26.094 7.387 1 98.12 170 ALA B C 1
ATOM 2891 O O . ALA B 1 170 ? 9.5 25.453 7.234 1 98.12 170 ALA B O 1
ATOM 2892 N N . THR B 1 171 ? 11.328 26.016 8.406 1 95.44 171 THR B N 1
ATOM 2893 C CA . THR B 1 171 ? 10.938 25.078 9.453 1 95.44 171 THR B CA 1
ATOM 2894 C C . THR B 1 171 ? 10.891 25.766 10.812 1 95.44 171 THR B C 1
ATOM 2896 O O . THR B 1 171 ? 11.648 26.703 11.07 1 95.44 171 THR B O 1
ATOM 2899 N N . ALA B 1 172 ? 9.93 25.422 11.531 1 91.5 172 ALA B N 1
ATOM 2900 C CA . ALA B 1 172 ? 9.773 25.734 12.945 1 91.5 172 ALA B CA 1
ATOM 2901 C C . ALA B 1 172 ? 9.359 24.5 13.734 1 91.5 172 ALA B C 1
ATOM 2903 O O . ALA B 1 172 ? 9.289 23.391 13.188 1 91.5 172 ALA B O 1
ATOM 2904 N N . TYR B 1 173 ? 9.227 24.672 15.07 1 85.56 173 TYR B N 1
ATOM 2905 C CA . TYR B 1 173 ? 8.898 23.5 15.883 1 85.56 173 TYR B CA 1
ATOM 2906 C C . TYR B 1 173 ? 7.625 22.828 15.375 1 85.56 173 TYR B C 1
ATOM 2908 O O . TYR B 1 173 ? 6.531 23.391 15.484 1 85.56 173 TYR B O 1
ATOM 2916 N N . ARG B 1 174 ? 7.703 21.703 14.781 1 85.56 174 ARG B N 1
ATOM 2917 C CA . ARG B 1 174 ? 6.672 20.812 14.258 1 85.56 174 ARG B CA 1
ATOM 2918 C C . ARG B 1 174 ? 5.949 21.453 13.07 1 85.56 174 ARG B C 1
ATOM 2920 O O . ARG B 1 174 ? 4.809 21.094 12.766 1 85.56 174 ARG B O 1
ATOM 2927 N N . LYS B 1 175 ? 6.539 22.422 12.523 1 95.56 175 LYS B N 1
ATOM 2928 C CA . LYS B 1 175 ? 5.957 23.109 11.375 1 95.56 175 LYS B CA 1
ATOM 2929 C C . LYS B 1 175 ? 6.918 23.125 10.195 1 95.56 175 LYS B C 1
ATOM 2931 O O . LYS B 1 175 ? 8.125 23.297 10.367 1 95.56 175 LYS B O 1
ATOM 2936 N N . VAL B 1 176 ? 6.426 22.812 9.07 1 98.5 176 VAL B N 1
ATOM 2937 C CA . VAL B 1 176 ? 7.137 23.031 7.816 1 98.5 176 VAL B CA 1
ATOM 2938 C C . VAL B 1 176 ? 6.352 24 6.93 1 98.5 176 VAL B C 1
ATOM 2940 O O . VAL B 1 176 ? 5.277 23.656 6.43 1 98.5 176 VAL B O 1
ATOM 2943 N N . TYR B 1 177 ? 6.883 25.234 6.793 1 98.69 177 TYR B N 1
ATOM 2944 C CA . TYR B 1 177 ? 6.262 26.219 5.922 1 98.69 177 TYR B CA 1
ATOM 2945 C C . TYR B 1 177 ? 6.578 25.938 4.457 1 98.69 177 TYR B C 1
ATOM 2947 O O . TYR B 1 177 ? 7.73 25.672 4.105 1 98.69 177 TYR B O 1
ATOM 2955 N N . LEU B 1 178 ? 5.602 25.891 3.611 1 98.69 178 LEU B N 1
ATOM 2956 C CA . LEU B 1 178 ? 5.77 25.734 2.17 1 98.69 178 LEU B CA 1
ATOM 2957 C C . LEU B 1 178 ? 5.848 27.094 1.482 1 98.69 178 LEU B C 1
ATOM 2959 O O . LEU B 1 178 ? 4.82 27.672 1.122 1 98.69 178 LEU B O 1
ATOM 2963 N N . LEU B 1 179 ? 7.035 27.562 1.184 1 98.5 179 LEU B N 1
ATOM 2964 C CA . LEU B 1 179 ? 7.273 28.953 0.786 1 98.5 179 LEU B CA 1
ATOM 2965 C C . LEU B 1 179 ? 7.121 29.125 -0.723 1 98.5 179 LEU B C 1
ATOM 2967 O O . LEU B 1 179 ? 6.723 30.188 -1.196 1 98.5 179 LEU B O 1
ATOM 2971 N N . ASP B 1 180 ? 7.488 28.188 -1.489 1 98 180 ASP B N 1
ATOM 2972 C CA . ASP B 1 180 ? 7.402 28.219 -2.947 1 98 180 ASP B CA 1
ATOM 2973 C C . ASP B 1 180 ? 6.684 26.984 -3.488 1 98 180 ASP B C 1
ATOM 2975 O O . ASP B 1 180 ? 7.328 26.016 -3.893 1 98 180 ASP B O 1
ATOM 2979 N N . LEU B 1 181 ? 5.371 27.078 -3.578 1 97.19 181 LEU B N 1
ATOM 2980 C CA . LEU B 1 181 ? 4.543 25.953 -3.971 1 97.19 181 LEU B CA 1
ATOM 2981 C C . LEU B 1 181 ? 4.875 25.5 -5.391 1 97.19 181 LEU B C 1
ATOM 2983 O O . LEU B 1 181 ? 4.887 24.297 -5.676 1 97.19 181 LEU B O 1
ATOM 2987 N N . GLY B 1 182 ? 5.121 26.469 -6.223 1 97.44 182 GLY B N 1
ATOM 2988 C CA . GLY B 1 182 ? 5.48 26.125 -7.59 1 97.44 182 GLY B CA 1
ATOM 2989 C C . GLY B 1 182 ? 6.75 25.297 -7.684 1 97.44 182 GLY B C 1
ATOM 2990 O O . GLY B 1 182 ? 6.785 24.281 -8.391 1 97.44 182 GLY B O 1
ATOM 2991 N N . ALA B 1 183 ? 7.762 25.75 -6.98 1 97.94 183 ALA B N 1
ATOM 2992 C CA . ALA B 1 183 ? 9.031 25.016 -6.973 1 97.94 183 ALA B CA 1
ATOM 2993 C C . ALA B 1 183 ? 8.875 23.641 -6.332 1 97.94 183 ALA B C 1
ATOM 2995 O O . ALA B 1 183 ? 9.5 22.672 -6.773 1 97.94 183 ALA B O 1
ATOM 2996 N N . LEU B 1 184 ? 8.039 23.562 -5.309 1 98.06 184 LEU B N 1
ATOM 2997 C CA . LEU B 1 184 ? 7.801 22.297 -4.645 1 98.06 184 LEU B CA 1
ATOM 2998 C C . LEU B 1 184 ? 7.082 21.328 -5.578 1 98.06 184 LEU B C 1
ATOM 3000 O O . LEU B 1 184 ? 7.398 20.125 -5.602 1 98.06 184 LEU B O 1
ATOM 3004 N N . GLU B 1 185 ? 6.145 21.812 -6.305 1 97.62 185 GLU B N 1
ATOM 3005 C CA . GLU B 1 185 ? 5.434 20.984 -7.27 1 97.62 185 GLU B CA 1
ATOM 3006 C C . GLU B 1 185 ? 6.383 20.453 -8.352 1 97.62 185 GLU B C 1
ATOM 3008 O O . GLU B 1 185 ? 6.273 19.297 -8.766 1 97.62 185 GLU B O 1
ATOM 3013 N N . ALA B 1 186 ? 7.273 21.344 -8.781 1 97.06 186 ALA B N 1
ATOM 3014 C CA . ALA B 1 186 ? 8.273 20.938 -9.766 1 97.06 186 ALA B CA 1
ATOM 3015 C C . ALA B 1 186 ? 9.195 19.859 -9.195 1 97.06 186 ALA B C 1
ATOM 3017 O O . ALA B 1 186 ? 9.531 18.891 -9.883 1 97.06 186 ALA B O 1
ATOM 3018 N N . GLU B 1 187 ? 9.539 20 -7.902 1 96.12 187 GLU B N 1
ATOM 3019 C CA . GLU B 1 187 ? 10.398 19.047 -7.207 1 96.12 187 GLU B CA 1
ATOM 3020 C C . GLU B 1 187 ? 9.703 17.688 -7.043 1 96.12 187 GLU B C 1
ATOM 3022 O O . GLU B 1 187 ? 10.352 16.641 -7.086 1 96.12 187 GLU B O 1
ATOM 3027 N N . ALA B 1 188 ? 8.477 17.625 -6.848 1 96.12 188 ALA B N 1
ATOM 3028 C CA . ALA B 1 188 ? 7.688 16.438 -6.5 1 96.12 188 ALA B CA 1
ATOM 3029 C C . ALA B 1 188 ? 7.633 15.461 -7.668 1 96.12 188 ALA B C 1
ATOM 3031 O O . ALA B 1 188 ? 7.496 14.25 -7.461 1 96.12 188 ALA B O 1
ATOM 3032 N N . GLN B 1 189 ? 7.762 15.914 -8.953 1 91 189 GLN B N 1
ATOM 3033 C CA . GLN B 1 189 ? 7.742 15.102 -10.164 1 91 189 GLN B CA 1
ATOM 3034 C C . GLN B 1 189 ? 6.48 14.242 -10.234 1 91 189 GLN B C 1
ATOM 3036 O O . GLN B 1 189 ? 6.531 13.078 -10.633 1 91 189 GLN B O 1
ATOM 3041 N N . GLY B 1 190 ? 5.395 14.688 -9.727 1 90.31 190 GLY B N 1
ATOM 3042 C CA . GLY B 1 190 ? 4.117 13.992 -9.664 1 90.31 190 GLY B CA 1
ATOM 3043 C C . GLY B 1 190 ? 3.297 14.359 -8.445 1 90.31 190 GLY B C 1
ATOM 3044 O O . GLY B 1 190 ? 3.678 15.25 -7.68 1 90.31 190 GLY B O 1
ATOM 3045 N N . ALA B 1 191 ? 2.164 13.727 -8.328 1 89.12 191 ALA B N 1
ATOM 3046 C CA . ALA B 1 191 ? 1.283 14.102 -7.223 1 89.12 191 ALA B CA 1
ATOM 3047 C C . ALA B 1 191 ? 0.849 12.875 -6.422 1 89.12 191 ALA B C 1
ATOM 3049 O O . ALA B 1 191 ? 0.697 11.789 -6.977 1 89.12 191 ALA B O 1
ATOM 3050 N N . LEU B 1 192 ? 0.858 13.07 -5.113 1 91.38 192 LEU B N 1
ATOM 3051 C CA . LEU B 1 192 ? 0.172 12.188 -4.176 1 91.38 192 LEU B CA 1
ATOM 3052 C C . LEU B 1 192 ? -1.124 12.82 -3.684 1 91.38 192 LEU B C 1
ATOM 3054 O O . LEU B 1 192 ? -1.097 13.773 -2.906 1 91.38 192 LEU B O 1
ATOM 3058 N N . GLU B 1 193 ? -2.289 12.32 -4.18 1 83.38 193 GLU B N 1
ATOM 3059 C CA . GLU B 1 193 ? -3.525 13.062 -3.936 1 83.38 193 GLU B CA 1
ATOM 3060 C C . GLU B 1 193 ? -4.305 12.461 -2.768 1 83.38 193 GLU B C 1
ATOM 3062 O O . GLU B 1 193 ? -4.344 11.242 -2.602 1 83.38 193 GLU B O 1
ATOM 3067 N N . ALA B 1 194 ? -4.863 13.305 -1.847 1 80.31 194 ALA B N 1
ATOM 3068 C CA . ALA B 1 194 ? -5.727 12.93 -0.728 1 80.31 194 ALA B CA 1
ATOM 3069 C C . ALA B 1 194 ? -7.152 12.664 -1.198 1 80.31 194 ALA B C 1
ATOM 3071 O O . ALA B 1 194 ? -7.934 12.016 -0.501 1 80.31 194 ALA B O 1
ATOM 3072 N N . ALA B 1 195 ? -7.551 13.242 -2.242 1 67.38 195 ALA B N 1
ATOM 3073 C CA . ALA B 1 195 ? -8.898 13.109 -2.791 1 67.38 195 ALA B CA 1
ATOM 3074 C C . ALA B 1 195 ? -8.852 12.773 -4.277 1 67.38 195 ALA B C 1
ATOM 3076 O O . ALA B 1 195 ? -7.902 13.133 -4.977 1 67.38 195 ALA B O 1
#

Radius of gyration: 21.27 Å; Cα contacts (8 Å, |Δi|>4): 833; chains: 2; bounding box: 53×70×41 Å

InterPro domains:
  IPR000595 Cyclic nucleotide-binding domain [PF00027] (3-81)
  IPR000595 Cyclic nucleotide-binding domain [PS50042] (1-64)
  IPR000595 Cyclic nucleotide-binding domain [SM00100] (2-102)
  IPR000595 Cyclic nucleotide-binding domain [cd00038] (2-101)
  IPR012318 Crp-type HTH domain [PF13545] (114-186)
  IPR012318 Crp-type HTH domain [PR00034] (138-154)
  IPR012318 Crp-type HTH domain [PR00034] (154-169)
  IPR012318 Crp-type HTH domain [PS51063] (110-182)
  IPR012318 Crp-type HTH domain [SM00419] (132-180)
  IPR014710 RmlC-like jelly roll fold [G3DSA:2.60.120.10] (1-110)
  IPR018490 Cyclic nucleotide-binding domain superfamily [SSF51206] (2-99)
  IPR036388 Winged helix-like DNA-binding domain superfamily [G3DSA:1.10.10.10] (111-195)
  IPR036390 Winged helix DNA-binding domain superfamily [SSF46785] (112-189)
  IPR050397 Global Transcriptional Regulators in Environmental Response [PTHR24567] (7-186)

Solvent-accessible surface area (backbone atoms only — not comparable to full-atom values): 19992 Å² total; per-residue (Å²): 117,46,79,42,50,57,72,36,66,78,47,46,52,67,37,81,19,65,45,29,32,31,30,67,38,31,30,34,34,34,33,46,79,43,94,87,69,48,54,38,53,62,42,78,44,47,61,74,31,69,42,53,47,41,20,62,69,69,37,48,26,82,46,23,33,33,24,66,24,58,26,32,35,37,75,40,54,58,88,74,52,50,58,69,54,36,48,52,49,34,34,44,51,35,54,46,49,54,45,40,44,50,49,53,50,46,61,71,41,77,54,65,68,18,29,47,33,22,48,53,56,28,38,56,70,41,68,41,35,47,74,57,97,90,37,47,28,26,53,54,43,55,56,57,50,11,21,60,38,76,54,46,44,68,62,40,48,53,50,50,52,54,37,33,74,71,53,40,30,45,77,54,96,50,30,39,31,57,68,30,63,68,61,37,54,63,50,18,76,58,84,53,68,84,118,118,45,81,40,51,57,72,36,67,78,48,46,52,66,36,80,20,67,45,29,32,31,31,67,39,31,30,32,33,34,33,45,78,44,94,88,69,49,56,38,54,61,40,76,43,46,59,74,32,69,44,54,46,40,20,61,68,68,37,50,26,81,47,24,34,32,22,66,25,58,26,33,35,36,75,39,54,59,88,72,52,49,58,69,54,37,48,52,49,33,33,44,51,35,53,47,48,54,44,41,45,50,49,53,50,47,61,74,40,76,54,66,68,18,28,49,33,23,49,53,55,30,37,55,70,41,68,40,34,49,72,57,99,89,38,48,28,28,54,53,45,55,56,58,50,10,23,61,36,77,55,45,44,70,59,40,48,52,50,51,51,52,36,33,76,70,54,39,30,45,77,55,95,49,30,39,30,57,66,30,62,67,62,36,52,62,49,19,76,57,82,55,70,85,118

pLDDT: mean 96.43, std 3.59, range [67.0, 98.81]

Foldseek 3Di:
DDKDAAFGWPDAAPAWLQKKKAWQAAKKFWWDQDPVGAIAGQFIHAHGAIDSCCNVVRGTHHTIMGTNHTTDMDIDGNVPDDPVRVVSNVVRVVVRVVLSVLLVVLLVDDDLQLSLLQVQVQQCVGNQWDADPVGIKGQADLSRSQNSNVHHSVVSVVSLVVCVVVVQWDDDDRIIGGRDNPVSVVSNVDHNHPD/DDKDAAFGWPDAAPAFLQKKKAWQAAKKFWWDQDPVGAIAGQFIHAHGAIDSCCNVVRGTHHTIMGTNHITDMDIDGNVPDDPVRVVSNVVRVVVRVVLSVLLVVLLVDDDLQLSLLQVQVQQCVGNQWDADPVGIKGQADLSRSQNSNVHHSVVSVVSLVVCVVVVQWDDDDRIIGGRDNPVSVVSNVDHNHPD

Sequence (390 aa):
MKRIGRKQVIYLAGDPAHTLYRLESGLVRIVELLPDGRTLTLRHVLPGDYFGEEALEGKRHRYAAEAMTEAVVQGFDPKAMDHQALHQVARNLARQMRRVLAYETHLQTGELRARIARYLLFLADTPASFRDEEGLYVTVSHEEIADATASTRESVSKLLSDMRREGLIATAYRKVYLLDLGALEAEAQGALEAAMKRIGRKQVIYLAGDPAHTLYRLESGLVRIVELLPDGRTLTLRHVLPGDYFGEEALEGKRHRYAAEAMTEAVVQGFDPKAMDHQALHQVARNLARQMRRVLAYETHLQTGELRARIARYLLFLADTPASFRDEEGLYVTVSHEEIADATASTRESVSKLLSDMRREGLIATAYRKVYLLDLGALEAEAQGALEAA

Organism: Thermus brockianus (NCBI:txid56956)